Protein AF-0000000072905864 (afdb_homodimer)

Nearest PDB structures (foldseek):
  6yak-assembly1_CCC  TM=9.717E-01  e=7.695E-30  Carboxydothermus hydrogenoformans
  6rjb-assembly1_B  TM=9.233E-01  e=3.864E-22  Homo sapiens
  3ooy-assembly1_A  TM=9.247E-01  e=5.628E-21  Homo sapiens
  6ha3-assembly1_A  TM=9.231E-01  e=1.476E-20  Homo sapiens
  4kxw-assembly1_A  TM=9.135E-01  e=1.829E-20  Homo sapiens

Secondary structure (DSSP, 8-state):
---HHHHHHHHHHHHHHHHHHHHHHT---HHHHHHHHHHHHHIIIII--TT-SS--EEEESSGGGHHHHHHHHHHHTSS-GGGGG-TT-TT-S--SS--TTT-TT------STTHHHHHHHHHHHHHHHTT----EEEEEETGGGGSHHHHHHHHHHHHTT-TTEEEEEEE--B-SSSBHHHHS----HHHHHHHTT-EEEEEETT-HHHHHHHHHHHTS--SS-EEEEEE--TTTT-TTTTT-GGGGS----HHHHHHHHHHHHHT--/---HHHHHHHHHHHHHHHHHHHHHHT---HHHHHHHHHHHHHIIIII--TT-SS--EEEESSGGGHHHHHHHHHHHTSS-GGGGG-TT-TT-S--SS--TTT-TT------STTHHHHHHHHHHHHHHHTT----EEEEEETGGGGSHHHHHHHHHHHHTT-TTEEEEEEE--B-SSSBHHHHS----HHHHHHHTT-EEEEEETT-HHHHHHHHHHHTS--SS-EEEEEE--TTTT-TTTTT-GGGGS----HHHHHHHHHHHHHT--

Organism: NCBI:txid187101

Solvent-accessible surface area (backbone atoms only — not comparable to full-atom values): 26692 Å² total; per-residue (Å²): 126,98,49,66,67,60,52,54,54,48,45,41,53,34,50,49,40,31,52,45,28,21,38,58,40,55,34,47,26,55,13,57,15,39,28,41,35,53,50,50,51,50,41,55,71,75,62,30,53,86,89,45,86,93,40,35,42,54,30,55,14,47,11,59,27,29,51,35,56,50,25,50,32,34,74,70,59,77,35,63,67,80,51,46,63,33,30,66,38,92,90,38,69,44,45,64,33,43,46,36,90,62,38,78,86,42,70,44,67,24,71,62,69,25,48,29,53,41,53,42,42,54,51,32,50,51,28,57,76,65,73,42,90,51,39,27,35,29,42,35,38,54,70,29,68,63,34,23,49,36,57,34,29,43,34,50,30,31,59,68,32,33,27,43,30,40,37,34,34,46,39,42,52,60,36,75,88,32,52,38,54,77,75,52,41,62,69,51,51,66,54,32,46,39,31,45,46,33,47,69,45,81,40,51,36,78,37,62,72,47,48,51,50,49,53,56,55,48,66,57,65,73,58,29,16,28,37,34,44,21,43,34,42,26,10,45,41,24,79,86,29,44,75,33,40,73,30,40,48,45,57,50,52,74,68,53,48,53,51,34,50,53,28,35,73,69,52,54,124,127,97,49,66,67,60,52,54,54,49,46,43,53,35,50,49,41,30,51,45,28,21,38,59,40,54,35,48,26,55,13,58,14,38,28,42,36,53,50,51,50,50,40,56,71,75,63,31,50,87,87,45,87,92,40,37,43,54,29,55,16,48,11,60,26,29,50,33,57,49,23,50,32,34,73,72,59,77,34,63,67,80,51,45,63,33,31,65,38,93,90,37,69,43,46,62,33,44,46,36,90,63,38,78,86,43,70,43,68,26,69,63,69,26,48,32,54,43,54,42,44,54,51,30,50,52,28,56,75,66,73,42,89,51,41,27,36,28,41,34,39,55,72,29,66,63,34,23,49,37,57,36,29,43,33,51,32,31,60,68,31,33,26,43,30,40,38,34,32,45,38,42,53,59,35,75,88,32,51,37,54,77,75,52,40,63,71,51,51,67,54,32,47,38,31,45,47,33,46,68,45,80,40,50,34,80,37,62,70,47,48,51,51,50,52,56,54,49,66,57,64,73,58,28,17,27,37,34,42,21,44,33,41,26,10,46,41,24,79,89,28,44,75,34,40,74,29,39,51,45,57,50,51,73,69,54,47,51,51,35,50,52,28,36,74,70,54,55,125

Structure (mmCIF, N/CA/C/O backbone):
data_AF-0000000072905864-model_v1
#
loop_
_entity.id
_entity.type
_entity.pdbx_description
1 polymer Transketolase
#
loop_
_atom_site.group_PDB
_atom_site.id
_atom_site.type_symbol
_atom_site.label_atom_id
_atom_site.label_alt_id
_atom_site.label_comp_id
_atom_site.label_asym_id
_atom_site.label_entity_id
_atom_site.label_seq_id
_atom_site.pdbx_PDB_ins_code
_atom_site.Cartn_x
_atom_site.Cartn_y
_atom_site.Cartn_z
_atom_site.occupancy
_atom_site.B_iso_or_equiv
_atom_site.auth_seq_id
_atom_site.auth_comp_id
_atom_site.auth_asym_id
_atom_site.auth_atom_id
_atom_site.pdbx_PDB_model_num
ATOM 1 N N . MET A 1 1 ? 11.047 27.875 25.469 1 83.75 1 MET A N 1
ATOM 2 C CA . MET A 1 1 ? 10.492 26.891 26.375 1 83.75 1 MET A CA 1
ATOM 3 C C . MET A 1 1 ? 9.031 26.594 26.047 1 83.75 1 MET A C 1
ATOM 5 O O . MET A 1 1 ? 8.289 27.5 25.672 1 83.75 1 MET A O 1
ATOM 9 N N . TYR A 1 2 ? 8.734 25.219 25.984 1 92.75 2 TYR A N 1
ATOM 10 C CA . TYR A 1 2 ? 7.359 24.797 25.75 1 92.75 2 TYR A CA 1
ATOM 11 C C . TYR A 1 2 ? 6.402 25.5 26.703 1 92.75 2 TYR A C 1
ATOM 13 O O . TYR A 1 2 ? 6.594 25.484 27.922 1 92.75 2 TYR A O 1
ATOM 21 N N . ASN A 1 3 ? 5.465 26.281 26.156 1 96.38 3 ASN A N 1
ATOM 22 C CA . ASN A 1 3 ? 4.422 26.984 26.891 1 96.38 3 ASN A CA 1
ATOM 23 C C . ASN A 1 3 ? 3.041 26.703 26.297 1 96.38 3 ASN A C 1
ATOM 25 O O . ASN A 1 3 ? 2.676 27.297 25.281 1 96.38 3 ASN A O 1
ATOM 29 N N . LYS A 1 4 ? 2.326 25.906 27.031 1 96.44 4 LYS A N 1
ATOM 30 C CA . LYS A 1 4 ? 1.03 25.422 26.562 1 96.44 4 LYS A CA 1
ATOM 31 C C . LYS A 1 4 ? 0.055 26.594 26.375 1 96.44 4 LYS A C 1
ATOM 33 O O . LYS A 1 4 ? -0.683 26.625 25.391 1 96.44 4 LYS A O 1
ATOM 38 N N . ASN A 1 5 ? 0.027 27.531 27.25 1 95.62 5 ASN A N 1
ATOM 39 C CA . ASN A 1 5 ? -0.922 28.641 27.203 1 95.62 5 ASN A CA 1
ATOM 40 C C . ASN A 1 5 ? -0.681 29.531 25.984 1 95.62 5 ASN A C 1
ATOM 42 O O . ASN A 1 5 ? -1.631 30.016 25.375 1 95.62 5 ASN A O 1
ATOM 46 N N . THR A 1 6 ? 0.581 29.75 25.703 1 96.19 6 THR A N 1
ATOM 47 C CA . THR A 1 6 ? 0.925 30.531 24.516 1 96.19 6 THR A CA 1
ATOM 48 C C . THR A 1 6 ? 0.377 29.859 23.266 1 96.19 6 THR A C 1
ATOM 50 O O . THR A 1 6 ? -0.179 30.531 22.391 1 96.19 6 THR A O 1
ATOM 53 N N . LEU A 1 7 ? 0.489 28.578 23.156 1 97.94 7 LEU A N 1
ATOM 54 C CA . LEU A 1 7 ? 0.016 27.844 22 1 97.94 7 LEU A CA 1
ATOM 55 C C . LEU A 1 7 ? -1.504 27.891 21.891 1 97.94 7 LEU A C 1
ATOM 57 O O . LEU A 1 7 ? -2.053 27.984 20.797 1 97.94 7 LEU A O 1
ATOM 61 N N . ILE A 1 8 ? -2.154 27.812 23.047 1 97.12 8 ILE A N 1
ATOM 62 C CA . ILE A 1 8 ? -3.611 27.859 23.078 1 97.12 8 ILE A CA 1
ATOM 63 C C . ILE A 1 8 ? -4.094 29.203 22.516 1 97.12 8 ILE A C 1
ATOM 65 O O . ILE A 1 8 ? -4.988 29.234 21.672 1 97.12 8 ILE A O 1
ATOM 69 N N . GLU A 1 9 ? -3.484 30.25 22.953 1 96.81 9 GLU A N 1
ATOM 70 C CA . GLU A 1 9 ? -3.871 31.578 22.484 1 96.81 9 GLU A CA 1
ATOM 71 C C . GLU A 1 9 ? -3.545 31.766 21 1 96.81 9 GLU A C 1
ATOM 73 O O . GLU A 1 9 ? -4.332 32.344 20.25 1 96.81 9 GLU A O 1
ATOM 78 N N . GLN A 1 10 ? -2.4 31.312 20.625 1 97.56 10 GLN A N 1
ATOM 79 C CA . GLN A 1 10 ? -2.016 31.375 19.219 1 97.56 10 GLN A CA 1
ATOM 80 C C . GLN A 1 10 ? -3.002 30.609 18.344 1 97.56 10 GLN A C 1
ATOM 82 O O . GLN A 1 10 ? -3.357 31.062 17.25 1 97.56 10 GLN A O 1
ATOM 87 N N . SER A 1 11 ? -3.432 29.469 18.797 1 98.06 11 SER A N 1
ATOM 88 C CA . SER A 1 11 ? -4.371 28.672 18.016 1 98.06 11 SER A CA 1
ATOM 89 C C . SER A 1 11 ? -5.695 29.406 17.828 1 98.06 11 SER A C 1
ATOM 91 O O . SER A 1 11 ? -6.352 29.25 16.797 1 98.06 11 SER A O 1
ATOM 93 N N . LYS A 1 12 ? -6.105 30.203 18.828 1 97.81 12 LYS A N 1
ATOM 94 C CA . LYS A 1 12 ? -7.316 31 18.656 1 97.81 12 LYS A CA 1
ATOM 95 C C . LYS A 1 12 ? -7.168 31.984 17.516 1 97.81 12 LYS A C 1
ATOM 97 O O . LYS A 1 12 ? -8.07 32.125 16.672 1 97.81 12 LYS A O 1
ATOM 102 N N . ILE A 1 13 ? -6.043 32.625 17.516 1 97.88 13 ILE A N 1
ATOM 103 C CA . ILE A 1 13 ? -5.766 33.594 16.469 1 97.88 13 ILE A CA 1
ATOM 104 C C . ILE A 1 13 ? -5.734 32.906 15.109 1 97.88 13 ILE A C 1
ATOM 106 O O . ILE A 1 13 ? -6.352 33.375 14.148 1 97.88 13 ILE A O 1
ATOM 110 N N . LEU A 1 14 ? -5.051 31.797 15.039 1 98.5 14 LEU A N 1
ATOM 111 C CA . LEU A 1 14 ? -4.898 31.047 13.797 1 98.5 14 LEU A CA 1
ATOM 112 C C . LEU A 1 14 ? -6.246 30.547 13.289 1 98.5 14 LEU A C 1
ATOM 114 O O . LEU A 1 14 ? -6.516 30.578 12.086 1 98.5 14 LEU A O 1
ATOM 118 N N . ARG A 1 15 ? -7.086 30.062 14.164 1 98.56 15 ARG A N 1
ATOM 119 C CA . ARG A 1 15 ? -8.422 29.609 13.773 1 98.56 15 ARG A CA 1
ATOM 120 C C . ARG A 1 15 ? -9.234 30.75 13.18 1 98.56 15 ARG A C 1
ATOM 122 O O . ARG A 1 15 ? -9.945 30.578 12.188 1 98.56 15 ARG A O 1
ATOM 129 N N . LYS A 1 16 ? -9.164 31.875 13.812 1 98.25 16 LYS A N 1
ATOM 130 C CA . LYS A 1 16 ? -9.867 33.031 13.281 1 98.25 16 LYS A CA 1
ATOM 131 C C . LYS A 1 16 ? -9.344 33.406 11.898 1 98.25 16 LYS A C 1
ATOM 133 O O . LYS A 1 16 ? -10.117 33.781 11.008 1 98.25 16 LYS A O 1
ATOM 138 N N . ASP A 1 17 ? -8.031 33.375 11.75 1 98.38 17 ASP A N 1
ATOM 139 C CA . ASP A 1 17 ? -7.441 33.625 10.445 1 98.38 17 ASP A CA 1
ATOM 140 C C . ASP A 1 17 ? -7.941 32.656 9.391 1 98.38 17 ASP A C 1
ATOM 142 O O . ASP A 1 17 ? -8.211 33.031 8.25 1 98.38 17 ASP A O 1
ATOM 146 N N . ILE A 1 18 ? -8 31.375 9.75 1 98.38 18 ILE A N 1
ATOM 147 C CA . ILE A 1 18 ? -8.523 30.359 8.844 1 98.38 18 ILE A CA 1
ATOM 148 C C . ILE A 1 18 ? -9.945 30.719 8.414 1 98.38 18 ILE A C 1
ATOM 150 O O . ILE A 1 18 ? -10.266 30.688 7.223 1 98.38 18 ILE A O 1
ATOM 154 N N . ILE A 1 19 ? -10.766 31.094 9.375 1 98.38 19 ILE A N 1
ATOM 155 C CA . ILE A 1 19 ? -12.148 31.484 9.102 1 98.38 19 ILE A CA 1
ATOM 156 C C . ILE A 1 19 ? -12.172 32.656 8.148 1 98.38 19 ILE A C 1
ATOM 158 O O . ILE A 1 19 ? -12.945 32.688 7.188 1 98.38 19 ILE A O 1
ATOM 162 N N . ASP A 1 20 ? -11.359 33.625 8.383 1 98.31 20 ASP A N 1
ATOM 163 C CA . ASP A 1 20 ? -11.32 34.812 7.547 1 98.31 20 ASP A CA 1
ATOM 164 C C . ASP A 1 20 ? -10.875 34.5 6.125 1 98.31 20 ASP A C 1
ATOM 166 O O . ASP A 1 20 ? -11.43 35.031 5.156 1 98.31 20 ASP A O 1
ATOM 170 N N . LEU A 1 21 ? -9.789 33.688 6.008 1 98 21 LEU A N 1
ATOM 171 C CA . LEU A 1 21 ? -9.336 33.281 4.688 1 98 21 LEU A CA 1
ATOM 172 C C . LEU A 1 21 ? -10.484 32.656 3.887 1 98 21 LEU A C 1
ATOM 174 O O . LEU A 1 21 ? -10.695 33.031 2.729 1 98 21 LEU A O 1
ATOM 178 N N . ILE A 1 22 ? -11.242 31.812 4.516 1 97.5 22 ILE A N 1
ATOM 179 C CA . ILE A 1 22 ? -12.344 31.125 3.859 1 97.5 22 ILE A CA 1
ATOM 180 C C . ILE A 1 22 ? -13.461 32.125 3.539 1 97.5 22 ILE A C 1
ATOM 182 O O . ILE A 1 22 ? -14.039 32.094 2.453 1 97.5 22 ILE A O 1
ATOM 186 N N . PHE A 1 23 ? -13.742 32.938 4.492 1 97.69 23 PHE A N 1
ATOM 18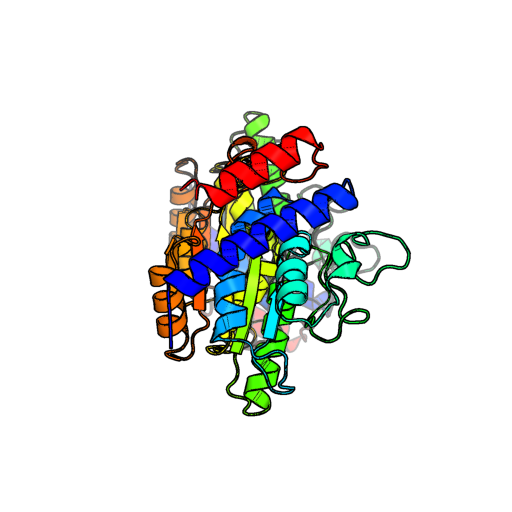7 C CA . PHE A 1 23 ? -14.812 33.938 4.344 1 97.69 23 PHE A CA 1
ATOM 188 C C . PHE A 1 23 ? -14.562 34.812 3.137 1 97.69 23 PHE A C 1
ATOM 190 O O . PHE A 1 23 ? -15.43 34.969 2.27 1 97.69 23 PHE A O 1
ATOM 197 N N . TYR A 1 24 ? -13.414 35.375 3.037 1 96.81 24 TYR A N 1
ATOM 198 C CA . TYR A 1 24 ? -13.117 36.344 1.972 1 96.81 24 TYR A CA 1
ATOM 199 C C . TYR A 1 24 ? -13.016 35.625 0.624 1 96.81 24 TYR A C 1
ATOM 201 O O . TYR A 1 24 ? -13.375 36.219 -0.41 1 96.81 24 TYR A O 1
ATOM 209 N N . ALA A 1 25 ? -12.508 34.406 0.648 1 95.94 25 ALA A N 1
ATOM 210 C CA . ALA A 1 25 ? -12.359 33.656 -0.597 1 95.94 25 ALA A CA 1
ATOM 211 C C . ALA A 1 25 ? -13.703 33.094 -1.05 1 95.94 25 ALA A C 1
ATOM 213 O O . ALA A 1 25 ? -13.859 32.688 -2.211 1 95.94 25 ALA A O 1
ATOM 214 N N . LYS A 1 26 ? -14.711 32.938 -0.098 1 95.56 26 LYS A N 1
ATOM 215 C CA . LYS A 1 26 ? -15.984 32.281 -0.312 1 95.56 26 LYS A CA 1
ATOM 216 C C . LYS A 1 26 ? -15.789 30.844 -0.792 1 95.56 26 LYS A C 1
ATOM 218 O O . LYS A 1 26 ? -16.547 30.344 -1.623 1 95.56 26 LYS A O 1
ATOM 223 N N . ALA A 1 27 ? -14.68 30.312 -0.429 1 93.5 27 ALA A N 1
ATOM 224 C CA . ALA A 1 27 ? -14.312 28.953 -0.78 1 93.5 27 ALA A CA 1
ATOM 225 C C . ALA A 1 27 ? -13.164 28.453 0.095 1 93.5 27 ALA A C 1
ATOM 227 O O . ALA A 1 27 ? -12.422 29.25 0.672 1 93.5 27 ALA A O 1
ATOM 228 N N . GLY A 1 28 ? -13.062 27.141 0.15 1 93.5 28 GLY A N 1
ATOM 229 C CA . GLY A 1 28 ? -11.938 26.547 0.867 1 93.5 28 GLY A CA 1
ATOM 230 C C . GLY A 1 28 ? -12.32 25.312 1.647 1 93.5 28 GLY A C 1
ATOM 231 O O . GLY A 1 28 ? -13.414 24.766 1.469 1 93.5 28 GLY A O 1
ATOM 232 N N . HIS A 1 29 ? -11.336 24.797 2.404 1 95.5 29 HIS A N 1
ATOM 233 C CA . HIS A 1 29 ? -11.508 23.594 3.203 1 95.5 29 HIS A CA 1
ATOM 234 C C . HIS A 1 29 ? -11.336 23.891 4.691 1 95.5 29 HIS A C 1
ATOM 236 O O . HIS A 1 29 ? -10.297 23.562 5.277 1 95.5 29 HIS A O 1
ATOM 242 N N . PRO A 1 30 ? -12.398 24.469 5.332 1 96.56 30 PRO A N 1
ATOM 243 C CA . PRO A 1 30 ? -12.25 24.891 6.73 1 96.56 30 PRO A CA 1
ATOM 244 C C . PRO A 1 30 ? -12.148 23.703 7.684 1 96.56 30 PRO A C 1
ATOM 246 O O . PRO A 1 30 ? -11.359 23.734 8.633 1 96.56 30 PRO A O 1
ATOM 249 N N . GLY A 1 31 ? -12.945 22.625 7.406 1 96.12 31 GLY A N 1
ATOM 250 C CA . GLY A 1 31 ? -12.984 21.5 8.32 1 96.12 31 GLY A CA 1
ATOM 251 C C . GLY A 1 31 ? -11.617 20.891 8.57 1 96.12 31 GLY A C 1
ATOM 252 O O . GLY A 1 31 ? -11.172 20.812 9.719 1 96.12 31 GLY A O 1
ATOM 253 N N . GLY A 1 32 ? -10.945 20.547 7.465 1 96.69 32 GLY A N 1
ATOM 254 C CA . GLY A 1 32 ? -9.625 19.938 7.566 1 96.69 32 GLY A CA 1
ATOM 255 C C . GLY A 1 32 ? -8.555 20.906 8.039 1 96.69 32 GLY A C 1
ATOM 256 O O . GLY A 1 32 ? -7.586 20.484 8.688 1 96.69 32 GLY A O 1
ATOM 257 N N . SER A 1 33 ? -8.664 22.188 7.75 1 98.19 33 SER A N 1
ATOM 258 C CA . SER A 1 33 ? -7.711 23.188 8.211 1 98.19 33 SER A CA 1
ATOM 259 C C . SER A 1 33 ? -7.766 23.344 9.727 1 98.19 33 SER A C 1
ATOM 261 O O . SER A 1 33 ? -6.727 23.391 10.391 1 98.19 33 SER A O 1
ATOM 263 N N . LEU A 1 34 ? -8.992 23.344 10.227 1 98.44 34 LEU A N 1
ATOM 264 C CA . LEU A 1 34 ? -9.203 23.531 11.664 1 98.44 34 LEU A CA 1
ATOM 265 C C . LEU A 1 34 ? -8.781 22.281 12.43 1 98.44 34 LEU A C 1
ATOM 267 O O . LEU A 1 34 ? -8.328 22.375 13.578 1 98.44 34 LEU A O 1
ATOM 271 N N . SER A 1 35 ? -8.805 21.125 11.766 1 98.38 35 SER A N 1
ATOM 272 C CA . SER A 1 35 ? -8.469 19.891 12.461 1 98.38 35 SER A CA 1
ATOM 273 C C . SER A 1 35 ? -6.965 19.781 12.711 1 98.38 35 SER A C 1
ATOM 275 O O . SER A 1 35 ? -6.535 19.266 13.734 1 98.38 35 SER A O 1
ATOM 277 N N . CYS A 1 36 ? -6.156 20.312 11.844 1 98.38 36 CYS A N 1
ATOM 278 C CA . CYS A 1 36 ? -4.727 20.062 11.953 1 98.38 36 CYS A CA 1
ATOM 279 C C . CYS A 1 36 ? -3.992 21.281 12.492 1 98.38 36 CYS A C 1
ATOM 281 O O . CYS A 1 36 ? -2.773 21.25 12.672 1 98.38 36 CYS A O 1
ATOM 283 N N . ILE A 1 37 ? -4.66 22.359 12.828 1 98.69 37 ILE A N 1
ATOM 284 C CA . ILE A 1 37 ? -4.02 23.641 13.047 1 98.69 37 ILE A CA 1
ATOM 285 C C . ILE A 1 37 ? -3.201 23.609 14.336 1 98.69 37 ILE A C 1
ATOM 287 O O . ILE A 1 37 ? -2.143 24.234 14.43 1 98.69 37 ILE A O 1
ATOM 291 N N . ASP A 1 38 ? -3.639 22.891 15.375 1 98.69 38 ASP A N 1
ATOM 292 C CA . ASP A 1 38 ? -2.896 22.812 16.625 1 98.69 38 ASP A CA 1
ATOM 293 C C . ASP A 1 38 ? -1.541 22.141 16.422 1 98.69 38 ASP A C 1
ATOM 295 O O . ASP A 1 38 ? -0.536 22.578 16.984 1 98.69 38 ASP A O 1
ATOM 299 N N . ILE A 1 39 ? -1.532 21.109 15.609 1 98.81 39 ILE A N 1
ATOM 300 C CA . ILE A 1 39 ? -0.295 20.406 15.312 1 98.81 39 ILE A CA 1
ATOM 301 C C . ILE A 1 39 ? 0.661 21.312 14.555 1 98.81 39 ILE A C 1
ATOM 303 O O . ILE A 1 39 ? 1.841 21.422 14.906 1 98.81 39 ILE A O 1
ATOM 307 N N . LEU A 1 40 ? 0.147 22 13.523 1 98.75 40 LEU A N 1
ATOM 308 C CA . LEU A 1 40 ? 0.964 22.922 12.742 1 98.75 40 LEU A CA 1
ATOM 309 C C . LEU A 1 40 ? 1.495 24.047 13.625 1 98.75 40 LEU A C 1
ATOM 311 O O . LEU A 1 40 ? 2.658 24.438 13.5 1 98.75 40 LEU A O 1
ATOM 315 N N . ASN A 1 41 ? 0.586 24.562 14.461 1 98.62 41 ASN A N 1
ATOM 316 C CA . ASN A 1 41 ? 0.988 25.609 15.398 1 98.62 41 ASN A CA 1
ATOM 317 C C . ASN A 1 41 ? 2.188 25.172 16.234 1 98.62 41 ASN A C 1
ATOM 319 O O . ASN A 1 41 ? 3.188 25.891 16.312 1 98.62 41 ASN A O 1
ATOM 323 N N . TYR A 1 42 ? 2.123 24 16.797 1 98.81 42 TYR A N 1
ATOM 324 C CA . TYR A 1 42 ? 3.219 23.484 17.609 1 98.81 42 TYR A CA 1
ATOM 325 C C . TYR A 1 42 ? 4.5 23.375 16.781 1 98.81 42 TYR A C 1
ATOM 327 O O . TYR A 1 42 ? 5.562 23.828 17.219 1 98.81 42 TYR A O 1
ATOM 335 N N . LEU A 1 43 ? 4.422 22.766 15.633 1 98.75 43 LEU A N 1
ATOM 336 C CA . LEU A 1 43 ? 5.598 22.484 14.82 1 98.75 43 LEU A CA 1
ATOM 337 C C . LEU A 1 43 ? 6.289 23.766 14.383 1 98.75 43 LEU A C 1
ATOM 339 O O . LEU A 1 43 ? 7.512 23.891 14.461 1 98.75 43 LEU A O 1
ATOM 343 N N . TYR A 1 44 ? 5.543 24.734 13.961 1 98.31 44 TYR A N 1
ATOM 344 C CA . TYR A 1 44 ? 6.137 25.969 13.445 1 98.31 44 TYR A CA 1
ATOM 345 C C . TYR A 1 44 ? 6.582 26.875 14.586 1 98.31 44 TYR A C 1
ATOM 347 O O . TYR A 1 44 ? 7.32 27.844 14.375 1 98.31 44 TYR A O 1
ATOM 355 N N . THR A 1 45 ? 6.062 26.625 15.797 1 97.94 45 THR A N 1
ATOM 356 C CA . THR A 1 45 ? 6.492 27.406 16.953 1 97.94 45 THR A CA 1
ATOM 357 C C . THR A 1 45 ? 7.789 26.859 17.531 1 97.94 45 THR A C 1
ATOM 359 O O . THR A 1 45 ? 8.688 27.609 17.906 1 97.94 45 THR A O 1
ATOM 362 N N . TYR A 1 46 ? 7.953 25.547 17.516 1 97.88 46 TYR A N 1
ATOM 363 C CA . TYR A 1 46 ? 9.039 24.984 18.328 1 97.88 46 TYR A CA 1
ATOM 364 C C . TYR A 1 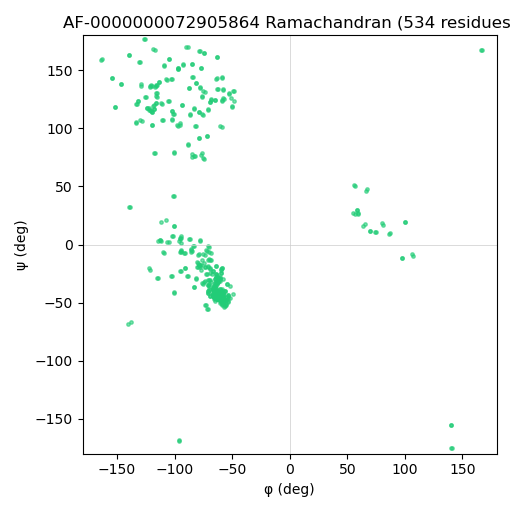46 ? 10 24.172 17.453 1 97.88 46 TYR A C 1
ATOM 366 O O . TYR A 1 46 ? 11.148 23.969 17.828 1 97.88 46 TYR A O 1
ATOM 374 N N . GLU A 1 47 ? 9.578 23.719 16.266 1 97.75 47 GLU A N 1
ATOM 375 C CA . GLU A 1 47 ? 10.383 22.734 15.555 1 97.75 47 GLU A CA 1
ATOM 376 C C . GLU A 1 47 ? 10.922 23.297 14.25 1 97.75 47 GLU A C 1
ATOM 378 O O . GLU A 1 47 ? 11.969 22.859 13.766 1 97.75 47 GLU A O 1
ATOM 383 N N . ILE A 1 48 ? 10.227 24.219 13.648 1 97.88 48 ILE A N 1
ATOM 384 C CA . ILE A 1 48 ? 10.578 24.703 12.312 1 97.88 48 ILE A CA 1
ATOM 385 C C . ILE A 1 48 ? 10.875 26.203 12.375 1 97.88 48 ILE A C 1
ATOM 387 O O . ILE A 1 48 ? 9.977 27 12.641 1 97.88 48 ILE A O 1
ATOM 391 N N . ASP A 1 49 ? 12.047 26.531 12.133 1 96.06 49 ASP A N 1
ATOM 392 C CA . ASP A 1 49 ? 12.453 27.938 12.062 1 96.06 49 ASP A CA 1
ATOM 393 C C . ASP A 1 49 ? 12.484 28.438 10.625 1 96.06 49 ASP A C 1
ATOM 395 O O . ASP A 1 49 ? 13.469 28.234 9.914 1 96.06 49 ASP A O 1
ATOM 399 N N . LEU A 1 50 ? 11.539 29.141 10.219 1 94.94 50 LEU A N 1
ATOM 400 C CA . LEU A 1 50 ? 11.32 29.562 8.836 1 94.94 50 LEU A CA 1
ATOM 401 C C . LEU A 1 50 ? 12.383 30.562 8.391 1 94.94 50 LEU A C 1
ATOM 403 O O . LEU A 1 50 ? 12.516 30.859 7.203 1 94.94 50 LEU A O 1
ATOM 407 N N . ASN A 1 51 ? 13.242 31.016 9.305 1 91.56 51 ASN A N 1
ATOM 408 C CA . ASN A 1 51 ? 14.266 32 8.992 1 91.56 51 ASN A CA 1
ATOM 409 C C . ASN A 1 51 ? 15.594 31.344 8.641 1 91.56 51 ASN A C 1
ATOM 411 O O . ASN A 1 51 ? 16.547 32.031 8.227 1 91.56 51 ASN A O 1
ATOM 415 N N . LYS A 1 52 ? 15.586 30.047 8.797 1 92 52 LYS A N 1
ATOM 416 C CA . LYS A 1 52 ? 16.812 29.312 8.508 1 92 52 LYS A CA 1
ATOM 417 C C . LYS A 1 52 ? 16.703 28.516 7.207 1 92 52 LYS A C 1
ATOM 419 O O . LYS A 1 52 ? 15.641 27.984 6.898 1 92 52 LYS A O 1
ATOM 424 N N . ASP A 1 53 ? 17.766 28.484 6.504 1 82.75 53 ASP A N 1
ATOM 425 C CA . ASP A 1 53 ? 17.797 27.703 5.273 1 82.75 53 ASP A CA 1
ATOM 426 C C . ASP A 1 53 ? 17.859 26.219 5.57 1 82.75 53 ASP A C 1
ATOM 428 O O . ASP A 1 53 ? 17.078 25.438 5.008 1 82.75 53 ASP A O 1
ATOM 432 N N . LYS A 1 54 ? 18.859 25.859 6.43 1 89.44 54 LYS A N 1
ATOM 433 C CA . LYS A 1 54 ? 18.938 24.453 6.855 1 89.44 54 LYS A CA 1
ATOM 434 C C . LYS A 1 54 ? 18.016 24.188 8.047 1 89.44 54 LYS A C 1
ATOM 436 O O . LYS A 1 54 ? 18.469 24.156 9.188 1 89.44 54 LYS A O 1
ATOM 441 N N . ARG A 1 55 ? 16.812 24.078 7.668 1 96 55 ARG A N 1
ATOM 442 C CA . ARG A 1 55 ? 15.812 23.891 8.711 1 96 55 ARG A CA 1
ATOM 443 C C . ARG A 1 55 ? 15.078 22.562 8.547 1 96 55 ARG A C 1
ATOM 445 O O . ARG A 1 55 ? 15.211 21.906 7.516 1 96 55 ARG A O 1
ATOM 452 N N . SER A 1 56 ? 14.328 22.25 9.633 1 98.31 56 SER A N 1
ATOM 453 C CA . SER A 1 56 ? 13.352 21.188 9.469 1 98.31 56 SER A CA 1
ATOM 454 C C . SER A 1 56 ? 12.273 21.562 8.461 1 98.31 56 SER A C 1
ATOM 456 O O . SER A 1 56 ? 11.891 22.719 8.367 1 98.31 56 SER A O 1
ATOM 458 N N . ARG A 1 57 ? 11.898 20.578 7.723 1 97.94 57 ARG A N 1
ATOM 459 C CA . ARG A 1 57 ? 10.93 20.812 6.656 1 97.94 57 ARG A CA 1
ATOM 460 C C . ARG A 1 57 ? 9.578 20.188 7 1 97.94 57 ARG A C 1
ATOM 462 O O . ARG A 1 57 ? 9.508 19.266 7.816 1 97.94 57 ARG A O 1
ATOM 469 N N . LEU A 1 58 ? 8.578 20.797 6.41 1 98.31 58 LEU A N 1
ATOM 470 C CA . LEU A 1 58 ? 7.238 20.25 6.562 1 98.31 58 LEU A CA 1
ATOM 471 C C . LEU A 1 58 ? 6.543 20.141 5.211 1 98.31 58 LEU A C 1
ATOM 473 O O . LEU A 1 58 ? 6.477 21.109 4.453 1 98.31 58 LEU A O 1
ATOM 477 N N . VAL A 1 59 ? 6.117 18.953 4.895 1 97.88 59 VAL A N 1
ATOM 478 C CA . VAL A 1 59 ? 5.293 18.703 3.715 1 97.88 59 VAL A CA 1
ATOM 479 C C . VAL A 1 59 ? 3.83 18.562 4.125 1 97.88 59 VAL A C 1
ATOM 481 O O . VAL A 1 59 ? 3.475 17.656 4.879 1 97.88 59 VAL A O 1
ATOM 484 N N . LEU A 1 60 ? 3.033 19.5 3.729 1 97.38 60 LEU A N 1
ATOM 485 C CA . LEU A 1 60 ? 1.59 19.375 3.893 1 97.38 60 LEU A CA 1
ATOM 486 C C . LEU A 1 60 ? 1 18.469 2.814 1 97.38 60 LEU A C 1
ATOM 488 O O . LEU A 1 60 ? 0.537 18.953 1.779 1 97.38 60 LEU A O 1
ATOM 492 N N . SER A 1 61 ? 0.911 17.219 3.107 1 96.62 61 SER A N 1
ATOM 493 C CA . SER A 1 61 ? 0.464 16.25 2.111 1 96.62 61 SER A CA 1
ATOM 494 C C . SER A 1 61 ? -1.026 16.406 1.824 1 96.62 61 SER A C 1
ATOM 496 O O . SER A 1 61 ? -1.464 16.234 0.685 1 96.62 61 SER A O 1
ATOM 498 N N . LYS A 1 62 ? -1.812 16.609 2.863 1 94.69 62 LYS A N 1
ATOM 499 C CA . LYS A 1 62 ? -3.199 17 2.623 1 94.69 62 LYS A CA 1
ATOM 500 C C . LYS A 1 62 ? -3.295 18.453 2.188 1 94.69 62 LYS A C 1
ATOM 502 O O . LYS A 1 62 ? -3.754 19.312 2.951 1 94.69 62 LYS A O 1
ATOM 507 N N . GLY A 1 63 ? -2.934 18.672 1.062 1 92.94 63 GLY A N 1
ATOM 508 C CA . GLY A 1 63 ? -2.598 19.984 0.547 1 92.94 63 GLY A CA 1
ATOM 509 C C . GLY A 1 63 ? -3.791 20.922 0.465 1 92.94 63 GLY A C 1
ATOM 510 O O . GLY A 1 63 ? -3.633 22.141 0.466 1 92.94 63 GLY A O 1
ATOM 511 N N . HIS A 1 64 ? -4.941 20.391 0.41 1 91.75 64 HIS A N 1
ATOM 512 C CA . HIS A 1 64 ? -6.121 21.234 0.227 1 91.75 64 HIS A CA 1
ATOM 513 C C . HIS A 1 64 ? -6.434 22.031 1.492 1 91.75 64 HIS A C 1
ATOM 515 O O . HIS A 1 64 ? -7.262 22.938 1.469 1 91.75 64 HIS A O 1
ATOM 521 N N . VAL A 1 65 ? -5.719 21.797 2.582 1 96 65 VAL A N 1
ATOM 522 C CA . VAL A 1 65 ? -5.977 22.547 3.812 1 96 65 VAL A CA 1
ATOM 523 C C . VAL A 1 65 ? -4.941 23.656 3.975 1 96 65 VAL A C 1
ATOM 525 O O . VAL A 1 65 ? -4.469 23.922 5.086 1 96 65 VAL A O 1
ATOM 528 N N . THR A 1 66 ? -4.656 24.297 2.91 1 96.19 66 THR A N 1
ATOM 529 C CA . THR A 1 66 ? -3.648 25.359 2.877 1 96.19 66 THR A CA 1
ATOM 530 C C . THR A 1 66 ? -4.047 26.516 3.785 1 96.19 66 THR A C 1
ATOM 532 O O . THR A 1 66 ? -3.189 27.25 4.281 1 96.19 66 THR A O 1
ATOM 535 N N . PRO A 1 67 ? -5.34 26.766 4.027 1 97.56 67 PRO A N 1
ATOM 536 C CA . PRO A 1 67 ? -5.672 27.844 4.957 1 97.56 67 PRO A CA 1
ATOM 537 C C . PRO A 1 67 ? -5 27.688 6.32 1 97.56 67 PRO A C 1
ATOM 539 O O . PRO A 1 67 ? -4.664 28.672 6.969 1 97.56 67 PRO A O 1
ATOM 542 N N . ALA A 1 68 ? -4.84 26.453 6.738 1 98.31 68 ALA A N 1
ATOM 543 C CA . ALA A 1 68 ? -4.113 26.219 7.984 1 98.31 68 ALA A CA 1
ATOM 544 C C . ALA A 1 68 ? -2.67 26.703 7.875 1 98.31 68 ALA A C 1
ATOM 546 O O . ALA A 1 68 ? -2.184 27.438 8.75 1 98.31 68 ALA A O 1
ATOM 547 N N . LEU A 1 69 ? -2.045 26.359 6.805 1 97.75 69 LEU A N 1
ATOM 548 C CA . LEU A 1 69 ? -0.657 26.734 6.578 1 97.75 69 LEU A CA 1
ATOM 549 C C . LEU A 1 69 ? -0.531 28.25 6.418 1 97.75 69 LEU A C 1
ATOM 551 O O . LEU A 1 69 ? 0.372 28.859 6.992 1 97.75 69 LEU A O 1
ATOM 555 N N . TYR A 1 70 ? -1.428 28.859 5.652 1 97.88 70 TYR A N 1
ATOM 556 C CA . TYR A 1 70 ? -1.385 30.297 5.402 1 97.88 70 TYR A CA 1
ATOM 557 C C . TYR A 1 70 ? -1.632 31.078 6.684 1 97.88 70 TYR A C 1
ATOM 559 O O . TYR A 1 70 ? -1.065 32.156 6.879 1 97.88 70 TYR A O 1
ATOM 567 N N . SER A 1 71 ? -2.52 30.578 7.555 1 98.19 71 SER A N 1
ATOM 568 C CA . SER A 1 71 ? -2.734 31.25 8.828 1 98.19 71 SER A CA 1
ATOM 569 C C . SER A 1 71 ? -1.441 31.344 9.633 1 98.19 71 SER A C 1
ATOM 571 O O . SER A 1 71 ? -1.165 32.375 10.258 1 98.19 71 SER A O 1
ATOM 573 N N . ILE A 1 72 ? -0.632 30.297 9.586 1 98.06 72 ILE A N 1
ATOM 574 C CA . ILE A 1 72 ? 0.666 30.281 10.25 1 98.06 72 ILE A CA 1
ATOM 575 C C . ILE A 1 72 ? 1.581 31.328 9.617 1 98.06 72 ILE A C 1
ATOM 577 O O . ILE A 1 72 ? 2.232 32.094 10.32 1 98.06 72 ILE A O 1
ATOM 581 N N . PHE A 1 73 ? 1.641 31.359 8.297 1 97.62 73 PHE A N 1
ATOM 582 C CA . PHE A 1 73 ? 2.539 32.25 7.574 1 97.62 73 PHE A CA 1
ATOM 583 C C . PHE A 1 73 ? 2.145 33.719 7.793 1 97.62 73 PHE A C 1
ATOM 585 O O . PHE A 1 73 ? 3.004 34.594 7.844 1 97.62 73 PHE A O 1
ATOM 592 N N . LEU A 1 74 ? 0.848 33.969 7.887 1 97.25 74 LEU A N 1
ATOM 593 C CA . LEU A 1 74 ? 0.358 35.312 8.219 1 97.25 74 LEU A CA 1
ATOM 594 C C . LEU A 1 74 ? 0.818 35.719 9.609 1 97.25 74 LEU A C 1
ATOM 596 O O . LEU A 1 74 ? 1.329 36.844 9.789 1 97.25 74 LEU A O 1
ATOM 600 N N . GLU A 1 75 ? 0.686 34.844 10.539 1 96.31 75 GLU A N 1
ATOM 601 C CA . GLU A 1 75 ? 1.011 35.125 11.93 1 96.31 75 GLU A CA 1
ATOM 602 C C . GLU A 1 75 ? 2.516 35.312 12.125 1 96.31 75 GLU A C 1
ATOM 604 O O . GLU A 1 75 ? 2.955 36.094 12.969 1 96.31 75 GLU A O 1
ATOM 609 N N . LYS A 1 76 ? 3.273 34.625 11.352 1 95.94 76 LYS A N 1
ATOM 610 C CA . LYS A 1 76 ? 4.727 34.656 11.508 1 95.94 76 LYS A CA 1
ATOM 611 C C . LYS A 1 76 ? 5.348 35.75 10.625 1 95.94 76 LYS A C 1
ATOM 613 O O . LYS A 1 76 ? 6.559 35.969 10.664 1 95.94 76 LYS A O 1
ATOM 618 N N . GLY A 1 77 ? 4.555 36.344 9.805 1 95.56 77 GLY A N 1
ATOM 619 C CA . GLY A 1 77 ? 5.012 37.5 9.016 1 95.56 77 GLY A CA 1
ATOM 620 C C . GLY A 1 77 ? 5.672 37.062 7.711 1 95.56 77 GLY A C 1
ATOM 621 O O . GLY A 1 77 ? 6.305 37.906 7.043 1 95.56 77 GLY A O 1
ATOM 622 N N . VAL A 1 78 ? 5.566 35.844 7.398 1 94.94 78 VAL A N 1
ATOM 623 C CA . VAL A 1 78 ? 6.047 35.375 6.105 1 94.94 78 VAL A CA 1
ATOM 624 C C . VAL A 1 78 ? 5.234 36.031 4.98 1 94.94 78 VAL A C 1
ATOM 626 O O . VAL A 1 78 ? 5.773 36.344 3.924 1 94.94 78 VAL A O 1
ATOM 629 N N . ILE A 1 79 ? 3.922 36.094 5.258 1 94.69 79 ILE A N 1
ATOM 630 C CA . ILE A 1 79 ? 2.957 36.75 4.379 1 94.69 79 ILE A CA 1
ATOM 631 C C . ILE A 1 79 ? 2.344 37.938 5.09 1 94.69 79 ILE A C 1
ATOM 633 O O . ILE A 1 79 ? 1.947 37.844 6.254 1 94.69 79 ILE A O 1
ATOM 637 N N . PRO A 1 80 ? 2.367 39.062 4.375 1 95.94 80 PRO A N 1
ATOM 638 C CA . PRO A 1 80 ? 1.699 40.188 4.996 1 95.94 80 PRO A CA 1
ATOM 639 C C . PRO A 1 80 ? 0.23 39.938 5.309 1 95.94 80 PRO A C 1
ATOM 641 O O . PRO A 1 80 ? -0.459 39.281 4.527 1 95.94 80 PRO A O 1
ATOM 644 N N . ARG A 1 81 ? -0.206 40.469 6.398 1 96.06 81 ARG A N 1
ATOM 645 C CA . ARG A 1 81 ? -1.551 40.219 6.898 1 96.06 81 ARG A CA 1
ATOM 646 C C . ARG A 1 81 ? -2.607 40.625 5.883 1 96.06 81 ARG A C 1
ATOM 648 O O . ARG A 1 81 ? -3.676 40 5.801 1 96.06 81 ARG A O 1
ATOM 655 N N . GLU A 1 82 ? -2.316 41.625 5.039 1 95.12 82 GLU A N 1
ATOM 656 C CA . GLU A 1 82 ? -3.279 42.125 4.066 1 95.12 82 GLU A CA 1
ATOM 657 C C . GLU A 1 82 ? -3.637 41.062 3.037 1 95.12 82 GLU A C 1
ATOM 659 O O . GLU A 1 82 ? -4.672 41.156 2.371 1 95.12 82 GLU A O 1
ATOM 664 N N . TYR A 1 83 ? -2.826 40.062 2.924 1 95.81 83 TYR A N 1
ATOM 665 C CA . TYR A 1 83 ? -3.055 39 1.95 1 95.81 83 TYR A CA 1
ATOM 666 C C . TYR A 1 83 ? -4.195 38.094 2.391 1 95.81 83 TYR A C 1
ATOM 668 O O . TYR A 1 83 ? -4.699 37.281 1.603 1 95.81 83 TYR A O 1
ATOM 676 N N . ILE A 1 84 ? -4.699 38.219 3.592 1 96.44 84 ILE A N 1
ATOM 677 C CA . ILE A 1 84 ? -5.746 37.344 4.129 1 96.44 84 ILE A CA 1
ATOM 678 C C . ILE A 1 84 ? -6.992 37.438 3.256 1 96.44 84 ILE A C 1
ATOM 680 O O . ILE A 1 84 ? -7.773 36.5 3.17 1 96.44 84 ILE A O 1
ATOM 684 N N . THR A 1 85 ? -7.176 38.531 2.459 1 96.12 85 THR A N 1
ATOM 685 C CA . THR A 1 85 ? -8.359 38.75 1.631 1 96.12 85 THR A CA 1
ATOM 686 C C . THR A 1 85 ? -8.109 38.25 0.204 1 96.12 85 THR A C 1
ATOM 688 O O . THR A 1 85 ? -8.992 38.344 -0.65 1 96.12 85 THR A O 1
ATOM 691 N N . THR A 1 86 ? -6.926 37.688 -0.068 1 95 86 THR A N 1
ATOM 692 C CA . THR A 1 86 ? -6.582 37.375 -1.454 1 95 86 THR A CA 1
ATOM 693 C C . THR A 1 86 ? -6.492 35.875 -1.683 1 95 86 THR A C 1
ATOM 695 O O . THR A 1 86 ? -6.125 35.438 -2.77 1 95 86 THR A O 1
ATOM 698 N N . PHE A 1 87 ? -6.801 35.156 -0.69 1 93.56 87 PHE A N 1
ATOM 699 C CA . PHE A 1 87 ? -6.785 33.719 -0.823 1 93.56 87 PHE A CA 1
ATOM 700 C C . PHE A 1 87 ? -7.625 33.281 -2.014 1 93.56 87 PHE A C 1
ATOM 702 O O . PHE A 1 87 ? -8.758 33.719 -2.189 1 93.56 87 PHE A O 1
ATOM 709 N N . ARG A 1 88 ? -7.043 32.406 -2.9 1 92.81 88 ARG A N 1
ATOM 710 C CA . ARG A 1 88 ? -7.637 31.781 -4.074 1 92.81 88 ARG A CA 1
ATOM 711 C C . ARG A 1 88 ? -8.016 32.812 -5.121 1 92.81 88 ARG A C 1
ATOM 713 O O . ARG A 1 88 ? -8.828 32.562 -6.008 1 92.81 88 ARG A O 1
ATOM 720 N N . ARG A 1 89 ? -7.48 33.938 -4.953 1 89.94 89 ARG A N 1
ATOM 721 C CA . ARG A 1 89 ? -7.664 34.906 -6.012 1 89.94 89 ARG A CA 1
ATOM 722 C C . ARG A 1 89 ? -6.641 34.719 -7.125 1 89.94 89 ARG A C 1
ATOM 724 O O . ARG A 1 89 ? -5.531 34.25 -6.875 1 89.94 89 ARG A O 1
ATOM 731 N N . VAL A 1 90 ? -6.891 34.906 -8.367 1 85.94 90 VAL A N 1
ATOM 732 C CA . VAL A 1 90 ? -6.133 34.625 -9.586 1 85.94 90 VAL A CA 1
ATOM 733 C C . VAL A 1 90 ? -4.711 35.156 -9.438 1 85.94 90 VAL A C 1
ATOM 735 O O . VAL A 1 90 ? -3.746 34.469 -9.773 1 85.94 90 VAL A O 1
ATOM 738 N N . ASN A 1 91 ? -4.398 36.25 -8.938 1 85.44 91 ASN A N 1
ATOM 739 C CA . ASN A 1 91 ? -3.064 36.812 -8.859 1 85.44 91 ASN A CA 1
ATOM 740 C C . ASN A 1 91 ? -2.514 36.781 -7.441 1 85.44 91 ASN A C 1
ATOM 742 O O . ASN A 1 91 ? -1.509 37.438 -7.141 1 85.44 91 ASN A O 1
ATOM 746 N N . SER A 1 92 ? -3.115 35.906 -6.734 1 89.38 92 SER A N 1
ATOM 747 C CA . SER A 1 92 ? -2.646 35.812 -5.355 1 89.38 92 SER A CA 1
ATOM 748 C C . SER A 1 92 ? -1.635 34.688 -5.184 1 89.38 92 SER A C 1
ATOM 750 O O . SER A 1 92 ? -1.687 33.688 -5.895 1 89.38 92 SER A O 1
ATOM 752 N N . LYS A 1 93 ? -0.738 34.812 -4.242 1 91.44 93 LYS A N 1
ATOM 753 C CA . LYS A 1 93 ? 0.213 33.781 -3.896 1 91.44 93 LYS A CA 1
ATOM 754 C C . LYS A 1 93 ? -0.439 32.719 -3.016 1 91.44 93 LYS A C 1
ATOM 756 O O . LYS A 1 93 ? 0.113 31.625 -2.834 1 91.44 93 LYS A O 1
ATOM 761 N N . LEU A 1 94 ? -1.578 33.062 -2.48 1 93.75 94 LEU A N 1
ATOM 762 C CA . LEU A 1 94 ? -2.287 32.125 -1.621 1 93.75 94 LEU A CA 1
ATOM 763 C C . LEU A 1 94 ? -3.219 31.234 -2.438 1 93.75 94 LEU A C 1
ATOM 765 O O . LEU A 1 94 ? -4.426 31.484 -2.502 1 93.75 94 LEU A O 1
ATOM 769 N N . GLN A 1 95 ? -2.617 30.125 -2.941 1 90 95 GLN A N 1
ATOM 770 C CA . GLN A 1 95 ? -3.344 29.203 -3.799 1 90 95 GLN A CA 1
ATOM 771 C C . GLN A 1 95 ? -4.035 28.109 -2.975 1 90 95 GLN A C 1
ATOM 773 O O . GLN A 1 95 ? -3.764 27.969 -1.78 1 90 95 GLN A O 1
ATOM 778 N N . GLY A 1 96 ? -4.875 27.359 -3.656 1 90.38 96 GLY A N 1
ATOM 779 C CA . GLY A 1 96 ? -5.672 26.344 -2.986 1 90.38 96 GLY A CA 1
ATOM 780 C C . GLY A 1 96 ? -4.852 25.156 -2.527 1 90.38 96 GLY A C 1
ATOM 781 O O . GLY A 1 96 ? -5.301 24.359 -1.689 1 90.38 96 GLY A O 1
ATOM 782 N N . HIS A 1 97 ? -3.74 25.016 -3.082 1 89.44 97 HIS A N 1
ATOM 783 C CA . HIS A 1 97 ? -2.748 24.031 -2.664 1 89.44 97 HIS A CA 1
ATOM 784 C C . HIS A 1 97 ? -1.377 24.672 -2.488 1 89.44 97 HIS A C 1
ATOM 786 O O . HIS A 1 97 ? -1.106 25.734 -3.053 1 89.44 97 HIS A O 1
ATOM 792 N N . PRO A 1 98 ? -0.512 24.031 -1.672 1 90 98 PRO A N 1
ATOM 793 C CA . PRO A 1 98 ? 0.824 24.594 -1.482 1 90 98 PRO A CA 1
ATOM 794 C C . PRO A 1 98 ? 1.594 24.734 -2.793 1 90 98 PRO A C 1
ATOM 796 O O . PRO A 1 98 ? 1.592 23.828 -3.621 1 90 98 PRO A O 1
ATOM 799 N N . ASP A 1 99 ? 2.203 25.891 -2.986 1 90.75 99 ASP A N 1
ATOM 800 C CA . ASP A 1 99 ? 3.008 26.203 -4.16 1 90.75 99 ASP A CA 1
ATOM 801 C C . ASP A 1 99 ? 4.336 26.859 -3.76 1 90.75 99 ASP A C 1
ATOM 803 O O . ASP A 1 99 ? 4.391 28.047 -3.471 1 90.75 99 ASP A O 1
ATOM 807 N N . LYS A 1 100 ? 5.355 26.062 -3.861 1 91.75 100 LYS A N 1
ATOM 808 C CA . LYS A 1 100 ? 6.668 26.516 -3.41 1 91.75 100 LYS A CA 1
ATOM 809 C C . LYS A 1 100 ? 7.223 27.594 -4.344 1 91.75 100 LYS A C 1
ATOM 811 O O . LYS A 1 100 ? 8.141 28.328 -3.971 1 91.75 100 LYS A O 1
ATOM 816 N N . LYS A 1 101 ? 6.68 27.828 -5.496 1 90 101 LYS A N 1
ATOM 817 C CA . LYS A 1 101 ? 7.125 28.859 -6.426 1 90 101 LYS A CA 1
ATOM 818 C C . LYS A 1 101 ? 6.578 30.219 -6.023 1 90 101 LYS A C 1
ATOM 820 O O . LYS A 1 101 ? 7.129 31.25 -6.414 1 90 101 LYS A O 1
ATOM 825 N N . LYS A 1 102 ? 5.559 30.219 -5.238 1 91.38 102 LYS A N 1
ATOM 826 C CA . LYS A 1 102 ? 4.91 31.453 -4.84 1 91.38 102 LYS A CA 1
ATOM 827 C C . LYS A 1 102 ? 5.348 31.891 -3.441 1 91.38 102 LYS A C 1
ATOM 829 O O . LYS A 1 102 ? 5.453 33.094 -3.156 1 91.38 102 LYS A O 1
ATOM 834 N N . ILE A 1 103 ? 5.441 30.938 -2.576 1 93.5 103 ILE A N 1
ATOM 835 C CA . ILE A 1 103 ? 5.895 31.188 -1.212 1 93.5 103 ILE A CA 1
ATOM 836 C C . ILE A 1 103 ? 7.117 30.328 -0.907 1 93.5 103 ILE A C 1
ATOM 838 O O . ILE A 1 103 ? 7.008 29.109 -0.768 1 93.5 103 ILE A O 1
ATOM 842 N N . ASN A 1 104 ? 8.258 30.906 -0.658 1 92.31 104 ASN A N 1
ATOM 843 C CA . ASN A 1 104 ? 9.547 30.219 -0.56 1 92.31 104 ASN A CA 1
ATOM 844 C C . ASN A 1 104 ? 9.609 29.312 0.669 1 92.31 104 ASN A C 1
ATOM 846 O O . ASN A 1 104 ? 10.359 28.344 0.688 1 92.31 104 ASN A O 1
ATOM 850 N N . GLN A 1 105 ? 8.812 29.672 1.643 1 94.25 105 GLN A N 1
ATOM 851 C CA . GLN A 1 105 ? 8.859 28.922 2.896 1 94.25 105 GLN A CA 1
ATOM 852 C C . GLN A 1 105 ? 8.086 27.609 2.787 1 94.25 105 GLN A C 1
ATOM 854 O O . GLN A 1 105 ? 8.188 26.75 3.666 1 94.25 105 GLN A O 1
ATOM 859 N N . ILE A 1 106 ? 7.344 27.422 1.658 1 94.56 106 ILE A N 1
ATOM 860 C CA . ILE A 1 106 ? 6.688 26.156 1.401 1 94.56 106 ILE A CA 1
ATOM 861 C C . ILE A 1 106 ? 7.707 25.141 0.887 1 94.56 106 ILE A C 1
ATOM 863 O O . ILE A 1 106 ? 8.461 25.422 -0.044 1 94.56 106 ILE A O 1
ATOM 867 N N . ASP A 1 107 ? 7.676 23.953 1.389 1 94.38 107 ASP A N 1
ATOM 868 C CA . ASP A 1 107 ? 8.742 23 1.123 1 94.38 107 ASP A CA 1
ATOM 869 C C . ASP A 1 107 ? 8.391 22.094 -0.052 1 94.38 107 ASP A C 1
ATOM 871 O O . ASP A 1 107 ? 9.266 21.484 -0.67 1 94.38 107 ASP A O 1
ATOM 875 N N . ALA A 1 108 ? 7.129 21.953 -0.331 1 93.94 108 ALA A N 1
ATOM 876 C CA . ALA A 1 108 ? 6.734 21.078 -1.422 1 93.94 108 ALA A CA 1
ATOM 877 C C . ALA A 1 108 ? 5.387 21.484 -2.008 1 93.94 108 ALA A C 1
ATOM 879 O O . ALA A 1 108 ? 4.5 21.938 -1.278 1 93.94 108 ALA A O 1
ATOM 880 N N . ASN A 1 109 ? 5.285 21.344 -3.291 1 89.69 109 ASN A N 1
ATOM 881 C CA . ASN A 1 109 ? 3.975 21.406 -3.932 1 89.69 109 ASN A CA 1
ATOM 882 C C . ASN A 1 109 ? 3.182 20.125 -3.713 1 89.69 109 ASN A C 1
ATOM 884 O O . ASN A 1 109 ? 3.715 19.031 -3.883 1 89.69 109 ASN A O 1
ATOM 888 N N . THR A 1 110 ? 2.02 20.328 -3.238 1 84.38 110 THR A N 1
ATO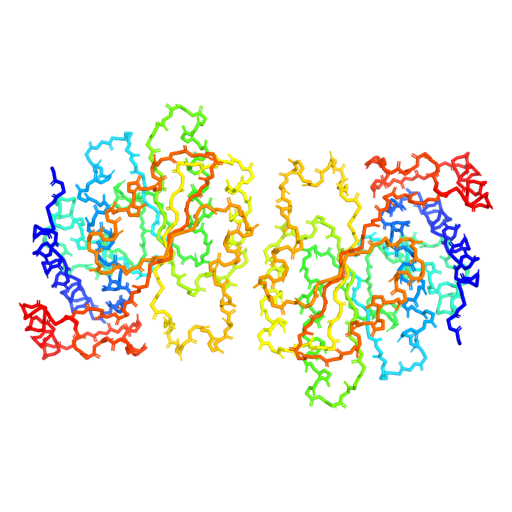M 889 C CA . THR A 1 110 ? 1.185 19.156 -3.078 1 84.38 110 THR A CA 1
ATOM 890 C C . THR A 1 110 ? -0.185 19.359 -3.715 1 84.38 110 THR A C 1
ATOM 892 O O . THR A 1 110 ? -0.678 20.484 -3.777 1 84.38 110 THR A O 1
ATOM 895 N N . GLY A 1 111 ? -0.697 18.406 -4.422 1 75 111 GLY A N 1
ATOM 896 C CA . GLY A 1 111 ? -1.991 18.391 -5.086 1 75 111 GLY A CA 1
ATOM 897 C C . GLY A 1 111 ? -2.719 17.078 -4.949 1 75 111 GLY A C 1
ATOM 898 O O . GLY A 1 111 ? -3.631 16.938 -4.133 1 75 111 GLY A O 1
ATOM 899 N N . LEU A 1 112 ? -2.109 16.125 -5.582 1 72.56 112 LEU A N 1
ATOM 900 C CA . LEU A 1 112 ? -2.705 14.805 -5.52 1 72.56 112 LEU A CA 1
ATOM 901 C C . LEU A 1 112 ? -2.455 14.156 -4.16 1 72.56 112 LEU A C 1
ATOM 903 O O . LEU A 1 112 ? -1.339 14.211 -3.639 1 72.56 112 LEU A O 1
ATOM 907 N N . LEU A 1 113 ? -3.502 13.695 -3.713 1 77.69 113 LEU A N 1
ATOM 908 C CA . LEU A 1 113 ? -3.418 13.031 -2.42 1 77.69 113 LEU A CA 1
ATOM 909 C C . LEU A 1 113 ? -2.512 11.805 -2.496 1 77.69 113 LEU A C 1
ATOM 911 O O . LEU A 1 113 ? -2.535 11.07 -3.486 1 77.69 113 LEU A O 1
ATOM 915 N N . GLY A 1 114 ? -1.582 11.68 -1.47 1 84.19 114 GLY A N 1
ATOM 916 C CA . GLY A 1 114 ? -0.762 10.492 -1.312 1 84.19 114 GLY A CA 1
ATOM 917 C C . GLY A 1 114 ? 0.687 10.703 -1.706 1 84.19 114 GLY A C 1
ATOM 918 O O . GLY A 1 114 ? 1.556 9.906 -1.359 1 84.19 114 GLY A O 1
ATOM 919 N N . GLN A 1 115 ? 0.961 11.773 -2.277 1 89.81 115 GLN A N 1
ATOM 920 C CA . GLN A 1 115 ? 2.305 11.977 -2.814 1 89.81 115 GLN A CA 1
ATOM 921 C C . GLN A 1 115 ? 3.232 12.578 -1.764 1 89.81 115 GLN A C 1
ATOM 923 O O . GLN A 1 115 ? 4.449 12.414 -1.834 1 89.81 115 GLN A O 1
ATOM 928 N N . GLY A 1 116 ? 2.701 13.281 -0.85 1 95.81 116 GLY A N 1
ATOM 929 C CA . GLY A 1 116 ? 3.492 14.055 0.088 1 95.81 116 GLY A CA 1
ATOM 930 C C . GLY A 1 116 ? 4.453 13.211 0.906 1 95.81 116 GLY A C 1
ATOM 931 O O . GLY A 1 116 ? 5.578 13.633 1.176 1 95.81 116 GLY A O 1
ATOM 932 N N . LEU A 1 117 ? 3.984 12.047 1.316 1 97.44 117 LEU A N 1
ATOM 933 C CA . LEU A 1 117 ? 4.852 11.211 2.139 1 97.44 117 LEU A CA 1
ATOM 934 C C . LEU A 1 117 ? 6.055 10.719 1.338 1 97.44 117 LEU A C 1
ATOM 936 O O . LEU A 1 117 ? 7.16 10.617 1.872 1 97.44 117 LEU A O 1
ATOM 940 N N . SER A 1 118 ? 5.816 10.414 0.055 1 97.56 118 SER A N 1
ATOM 941 C CA . SER A 1 118 ? 6.934 10.016 -0.796 1 97.56 118 SER A CA 1
ATOM 942 C C . SER A 1 118 ? 7.945 11.148 -0.943 1 97.56 118 SER A C 1
ATOM 944 O O . SER A 1 118 ? 9.156 10.914 -0.896 1 97.56 118 SER A O 1
ATOM 946 N N . ILE A 1 119 ? 7.453 12.344 -1.159 1 97.56 119 ILE A N 1
ATOM 947 C CA . ILE A 1 119 ? 8.32 13.516 -1.228 1 97.56 119 ILE A CA 1
ATOM 948 C C . ILE A 1 119 ? 9.117 13.648 0.072 1 97.56 119 ILE A C 1
ATOM 950 O O . ILE A 1 119 ? 10.328 13.875 0.049 1 97.56 119 ILE A O 1
ATOM 954 N N . SER A 1 120 ? 8.43 13.477 1.207 1 98.38 120 SER A N 1
ATOM 955 C CA . SER A 1 120 ? 9.055 13.578 2.523 1 98.38 120 SER A CA 1
ATOM 956 C C . SER A 1 120 ? 10.156 12.539 2.701 1 98.38 120 SER A C 1
ATOM 958 O O . SER A 1 120 ? 11.188 12.82 3.307 1 98.38 120 SER A O 1
ATOM 960 N N . VAL A 1 121 ? 9.93 11.352 2.18 1 98.56 121 VAL A N 1
ATOM 961 C CA . VAL A 1 121 ? 10.938 10.297 2.223 1 98.56 121 VAL A CA 1
ATOM 962 C C . VAL A 1 121 ? 12.188 10.742 1.477 1 98.56 121 VAL A C 1
ATOM 964 O O . VAL A 1 121 ? 13.305 10.586 1.98 1 98.56 121 VAL A O 1
ATOM 967 N N . GLY A 1 122 ? 11.961 11.273 0.26 1 98.38 122 GLY A N 1
ATOM 968 C CA . GLY A 1 122 ? 13.094 11.789 -0.488 1 98.38 122 GLY A CA 1
ATOM 969 C C . GLY A 1 122 ? 13.852 12.867 0.255 1 98.38 122 GLY A C 1
ATOM 970 O O . GLY A 1 122 ? 15.086 12.867 0.274 1 98.38 122 GLY A O 1
ATOM 971 N N . MET A 1 123 ? 13.172 13.773 0.89 1 98.25 123 MET A N 1
ATOM 972 C CA . MET A 1 123 ? 13.789 14.859 1.645 1 98.25 123 MET A CA 1
ATOM 973 C C . MET A 1 123 ? 14.57 14.32 2.838 1 98.25 123 MET A C 1
ATOM 975 O O . MET A 1 123 ? 15.688 14.766 3.107 1 98.25 123 MET A O 1
ATOM 979 N N . ALA A 1 124 ? 13.938 13.398 3.555 1 98.56 124 ALA A N 1
ATOM 980 C CA . ALA A 1 124 ? 14.594 12.812 4.719 1 98.56 124 ALA A CA 1
ATOM 981 C C . ALA A 1 124 ? 15.875 12.086 4.32 1 98.56 124 ALA A C 1
ATOM 983 O O . ALA A 1 124 ? 16.906 12.203 4.996 1 98.56 124 ALA A O 1
ATOM 984 N N . LEU A 1 125 ? 15.82 11.344 3.229 1 98.38 125 LEU A N 1
ATOM 985 C CA . LEU A 1 125 ? 17 10.656 2.711 1 98.38 125 LEU A CA 1
ATOM 986 C C . LEU A 1 125 ? 18.094 11.641 2.363 1 98.38 125 LEU A C 1
ATOM 988 O O . LEU A 1 125 ? 19.266 11.414 2.689 1 98.38 125 LEU A O 1
ATOM 992 N N . ALA A 1 126 ? 17.719 12.695 1.665 1 98.06 126 ALA A N 1
ATOM 993 C CA . ALA A 1 126 ? 18.688 13.719 1.271 1 98.06 126 ALA A CA 1
ATOM 994 C C . ALA A 1 126 ? 19.359 14.328 2.492 1 98.06 126 ALA A C 1
ATOM 996 O O . ALA A 1 126 ? 20.578 14.562 2.48 1 98.06 126 ALA A O 1
ATOM 997 N N . LYS A 1 127 ? 18.625 14.617 3.547 1 98 127 LYS A N 1
ATOM 998 C CA . LYS A 1 127 ? 19.203 15.188 4.762 1 98 127 LYS A CA 1
ATOM 999 C C . LYS A 1 127 ? 20.203 14.227 5.406 1 98 127 LYS A C 1
ATOM 1001 O O . LYS A 1 127 ? 21.25 14.648 5.871 1 98 127 LYS A O 1
ATOM 1006 N N . LYS A 1 128 ? 19.859 13.008 5.457 1 96.62 128 LYS A N 1
ATOM 1007 C CA . LYS A 1 128 ? 20.781 12.023 6.008 1 96.62 128 LYS A CA 1
ATOM 1008 C C . LYS A 1 128 ? 22.078 11.961 5.195 1 96.62 128 LYS A C 1
ATOM 1010 O O . LYS A 1 128 ? 23.172 11.961 5.762 1 96.62 128 LYS A O 1
ATOM 1015 N N . LEU A 1 129 ? 21.922 11.922 3.949 1 97.12 129 LEU A N 1
ATOM 1016 C CA . LEU A 1 129 ? 23.078 11.844 3.062 1 97.12 129 LEU A CA 1
ATOM 1017 C C . LEU A 1 129 ? 23.984 13.062 3.234 1 97.12 129 LEU A C 1
ATOM 1019 O O . LEU A 1 129 ? 25.203 12.961 3.111 1 97.12 129 LEU A O 1
ATOM 1023 N N . ASN A 1 130 ? 23.375 14.18 3.566 1 97.44 130 ASN A N 1
ATOM 1024 C CA . ASN A 1 130 ? 24.109 15.43 3.721 1 97.44 130 ASN A CA 1
ATOM 1025 C C . ASN A 1 130 ? 24.5 15.68 5.172 1 97.44 130 ASN A C 1
ATOM 1027 O O . ASN A 1 130 ? 24.953 16.766 5.527 1 97.44 130 ASN A O 1
ATOM 1031 N N . LYS A 1 131 ? 24.266 14.766 6.066 1 96.69 131 LYS A N 1
ATOM 1032 C CA . LYS A 1 131 ? 24.578 14.852 7.488 1 96.69 131 LYS A CA 1
ATOM 1033 C C . LYS A 1 131 ? 23.891 16.062 8.125 1 96.69 131 LYS A C 1
ATOM 1035 O O . LYS A 1 131 ? 24.5 16.781 8.922 1 96.69 131 LYS A O 1
ATOM 1040 N N . ASP A 1 132 ? 22.75 16.422 7.555 1 96.31 132 ASP A N 1
ATOM 1041 C CA . ASP A 1 132 ? 21.844 17.422 8.117 1 96.31 132 ASP A CA 1
ATOM 1042 C C . ASP A 1 132 ? 20.938 16.812 9.18 1 96.31 132 ASP A C 1
ATOM 1044 O O . ASP A 1 132 ? 20.094 15.977 8.875 1 96.31 132 ASP A O 1
ATOM 1048 N N . ASP A 1 133 ? 21.031 17.234 10.414 1 95.06 133 ASP A N 1
ATOM 1049 C CA . ASP A 1 133 ? 20.375 16.578 11.555 1 95.06 133 ASP A CA 1
ATOM 1050 C C . ASP A 1 133 ? 18.953 17.109 11.727 1 95.06 133 ASP A C 1
ATOM 1052 O O . ASP A 1 133 ? 18.266 16.719 12.672 1 95.06 133 ASP A O 1
ATOM 1056 N N . ASN A 1 134 ? 18.516 17.953 10.812 1 97.25 134 ASN A N 1
ATOM 1057 C CA . ASN A 1 134 ? 17.141 18.469 10.891 1 97.25 134 ASN A CA 1
ATOM 1058 C C . ASN A 1 134 ? 16.125 17.422 10.484 1 97.25 134 ASN A C 1
ATOM 1060 O O . ASN A 1 134 ? 16.469 16.406 9.883 1 97.25 134 ASN A O 1
ATOM 1064 N N . TYR A 1 135 ? 14.922 17.688 10.805 1 98.38 135 TYR A N 1
ATOM 1065 C CA . TYR A 1 135 ? 13.852 16.719 10.617 1 98.38 135 TYR A CA 1
ATOM 1066 C C . TYR A 1 135 ? 12.977 17.094 9.43 1 98.38 135 TYR A C 1
ATOM 1068 O O . TYR A 1 135 ? 13.047 18.219 8.93 1 98.38 135 TYR A O 1
ATOM 1076 N N . VAL A 1 136 ? 12.266 16.094 8.938 1 98.69 136 VAL A N 1
ATOM 1077 C CA . VAL A 1 136 ? 11.195 16.281 7.965 1 98.69 136 VAL A CA 1
ATOM 1078 C C . VAL A 1 136 ? 9.859 15.844 8.57 1 98.69 136 VAL A C 1
ATOM 1080 O O . VAL A 1 136 ? 9.727 14.719 9.055 1 98.69 136 VAL A O 1
ATOM 1083 N N . TYR A 1 137 ? 8.938 16.75 8.609 1 98.81 137 TYR A N 1
ATOM 1084 C CA . TYR A 1 137 ? 7.578 16.469 9.062 1 98.81 137 TYR A CA 1
ATOM 1085 C C . TYR A 1 137 ? 6.629 16.359 7.875 1 98.81 137 TYR A C 1
ATOM 1087 O O . TYR A 1 137 ? 6.773 17.062 6.879 1 98.81 137 TYR A O 1
ATOM 1095 N N . CYS A 1 138 ? 5.707 15.461 7.957 1 98.62 138 CYS A N 1
ATOM 1096 C CA . CYS A 1 138 ? 4.684 15.305 6.93 1 98.62 138 CYS A CA 1
ATOM 1097 C C . CYS A 1 138 ? 3.299 15.195 7.555 1 98.62 138 CYS A C 1
ATOM 1099 O O . CYS A 1 138 ? 3.057 14.32 8.391 1 98.62 138 CYS A O 1
ATOM 1101 N N . ILE A 1 139 ? 2.408 16.078 7.219 1 98.44 139 ILE A N 1
ATOM 1102 C CA . ILE A 1 139 ? 1.021 15.992 7.66 1 98.44 139 ILE A CA 1
ATOM 1103 C C . ILE A 1 139 ? 0.187 15.273 6.602 1 98.44 139 ILE A C 1
ATOM 1105 O O . ILE A 1 139 ? 0.051 15.75 5.477 1 98.44 139 ILE A O 1
ATOM 1109 N N . ILE A 1 140 ? -0.409 14.148 7.035 1 97.19 140 ILE A N 1
ATOM 1110 C CA . ILE A 1 140 ? -1.19 13.312 6.133 1 97.19 140 ILE A CA 1
ATOM 1111 C C . ILE A 1 140 ? -2.66 13.336 6.543 1 97.19 140 ILE A C 1
ATOM 1113 O O . ILE A 1 140 ? -2.977 13.336 7.734 1 97.19 140 ILE A O 1
ATOM 1117 N N . GLY A 1 141 ? -3.543 13.383 5.555 1 96.12 141 GLY A N 1
ATOM 1118 C CA . GLY A 1 141 ? -4.961 13.195 5.828 1 96.12 141 GLY A CA 1
ATOM 1119 C C . GLY A 1 141 ? -5.375 11.742 5.863 1 96.12 141 GLY A C 1
ATOM 1120 O O . GLY A 1 141 ? -4.727 10.891 5.25 1 96.12 141 GLY A O 1
ATOM 1121 N N . ASP A 1 142 ? -6.441 11.461 6.559 1 94.81 142 ASP A N 1
ATOM 1122 C CA . ASP A 1 142 ? -6.883 10.07 6.684 1 94.81 142 ASP A CA 1
ATOM 1123 C C . ASP A 1 142 ? -7.328 9.516 5.332 1 94.81 142 ASP A C 1
ATOM 1125 O O . ASP A 1 142 ? -7.062 8.352 5.02 1 94.81 142 ASP A O 1
ATOM 1129 N N . GLY A 1 143 ? -7.984 10.297 4.504 1 92.81 143 GLY A N 1
ATOM 1130 C CA . GLY A 1 143 ? -8.344 9.828 3.176 1 92.81 143 GLY A CA 1
ATOM 1131 C C . GLY A 1 143 ? -7.148 9.461 2.322 1 92.81 143 GLY A C 1
ATOM 1132 O O . GLY A 1 143 ? -7.238 8.586 1.458 1 92.81 143 GLY A O 1
ATOM 1133 N N . GLU A 1 144 ? -6.043 10.078 2.543 1 92 144 GLU A N 1
ATOM 1134 C CA . GLU A 1 144 ? -4.812 9.82 1.802 1 92 144 GLU A CA 1
ATOM 1135 C C . GLU A 1 144 ? -4.312 8.398 2.045 1 92 144 GLU A C 1
ATOM 1137 O O . GLU A 1 144 ? -3.641 7.812 1.192 1 92 144 GLU A O 1
ATOM 1142 N N . MET A 1 145 ? -4.629 7.867 3.176 1 94.62 145 MET A N 1
ATOM 1143 C CA . MET A 1 145 ? -4.129 6.543 3.543 1 94.62 145 MET A CA 1
ATOM 1144 C C . MET A 1 145 ? -4.766 5.461 2.678 1 94.62 145 MET A C 1
ATOM 1146 O O . MET A 1 145 ? -4.301 4.324 2.654 1 94.62 145 MET A O 1
ATOM 1150 N N . HIS A 1 146 ? -5.848 5.844 1.944 1 94.5 146 HIS A N 1
ATOM 1151 C CA . HIS A 1 146 ? -6.453 4.895 1.016 1 94.5 146 HIS A CA 1
ATOM 1152 C C . HIS A 1 146 ? -5.582 4.703 -0.221 1 94.5 146 HIS A C 1
ATOM 1154 O O . HIS A 1 146 ? -5.734 3.717 -0.945 1 94.5 146 HIS A O 1
ATOM 1160 N N . GLU A 1 147 ? -4.699 5.66 -0.439 1 94.31 147 GLU A N 1
ATOM 1161 C CA . GLU A 1 147 ? -3.852 5.621 -1.626 1 94.31 147 GLU A CA 1
ATOM 1162 C C . GLU A 1 147 ? -2.66 4.688 -1.421 1 94.31 147 GLU A C 1
ATOM 1164 O O . GLU A 1 147 ? -1.974 4.762 -0.4 1 94.31 147 GLU A O 1
ATOM 1169 N N . GLY A 1 148 ? -2.33 3.922 -2.424 1 95.56 148 GLY A N 1
ATOM 1170 C CA . GLY A 1 148 ? -1.255 2.945 -2.359 1 95.56 148 GLY A CA 1
ATOM 1171 C C . GLY A 1 148 ? 0.112 3.574 -2.168 1 95.56 148 GLY A C 1
ATOM 1172 O O . GLY A 1 148 ? 1 2.971 -1.562 1 95.56 148 GLY A O 1
ATOM 1173 N N . GLN A 1 149 ? 0.225 4.711 -2.654 1 95.44 149 GLN A N 1
ATOM 1174 C CA . GLN A 1 149 ? 1.52 5.379 -2.588 1 95.44 149 GLN A CA 1
ATOM 1175 C C . GLN A 1 149 ? 1.942 5.617 -1.142 1 95.44 149 GLN A C 1
ATOM 1177 O O . GLN A 1 149 ? 3.135 5.633 -0.832 1 95.44 149 GLN A O 1
ATOM 1182 N N . ILE A 1 150 ? 0.981 5.84 -0.259 1 97.5 150 ILE A N 1
ATOM 1183 C CA . ILE A 1 150 ? 1.291 6.016 1.156 1 97.5 150 ILE A CA 1
ATOM 1184 C C . ILE A 1 150 ? 2.008 4.777 1.685 1 97.5 150 ILE A C 1
ATOM 1186 O O . ILE A 1 150 ? 3.033 4.887 2.361 1 97.5 150 ILE A O 1
ATOM 1190 N N . TRP A 1 151 ? 1.589 3.631 1.314 1 97.5 151 TRP A N 1
ATOM 1191 C CA . TRP A 1 151 ? 2.125 2.371 1.817 1 97.5 151 TRP A CA 1
ATOM 1192 C C . TRP A 1 151 ? 3.48 2.064 1.188 1 97.5 151 TRP A C 1
ATOM 1194 O O . TRP A 1 151 ? 4.352 1.478 1.833 1 97.5 151 TRP A O 1
ATOM 1204 N N . GLU A 1 152 ? 3.633 2.469 -0.055 1 97.19 152 GLU A N 1
ATOM 1205 C CA . GLU A 1 152 ? 4.957 2.4 -0.665 1 97.19 152 GLU A CA 1
ATOM 1206 C C . GLU A 1 152 ? 5.961 3.266 0.094 1 97.19 152 GLU A C 1
ATOM 1208 O O . GLU A 1 152 ? 7.086 2.838 0.351 1 97.19 152 GLU A O 1
ATOM 1213 N N . ALA A 1 153 ? 5.504 4.43 0.414 1 98.06 153 ALA A N 1
ATOM 1214 C CA . ALA A 1 153 ? 6.371 5.371 1.114 1 98.06 153 ALA A CA 1
ATOM 1215 C C . ALA A 1 153 ? 6.727 4.859 2.506 1 98.06 153 ALA A C 1
ATOM 1217 O O . ALA A 1 153 ? 7.863 5.02 2.965 1 98.06 153 ALA A O 1
ATOM 1218 N N . LEU A 1 154 ? 5.762 4.293 3.191 1 98.5 154 LEU A N 1
ATOM 1219 C CA . LEU A 1 154 ? 6.016 3.725 4.508 1 98.5 154 LEU A CA 1
ATOM 1220 C C . LEU A 1 154 ? 7.074 2.631 4.434 1 98.5 154 LEU A C 1
ATOM 1222 O O . LEU A 1 154 ? 7.988 2.584 5.262 1 98.5 154 LEU A O 1
ATOM 1226 N N . MET A 1 155 ? 6.93 1.761 3.447 1 98 155 MET A N 1
ATOM 1227 C CA . MET A 1 155 ? 7.918 0.702 3.248 1 98 155 MET A CA 1
ATOM 1228 C C . MET A 1 155 ? 9.305 1.286 3.023 1 98 155 MET A C 1
ATOM 1230 O O . MET A 1 155 ? 10.281 0.821 3.611 1 98 155 MET A O 1
ATOM 1234 N N . SER A 1 156 ? 9.391 2.33 2.205 1 98.06 156 SER A N 1
ATOM 1235 C CA . SER A 1 156 ? 10.664 2.959 1.864 1 98.06 156 SER A CA 1
ATOM 1236 C C . SER A 1 156 ? 11.297 3.617 3.084 1 98.06 156 SER A C 1
ATOM 1238 O O . SER A 1 156 ? 12.5 3.473 3.318 1 98.06 156 SER A O 1
ATOM 1240 N N . ALA A 1 157 ? 10.5 4.312 3.832 1 98.69 157 ALA A N 1
ATOM 1241 C CA . ALA A 1 157 ? 11.008 5.035 4.996 1 98.69 157 ALA A CA 1
ATOM 1242 C C . ALA A 1 157 ? 11.625 4.074 6.008 1 98.69 157 ALA A C 1
ATOM 1244 O O . ALA A 1 157 ? 12.695 4.348 6.559 1 98.69 157 ALA A O 1
ATOM 1245 N N . SER A 1 158 ? 10.883 3.012 6.266 1 98.56 158 SER A N 1
ATOM 1246 C CA . SER A 1 158 ? 11.391 2.01 7.195 1 98.56 158 SER A CA 1
ATOM 1247 C C . SER A 1 158 ? 12.648 1.331 6.648 1 98.56 158 SER A C 1
ATOM 1249 O O . SER A 1 158 ? 13.609 1.11 7.383 1 98.56 158 SER A O 1
ATOM 1251 N N . HIS A 1 159 ? 12.672 0.964 5.383 1 98.25 159 HIS A N 1
ATOM 1252 C CA . HIS A 1 159 ? 13.797 0.298 4.734 1 98.25 159 HIS A CA 1
ATOM 1253 C C . HIS A 1 159 ? 15.078 1.114 4.871 1 98.25 159 HIS A C 1
ATOM 1255 O O . HIS A 1 159 ? 16.141 0.565 5.18 1 98.25 159 HIS A O 1
ATOM 1261 N N . TYR A 1 160 ? 14.938 2.428 4.727 1 98.12 160 TYR A N 1
ATOM 1262 C CA . TYR A 1 160 ? 16.109 3.299 4.754 1 98.12 160 TYR A CA 1
ATOM 1263 C C . TYR A 1 160 ? 16.344 3.848 6.152 1 98.12 160 TYR A C 1
ATOM 1265 O O . TYR A 1 160 ? 17.188 4.727 6.348 1 98.12 160 TYR A O 1
ATOM 1273 N N . LYS A 1 161 ? 15.594 3.375 7.137 1 98.12 161 LYS A N 1
ATOM 1274 C CA . LYS A 1 161 ? 15.781 3.707 8.547 1 98.12 161 LYS A CA 1
ATOM 1275 C C . LYS A 1 161 ? 15.742 5.215 8.766 1 98.12 161 LYS A C 1
ATOM 1277 O O . LYS A 1 161 ? 16.641 5.781 9.398 1 98.12 161 LYS A O 1
ATOM 1282 N N . LEU A 1 162 ? 14.727 5.875 8.266 1 98.44 162 LEU A N 1
ATOM 1283 C CA . LEU A 1 162 ? 14.641 7.332 8.281 1 98.44 162 LEU A CA 1
ATOM 1284 C C . LEU A 1 162 ? 14.109 7.828 9.625 1 98.44 162 LEU A C 1
ATOM 1286 O O . LEU A 1 162 ? 12.992 8.336 9.703 1 98.44 162 LEU A O 1
ATOM 1290 N N . ASP A 1 163 ? 14.969 7.805 10.617 1 98.44 163 ASP A N 1
ATOM 1291 C CA . ASP A 1 163 ? 14.578 8.203 11.969 1 98.44 163 ASP A CA 1
ATOM 1292 C C . ASP A 1 163 ? 14.516 9.719 12.094 1 98.44 163 ASP A C 1
ATOM 1294 O O . ASP A 1 163 ? 14.234 10.25 13.172 1 98.44 163 ASP A O 1
ATOM 1298 N N . ASN A 1 164 ? 14.758 10.445 10.938 1 98.56 164 ASN A N 1
ATOM 1299 C CA . ASN A 1 164 ? 14.578 11.891 10.867 1 98.56 164 ASN A CA 1
ATOM 1300 C C . ASN A 1 164 ? 13.266 12.258 10.18 1 98.56 164 ASN A C 1
ATOM 1302 O O . ASN A 1 164 ? 13.047 13.43 9.852 1 98.56 164 ASN A O 1
ATOM 1306 N N . LEU A 1 165 ? 12.398 11.281 9.867 1 98.81 165 LEU A N 1
ATOM 1307 C CA . LEU A 1 165 ? 11.07 11.492 9.289 1 98.81 165 LEU A CA 1
ATOM 1308 C C . LEU A 1 165 ? 9.984 11.266 10.328 1 98.81 165 LEU A C 1
ATOM 1310 O O . LEU A 1 165 ? 9.922 10.211 10.953 1 98.81 165 LEU A O 1
ATOM 1314 N N . ILE A 1 166 ? 9.164 12.242 10.547 1 98.88 166 ILE A N 1
ATOM 1315 C CA . ILE A 1 166 ? 8 12.148 11.43 1 98.88 166 ILE A CA 1
ATOM 1316 C C . ILE A 1 166 ? 6.727 12.414 10.641 1 98.88 166 ILE A C 1
ATOM 1318 O O . ILE A 1 166 ? 6.441 13.562 10.273 1 98.88 166 ILE A O 1
ATOM 1322 N N . ALA A 1 167 ? 6.023 11.375 10.32 1 98.81 167 ALA A N 1
ATOM 1323 C CA . ALA A 1 167 ? 4.723 11.492 9.664 1 98.81 167 ALA A CA 1
ATOM 1324 C C . ALA A 1 167 ? 3.604 11.641 10.695 1 98.81 167 ALA A C 1
ATOM 1326 O O . ALA A 1 167 ? 3.584 10.945 11.703 1 98.81 167 ALA A O 1
ATOM 1327 N N . ILE A 1 168 ? 2.707 12.547 10.477 1 98.88 168 ILE A N 1
ATOM 1328 C CA . ILE A 1 168 ? 1.589 12.805 11.383 1 98.88 168 ILE A CA 1
ATOM 1329 C C . ILE A 1 168 ? 0.272 12.688 10.617 1 98.88 168 ILE A C 1
ATOM 1331 O O . ILE A 1 168 ? 0.02 13.453 9.68 1 98.88 168 ILE A O 1
ATOM 1335 N N 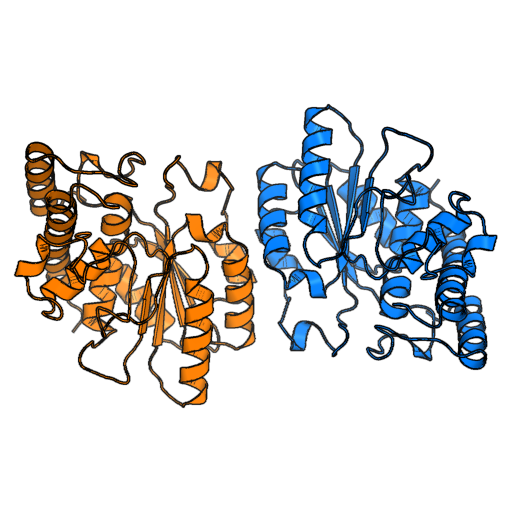. LEU A 1 169 ? -0.519 11.766 11.023 1 98.69 169 LEU A N 1
ATOM 1336 C CA . LEU A 1 169 ? -1.848 11.57 10.453 1 98.69 169 LEU A CA 1
ATOM 1337 C C . LEU A 1 169 ? -2.875 12.453 11.156 1 98.69 169 LEU A C 1
ATOM 1339 O O . LEU A 1 169 ? -3.115 12.297 12.352 1 98.69 169 LEU A O 1
ATOM 1343 N N . ASP A 1 170 ? -3.379 13.43 10.438 1 98.31 170 ASP A N 1
ATOM 1344 C CA . ASP A 1 170 ? -4.574 14.117 10.914 1 98.31 170 ASP A CA 1
ATOM 1345 C C . ASP A 1 170 ? -5.805 13.219 10.789 1 98.31 170 ASP A C 1
ATOM 1347 O O . ASP A 1 170 ? -6.488 13.227 9.766 1 98.31 170 ASP A O 1
ATOM 1351 N N . TYR A 1 171 ? -6.113 12.516 11.852 1 98.38 171 TYR A N 1
ATOM 1352 C CA . TYR A 1 171 ? -7.133 11.477 11.812 1 98.38 171 TYR A CA 1
ATOM 1353 C C . TYR A 1 171 ? -8.453 11.977 12.391 1 98.38 171 TYR A C 1
ATOM 1355 O O . TYR A 1 171 ? -8.82 11.625 13.508 1 98.38 171 TYR A O 1
ATOM 1363 N N . ASN A 1 172 ? -9.148 12.734 11.57 1 97.12 172 ASN A N 1
ATOM 1364 C CA . ASN A 1 172 ? -10.453 13.234 12 1 97.12 172 ASN A CA 1
ATOM 1365 C C . ASN A 1 172 ? -11.586 12.328 11.539 1 97.12 172 ASN A C 1
ATOM 1367 O O . ASN A 1 172 ? -12.75 12.555 11.875 1 97.12 172 ASN A O 1
ATOM 1371 N N . LYS A 1 173 ? -11.312 11.289 10.703 1 96.38 173 LYS A N 1
ATOM 1372 C CA . LYS A 1 173 ? -12.141 10.141 10.344 1 96.38 173 LYS A CA 1
ATOM 1373 C C . LYS A 1 173 ? -13.25 10.547 9.375 1 96.38 173 LYS A C 1
ATOM 1375 O O . LYS A 1 173 ? -14.133 9.742 9.062 1 96.38 173 LYS A O 1
ATOM 1380 N N . LEU A 1 174 ? -13.148 11.797 8.852 1 94 174 LEU A N 1
ATOM 1381 C CA . LEU A 1 174 ? -14.211 12.258 7.969 1 94 174 LEU A CA 1
ATOM 1382 C C . LEU A 1 174 ? -13.641 12.719 6.629 1 94 174 LEU A C 1
ATOM 1384 O O . LEU A 1 174 ? -12.664 13.469 6.59 1 94 174 LEU A O 1
ATOM 1388 N N . SER A 1 175 ? -14.164 12.188 5.602 1 88.12 175 SER A N 1
ATOM 1389 C CA . SER A 1 175 ? -13.93 12.68 4.246 1 88.12 175 SER A CA 1
ATOM 1390 C C . SER A 1 175 ? -15.047 13.617 3.801 1 88.12 175 SER A C 1
ATOM 1392 O O . SER A 1 175 ? -15.82 14.109 4.629 1 88.12 175 SER A O 1
ATOM 1394 N N . SER A 1 176 ? -15.086 13.961 2.502 1 81.75 176 SER A N 1
ATOM 1395 C CA . SER A 1 176 ? -16.156 14.797 1.965 1 81.75 176 SER A CA 1
ATOM 1396 C C . SER A 1 176 ? -17.484 14.055 1.954 1 81.75 176 SER A C 1
ATOM 1398 O O . SER A 1 176 ? -18.547 14.672 1.922 1 81.75 176 SER A O 1
ATOM 1400 N N . LYS A 1 177 ? -17.469 12.75 1.986 1 79.44 177 LYS A N 1
ATOM 1401 C CA . LYS A 1 177 ? -18.688 11.969 1.813 1 79.44 177 LYS A CA 1
ATOM 1402 C C . LYS A 1 177 ? -19.109 11.312 3.125 1 79.44 177 LYS A C 1
ATOM 1404 O O . LYS A 1 177 ? -20.203 10.742 3.219 1 79.44 177 LYS A O 1
ATOM 1409 N N . GLY A 1 178 ? -18.203 11.477 4.055 1 86.75 178 GLY A N 1
ATOM 1410 C CA . GLY A 1 178 ? -18.547 10.828 5.305 1 86.75 178 GLY A CA 1
ATOM 1411 C C . GLY A 1 178 ? -17.359 10.164 5.984 1 86.75 178 GLY A C 1
ATOM 1412 O O . GLY A 1 178 ? -16.234 10.633 5.867 1 86.75 178 GLY A O 1
ATOM 1413 N N . ASP A 1 179 ? -17.781 9.18 6.773 1 92.75 179 ASP A N 1
ATOM 1414 C CA . ASP A 1 179 ? -16.781 8.461 7.562 1 92.75 179 ASP A CA 1
ATOM 1415 C C . ASP A 1 179 ? -15.812 7.691 6.66 1 92.75 179 ASP A C 1
ATOM 1417 O O . ASP A 1 179 ? -16.234 6.836 5.883 1 92.75 179 ASP A O 1
ATOM 1421 N N . VAL A 1 180 ? -14.5 7.961 6.816 1 92.94 180 VAL A N 1
ATOM 1422 C CA . VAL A 1 180 ? -13.5 7.371 5.93 1 92.94 180 VAL A CA 1
ATOM 1423 C C . VAL A 1 180 ? -13.5 5.852 6.086 1 92.94 180 VAL A C 1
ATOM 1425 O O . VAL A 1 180 ? -13.211 5.125 5.133 1 92.94 180 VAL A O 1
ATOM 1428 N N . ASN A 1 181 ? -13.812 5.367 7.266 1 95.19 181 ASN A N 1
ATOM 1429 C CA . ASN A 1 181 ? -13.75 3.934 7.527 1 95.19 181 ASN A CA 1
ATOM 1430 C C . ASN A 1 181 ? -14.961 3.207 6.941 1 95.19 181 ASN A C 1
ATOM 1432 O O . ASN A 1 181 ? -14.953 1.98 6.812 1 95.19 181 ASN A O 1
ATOM 1436 N N . LYS A 1 182 ? -16.031 3.945 6.625 1 93.56 182 LYS A N 1
ATOM 1437 C CA . LYS A 1 182 ? -17.172 3.367 5.926 1 93.56 182 LYS A CA 1
ATOM 1438 C C . LYS A 1 182 ? -16.906 3.287 4.422 1 93.56 182 LYS A C 1
ATOM 1440 O O . LYS A 1 182 ? -17.453 2.422 3.736 1 93.56 182 LYS A O 1
ATOM 1445 N N . VAL A 1 183 ? -16.109 4.188 3.955 1 91.25 183 VAL A N 1
ATOM 1446 C CA . VAL A 1 183 ? -15.703 4.145 2.555 1 91.25 183 VAL A CA 1
ATOM 1447 C C . VAL A 1 183 ? -14.742 2.979 2.328 1 91.25 183 VAL A C 1
ATOM 1449 O O . VAL A 1 183 ? -14.969 2.135 1.46 1 91.25 183 VAL A O 1
ATOM 1452 N N . MET A 1 184 ? -13.719 2.928 3.035 1 95.12 184 MET A N 1
ATOM 1453 C CA . MET A 1 184 ? -12.703 1.875 3.098 1 95.12 184 MET A CA 1
ATOM 1454 C C . MET A 1 184 ? -12.047 1.836 4.473 1 95.12 184 MET A C 1
ATOM 1456 O O . MET A 1 184 ? -11.375 2.789 4.867 1 95.12 184 MET A O 1
ATOM 1460 N N . ASN A 1 185 ? -12.188 0.794 5.09 1 96.44 185 ASN A N 1
ATOM 1461 C CA . ASN A 1 185 ? -11.781 0.733 6.488 1 96.44 185 ASN A CA 1
ATOM 1462 C C . ASN A 1 185 ? -10.258 0.807 6.633 1 96.44 185 ASN A C 1
ATOM 1464 O O . ASN A 1 185 ? -9.539 -0.044 6.109 1 96.44 185 ASN A O 1
ATOM 1468 N N . LEU A 1 186 ? -9.773 1.78 7.379 1 96.88 186 LEU A N 1
ATOM 1469 C CA . LEU A 1 186 ? -8.344 1.993 7.605 1 96.88 186 LEU A CA 1
ATOM 1470 C C . LEU A 1 186 ? -7.875 1.244 8.844 1 96.88 186 LEU A C 1
ATOM 1472 O O . LEU A 1 186 ? -6.68 1.002 9.016 1 96.88 186 LEU A O 1
ATOM 1476 N N . GLU A 1 187 ? -8.766 0.899 9.703 1 97.38 187 GLU A N 1
ATOM 1477 C CA . GLU A 1 187 ? -8.414 0.299 10.984 1 97.38 187 GLU A CA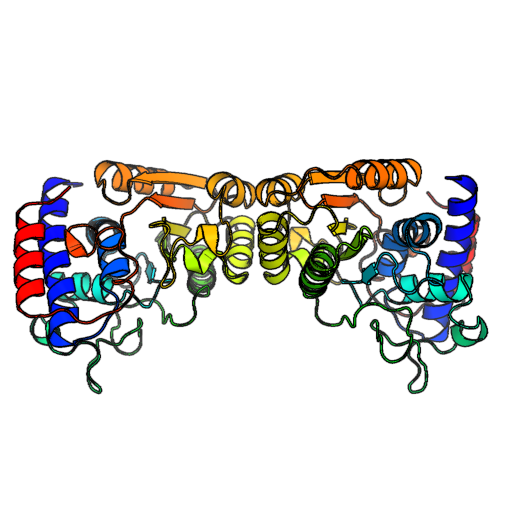 1
ATOM 1478 C C . GLU A 1 187 ? -8.039 -1.171 10.82 1 97.38 187 GLU A C 1
ATOM 1480 O O . GLU A 1 187 ? -8.516 -1.842 9.898 1 97.38 187 GLU A O 1
ATOM 1485 N N . PRO A 1 188 ? -7.156 -1.589 11.773 1 98.25 188 PRO A N 1
ATOM 1486 C CA . PRO A 1 188 ? -6.398 -0.885 12.805 1 98.25 188 PRO A CA 1
ATOM 1487 C C . PRO A 1 188 ? -5.152 -0.191 12.258 1 98.25 188 PRO A C 1
ATOM 1489 O O . PRO A 1 188 ? -4.184 -0.856 11.883 1 98.25 188 PRO A O 1
ATOM 1492 N N . ILE A 1 189 ? -5.121 1.107 12.289 1 98.38 189 ILE A N 1
ATOM 1493 C CA . ILE A 1 189 ? -4.035 1.897 11.719 1 98.38 189 ILE A CA 1
ATOM 1494 C C . ILE A 1 189 ? -2.746 1.643 12.492 1 98.38 189 ILE A C 1
ATOM 1496 O O . ILE A 1 189 ? -1.684 1.447 11.898 1 98.38 189 ILE A O 1
ATOM 1500 N N . TYR A 1 190 ? -2.875 1.607 13.828 1 98.62 190 TYR A N 1
ATOM 1501 C CA . TYR A 1 190 ? -1.711 1.433 14.688 1 98.62 190 TYR A CA 1
ATOM 1502 C C . TYR A 1 190 ? -0.943 0.169 14.32 1 98.62 190 TYR A C 1
ATOM 1504 O O . TYR A 1 190 ? 0.268 0.215 14.086 1 98.62 190 TYR A O 1
ATOM 1512 N N . ASP A 1 191 ? -1.642 -0.979 14.219 1 98.56 191 ASP A N 1
ATOM 1513 C CA . ASP A 1 191 ? -1.02 -2.266 13.93 1 98.56 191 ASP A CA 1
ATOM 1514 C C . ASP A 1 191 ? -0.416 -2.279 12.523 1 98.56 191 ASP A C 1
ATOM 1516 O O . ASP A 1 191 ? 0.65 -2.859 12.305 1 98.56 191 ASP A O 1
ATOM 1520 N N . LYS A 1 192 ? -1.122 -1.704 11.555 1 98.56 192 LYS A N 1
ATOM 1521 C CA . LYS A 1 192 ? -0.608 -1.628 10.188 1 98.56 192 LYS A CA 1
ATOM 1522 C C . LYS A 1 192 ? 0.721 -0.879 10.141 1 98.56 192 LYS A C 1
ATOM 1524 O O . LYS A 1 192 ? 1.714 -1.397 9.625 1 98.56 192 LYS A O 1
ATOM 1529 N N . ILE A 1 193 ? 0.71 0.34 10.758 1 98.75 193 ILE A N 1
ATOM 1530 C CA . ILE A 1 193 ? 1.893 1.194 10.711 1 98.75 193 ILE A CA 1
ATOM 1531 C C . ILE A 1 193 ? 3.043 0.525 11.453 1 98.75 193 ILE A C 1
ATOM 1533 O O . ILE A 1 193 ? 4.191 0.572 11.008 1 98.75 193 ILE A O 1
ATOM 1537 N N . LYS A 1 194 ? 2.732 -0.051 12.562 1 98.62 194 LYS A N 1
ATOM 1538 C CA . LYS A 1 194 ? 3.75 -0.77 13.328 1 98.62 194 LYS A CA 1
ATOM 1539 C C . LYS A 1 194 ? 4.375 -1.885 12.492 1 98.62 194 LYS A C 1
ATOM 1541 O O . LYS A 1 194 ? 5.594 -2.066 12.5 1 98.62 194 LYS A O 1
ATOM 1546 N N . ALA A 1 195 ? 3.57 -2.633 11.805 1 98.56 195 ALA A N 1
ATOM 1547 C CA . ALA A 1 195 ? 4.051 -3.736 10.977 1 98.56 195 ALA A CA 1
ATOM 1548 C C . ALA A 1 195 ? 4.926 -3.227 9.836 1 98.56 195 ALA A C 1
ATOM 1550 O O . ALA A 1 195 ? 5.781 -3.955 9.328 1 98.56 195 ALA A O 1
ATOM 1551 N N . PHE A 1 196 ? 4.746 -2.002 9.422 1 98.56 196 PHE A N 1
ATOM 1552 C CA . PHE A 1 196 ? 5.562 -1.414 8.359 1 98.56 196 PHE A CA 1
ATOM 1553 C C . PHE A 1 196 ? 6.867 -0.867 8.93 1 98.56 196 PHE A C 1
ATOM 1555 O O . PHE A 1 196 ? 7.664 -0.271 8.195 1 98.56 196 PHE A O 1
ATOM 1562 N N . GLY A 1 197 ? 7.062 -0.968 10.266 1 98.25 197 GLY A N 1
ATOM 1563 C CA . GLY A 1 197 ? 8.383 -0.745 10.828 1 98.25 197 GLY A CA 1
ATOM 1564 C C . GLY A 1 197 ? 8.555 0.638 11.43 1 98.25 197 GLY A C 1
ATOM 1565 O O . GLY A 1 197 ? 9.672 1.102 11.633 1 98.25 197 GLY A O 1
ATOM 1566 N N . PHE A 1 198 ? 7.449 1.317 11.734 1 98.62 198 PHE A N 1
ATOM 1567 C CA . PHE A 1 198 ? 7.512 2.652 12.312 1 98.62 198 PHE A CA 1
ATOM 1568 C C . PHE A 1 198 ? 7.363 2.592 13.828 1 98.62 198 PHE A C 1
ATOM 1570 O O . PHE A 1 198 ? 6.773 1.651 14.367 1 98.62 198 PHE A O 1
ATOM 1577 N N . ASN A 1 199 ? 7.992 3.59 14.484 1 98.56 199 ASN A N 1
ATOM 1578 C CA . ASN A 1 199 ? 7.461 3.957 15.797 1 98.56 199 ASN A CA 1
ATOM 1579 C C . ASN A 1 199 ? 6.086 4.602 15.68 1 98.56 199 ASN A C 1
ATOM 1581 O O . ASN A 1 199 ? 5.895 5.547 14.914 1 98.56 199 ASN A O 1
ATOM 1585 N N . VAL A 1 200 ? 5.156 4.016 16.391 1 98.69 200 VAL A N 1
ATOM 1586 C CA . VAL A 1 200 ? 3.797 4.527 16.234 1 98.69 200 VAL A CA 1
ATOM 1587 C C . VAL A 1 200 ? 3.32 5.129 17.547 1 98.69 200 VAL A C 1
ATOM 1589 O O . VAL A 1 200 ? 3.459 4.508 18.609 1 98.69 200 VAL A O 1
ATOM 1592 N N . LEU A 1 201 ? 2.861 6.328 17.516 1 98.81 201 LEU A N 1
ATOM 1593 C CA . LEU A 1 201 ? 2.289 7.02 18.672 1 98.81 201 LEU A CA 1
ATOM 1594 C C . LEU A 1 201 ? 0.84 7.41 18.406 1 98.81 201 LEU A C 1
ATOM 1596 O O . LEU A 1 201 ? 0.489 7.785 17.281 1 98.81 201 LEU A O 1
ATOM 1600 N N . ASN A 1 202 ? -0.025 7.223 19.344 1 98.75 202 ASN A N 1
ATOM 1601 C CA . ASN A 1 202 ? -1.424 7.633 19.312 1 98.75 202 ASN A CA 1
ATOM 1602 C C . ASN A 1 202 ? -1.704 8.758 20.297 1 98.75 202 ASN A C 1
ATOM 1604 O O . ASN A 1 202 ? -1.487 8.602 21.5 1 98.75 202 ASN A O 1
ATOM 1608 N N . ILE A 1 203 ? -2.186 9.898 19.797 1 98.88 203 ILE A N 1
ATOM 1609 C CA . ILE A 1 203 ? -2.34 11.039 20.688 1 98.88 203 ILE A CA 1
ATOM 1610 C C . ILE A 1 203 ? -3.652 11.758 20.375 1 98.88 203 ILE A C 1
ATOM 1612 O O . ILE A 1 203 ? -4.27 11.523 19.328 1 98.88 203 ILE A O 1
ATOM 1616 N N . ASN A 1 204 ? -4.082 12.609 21.359 1 98.81 204 ASN A N 1
ATOM 1617 C CA . ASN A 1 204 ? -5.051 13.664 21.062 1 98.81 204 ASN A CA 1
ATOM 1618 C C . ASN A 1 204 ? -4.406 14.828 20.328 1 98.81 204 ASN A C 1
ATOM 1620 O O . ASN A 1 204 ? -3.602 15.57 20.891 1 98.81 204 ASN A O 1
ATOM 1624 N N . GLY A 1 205 ? -4.77 15.016 19.062 1 98.69 205 GLY A N 1
ATOM 1625 C CA . GLY A 1 205 ? -4.129 15.984 18.188 1 98.69 205 GLY A CA 1
ATOM 1626 C C . GLY A 1 205 ? -4.449 17.422 18.562 1 98.69 205 GLY A C 1
ATOM 1627 O O . GLY A 1 205 ? -3.941 18.359 17.938 1 98.69 205 GLY A O 1
ATOM 1628 N N . HIS A 1 206 ? -5.305 17.594 19.625 1 98.44 206 HIS A N 1
ATOM 1629 C CA . HIS A 1 206 ? -5.641 18.938 20.094 1 98.44 206 HIS A CA 1
ATOM 1630 C C . HIS A 1 206 ? -5.074 19.188 21.484 1 98.44 206 HIS A C 1
ATOM 1632 O O . HIS A 1 206 ? -5.324 20.25 22.078 1 98.44 206 HIS A O 1
ATOM 1638 N N . ASN A 1 207 ? -4.344 18.25 22 1 98.56 207 ASN A N 1
ATOM 1639 C CA . ASN A 1 207 ? -3.689 18.359 23.297 1 98.56 207 ASN A CA 1
ATOM 1640 C C . ASN A 1 207 ? -2.199 18.656 23.156 1 98.56 207 ASN A C 1
ATOM 1642 O O . ASN A 1 207 ? -1.413 17.766 22.844 1 98.56 207 ASN A O 1
ATOM 1646 N N . PHE A 1 208 ? -1.832 19.922 23.484 1 98.62 208 PHE A N 1
ATOM 1647 C CA . PHE A 1 208 ? -0.469 20.375 23.234 1 98.62 208 PHE A CA 1
ATOM 1648 C C . PHE A 1 208 ? 0.526 19.594 24.078 1 98.62 208 PHE A C 1
ATOM 1650 O O . PHE A 1 208 ? 1.656 19.344 23.656 1 98.62 208 PHE A O 1
ATOM 1657 N N . ASP A 1 209 ? 0.108 19.188 25.297 1 98.75 209 ASP A N 1
ATOM 1658 C CA . ASP A 1 209 ? 0.999 18.359 26.109 1 98.75 209 ASP A CA 1
ATOM 1659 C C . ASP A 1 209 ? 1.287 17.016 25.422 1 98.75 209 ASP A C 1
ATOM 1661 O O . ASP A 1 209 ? 2.428 16.562 25.406 1 98.75 209 ASP A O 1
ATOM 1665 N N . GLU A 1 210 ? 0.313 16.406 24.812 1 98.81 210 GLU A N 1
ATOM 1666 C CA . GLU A 1 210 ? 0.49 15.141 24.109 1 98.81 210 GLU A CA 1
ATOM 1667 C C . GLU A 1 210 ? 1.287 15.336 22.828 1 98.81 210 GLU A C 1
ATOM 1669 O O . GLU A 1 210 ? 2.125 14.5 22.469 1 98.81 210 GLU A O 1
ATOM 1674 N N . ILE A 1 211 ? 1.014 16.406 22.125 1 98.81 211 ILE A N 1
ATOM 1675 C CA . ILE A 1 211 ? 1.776 16.719 20.922 1 98.81 211 ILE A CA 1
ATOM 1676 C C . ILE A 1 211 ? 3.252 16.891 21.281 1 98.81 211 ILE A C 1
ATOM 1678 O O . ILE A 1 211 ? 4.121 16.297 20.625 1 98.81 211 ILE A O 1
ATOM 1682 N N . ASN A 1 212 ? 3.496 17.703 22.328 1 98.69 212 ASN A N 1
ATOM 1683 C CA . ASN A 1 212 ? 4.867 17.938 22.766 1 98.69 212 ASN A CA 1
ATOM 1684 C C . ASN A 1 212 ? 5.566 16.625 23.125 1 98.69 212 ASN A C 1
ATOM 1686 O O . ASN A 1 212 ? 6.695 16.375 22.688 1 98.69 212 ASN A O 1
ATOM 1690 N N . GLU A 1 213 ? 4.926 15.844 23.891 1 98.62 213 GLU A N 1
ATOM 1691 C CA . GLU A 1 213 ? 5.508 14.578 24.312 1 98.62 213 GLU A CA 1
ATOM 1692 C C . GLU A 1 213 ? 5.762 13.656 23.125 1 98.62 213 GLU A C 1
ATOM 1694 O O . GLU A 1 213 ? 6.773 12.953 23.078 1 98.62 213 GLU A O 1
ATOM 1699 N N . ALA A 1 214 ? 4.84 13.609 22.188 1 98.69 214 ALA A N 1
ATOM 1700 C CA . ALA A 1 214 ? 4.98 12.766 21.016 1 98.69 214 ALA A CA 1
ATOM 1701 C C . ALA A 1 214 ? 6.184 13.188 20.172 1 98.69 214 ALA A C 1
ATOM 1703 O O . ALA A 1 214 ? 6.949 12.344 19.688 1 98.69 214 ALA A O 1
ATOM 1704 N N . ILE A 1 215 ? 6.336 14.492 19.984 1 98.69 215 ILE A N 1
ATOM 1705 C CA . ILE A 1 215 ? 7.438 15.008 19.188 1 98.69 215 ILE A CA 1
ATOM 1706 C C . ILE A 1 215 ? 8.766 14.727 19.891 1 98.69 215 ILE A C 1
ATOM 1708 O O . ILE A 1 215 ? 9.734 14.305 19.266 1 98.69 215 ILE A O 1
ATOM 1712 N N . LEU A 1 216 ? 8.82 14.961 21.219 1 98.19 216 LEU A N 1
ATOM 1713 C CA . LEU A 1 216 ? 10.031 14.664 21.969 1 98.19 216 LEU A CA 1
ATOM 1714 C C . LEU A 1 216 ? 10.391 13.188 21.875 1 98.19 216 LEU A C 1
ATOM 1716 O O . LEU A 1 216 ? 11.562 12.836 21.719 1 98.19 216 LEU A O 1
ATOM 1720 N N . THR A 1 217 ? 9.383 12.367 21.953 1 98.12 217 THR A N 1
ATOM 1721 C CA . THR A 1 217 ? 9.586 10.93 21.844 1 98.12 217 THR A CA 1
ATOM 1722 C C . THR A 1 217 ? 10.094 10.562 20.438 1 98.12 217 THR A C 1
ATOM 1724 O O . THR A 1 217 ? 11.023 9.773 20.297 1 98.12 217 THR A O 1
ATOM 1727 N N . ALA A 1 218 ? 9.484 11.125 19.406 1 97.94 218 ALA A N 1
ATOM 1728 C CA . ALA A 1 218 ? 9.852 10.852 18.016 1 97.94 218 ALA A CA 1
ATOM 1729 C C . ALA A 1 218 ? 11.297 11.266 17.75 1 97.94 218 ALA A C 1
ATOM 1731 O O . ALA A 1 218 ? 11.969 10.648 16.906 1 97.94 218 ALA A O 1
ATOM 1732 N N . LYS A 1 219 ? 11.758 12.227 18.438 1 97.12 219 LYS A N 1
ATOM 1733 C CA . LYS A 1 219 ? 13.078 12.789 18.156 1 97.12 219 LYS A CA 1
ATOM 1734 C C . LYS A 1 219 ? 14.172 12 18.875 1 97.12 219 LYS A C 1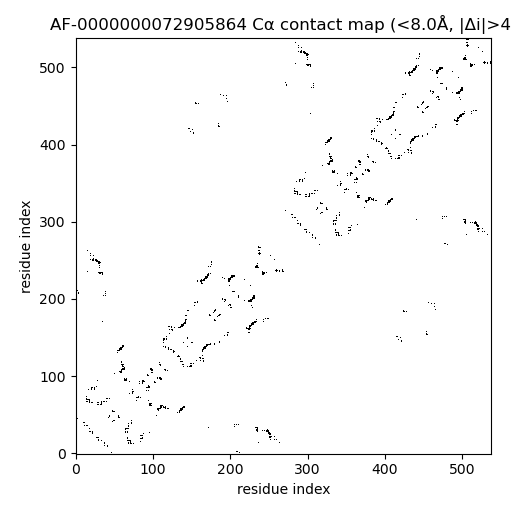
ATOM 1736 O O . LYS A 1 219 ? 15.352 12.297 18.734 1 97.12 219 LYS A O 1
ATOM 1741 N N . LYS A 1 220 ? 13.727 10.977 19.703 1 93.44 220 LYS A N 1
ATOM 1742 C CA . LYS A 1 220 ? 14.703 10.023 20.219 1 93.44 220 LYS A CA 1
ATOM 1743 C C . LYS A 1 220 ? 15.102 9.016 19.141 1 93.44 220 LYS A C 1
ATOM 1745 O O . LYS A 1 220 ? 14.492 7.941 19.047 1 93.44 220 LYS A O 1
ATOM 1750 N N . LYS A 1 221 ? 15.859 9.32 18.281 1 85.62 221 LYS A N 1
ATOM 1751 C CA . LYS A 1 221 ? 16.25 8.562 17.094 1 85.62 221 LYS A CA 1
ATOM 1752 C C . LYS A 1 221 ? 16.625 7.133 17.453 1 85.62 221 LYS A C 1
ATOM 1754 O O . LYS A 1 221 ? 17.453 6.918 18.359 1 85.62 221 LYS A O 1
ATOM 1759 N N . ASN A 1 222 ? 15.961 6.156 16.828 1 91.38 222 ASN A N 1
ATOM 1760 C CA . ASN A 1 222 ? 16.25 4.738 17.031 1 91.38 222 ASN A CA 1
ATOM 1761 C C . ASN A 1 222 ? 16.219 3.969 15.711 1 91.38 222 ASN A C 1
ATOM 1763 O O . ASN A 1 222 ? 15.695 2.855 15.648 1 91.38 222 ASN A O 1
ATOM 1767 N N . SER A 1 223 ? 16.609 4.648 14.633 1 95.62 223 SER A N 1
ATOM 1768 C CA . SER A 1 223 ? 16.766 4.078 13.297 1 95.62 223 SER A CA 1
ATOM 1769 C C . SER A 1 223 ? 15.422 3.717 12.68 1 95.62 223 SER A C 1
ATOM 1771 O O . SER A 1 223 ? 15.352 2.945 11.727 1 95.62 223 SER A O 1
ATOM 1773 N N . LYS A 1 224 ? 14.328 4.152 13.266 1 97.94 224 LYS A N 1
ATOM 1774 C CA . LYS A 1 224 ? 12.984 3.977 12.711 1 97.94 224 LYS A CA 1
ATOM 1775 C C . LYS A 1 224 ? 12.297 5.32 12.492 1 97.94 224 LYS A C 1
ATOM 1777 O O . LYS A 1 224 ? 12.43 6.234 13.312 1 97.94 224 LYS A O 1
ATOM 1782 N N . PRO A 1 225 ? 11.656 5.465 11.344 1 98.75 225 PRO A N 1
ATOM 1783 C CA . PRO A 1 225 ? 10.781 6.633 11.242 1 98.75 225 PRO A CA 1
ATOM 1784 C C . PRO A 1 225 ? 9.625 6.594 12.242 1 98.75 225 PRO A C 1
ATOM 1786 O O . PRO A 1 225 ? 9.359 5.547 12.844 1 98.75 225 PRO A O 1
ATOM 1789 N N . THR A 1 226 ? 9.039 7.695 12.492 1 98.88 226 THR A N 1
ATOM 1790 C CA . THR A 1 226 ? 7.941 7.773 13.445 1 98.88 226 THR A CA 1
ATOM 1791 C C . THR A 1 226 ? 6.652 8.195 12.742 1 98.88 226 THR A C 1
ATOM 1793 O O . THR A 1 226 ? 6.672 9.047 11.852 1 98.88 226 THR A O 1
ATOM 1796 N N . PHE A 1 227 ? 5.602 7.531 13.078 1 98.88 227 PHE A N 1
ATOM 1797 C CA . PHE A 1 227 ? 4.25 7.836 12.625 1 98.88 227 PHE A CA 1
ATOM 1798 C C . PHE A 1 227 ? 3.355 8.188 13.805 1 98.88 227 PHE A C 1
ATOM 1800 O O . PHE A 1 227 ? 3.17 7.383 14.719 1 98.88 227 PHE A O 1
ATOM 1807 N N . ILE A 1 228 ? 2.863 9.359 13.859 1 98.94 228 ILE A N 1
ATOM 1808 C CA . ILE A 1 228 ? 1.979 9.812 14.93 1 98.94 228 ILE A CA 1
ATOM 1809 C C . ILE A 1 228 ? 0.533 9.812 14.438 1 98.94 228 ILE A C 1
ATOM 18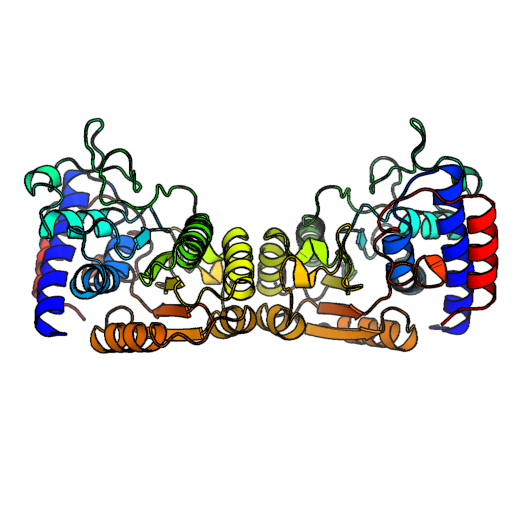11 O O . ILE A 1 228 ? 0.189 10.531 13.5 1 98.94 228 ILE A O 1
ATOM 1815 N N . ILE A 1 229 ? -0.294 8.977 15.016 1 98.88 229 ILE A N 1
ATOM 1816 C CA . ILE A 1 229 ? -1.736 9.031 14.797 1 98.88 229 ILE A CA 1
ATOM 1817 C C . ILE A 1 229 ? -2.348 10.102 15.703 1 98.88 229 ILE A C 1
ATOM 1819 O O . ILE A 1 229 ? -2.521 9.891 16.906 1 98.88 229 ILE A O 1
ATOM 1823 N N . ALA A 1 230 ? -2.627 11.227 15.109 1 98.88 230 ALA A N 1
ATOM 1824 C CA . ALA A 1 230 ? -3.25 12.32 15.852 1 98.88 230 ALA A CA 1
ATOM 1825 C C . ALA A 1 230 ? -4.766 12.305 15.68 1 98.88 230 ALA A C 1
ATOM 1827 O O . ALA A 1 230 ? -5.285 12.68 14.633 1 98.88 230 ALA A O 1
ATOM 1828 N N . ASN A 1 231 ? -5.43 11.852 16.719 1 98.75 231 ASN A N 1
ATOM 1829 C CA . ASN A 1 231 ? -6.887 11.922 16.719 1 98.75 231 ASN A CA 1
ATOM 1830 C C . ASN A 1 231 ? -7.383 13.352 16.859 1 98.75 231 ASN A C 1
ATOM 1832 O O . ASN A 1 231 ? -7.125 14.008 17.859 1 98.75 231 ASN A O 1
ATOM 1836 N N . THR A 1 232 ? -8.07 13.82 15.789 1 98.38 232 THR A N 1
ATOM 1837 C CA . THR A 1 232 ? -8.531 15.203 15.75 1 98.38 232 THR A CA 1
ATOM 1838 C C . THR A 1 232 ? -10.023 15.273 15.469 1 98.38 232 THR A C 1
ATOM 1840 O O . THR A 1 232 ? -10.695 14.242 15.383 1 98.38 232 THR A O 1
ATOM 1843 N N . ILE A 1 233 ? -10.523 16.484 15.492 1 97.94 233 ILE A N 1
ATOM 1844 C CA . ILE A 1 233 ? -11.922 16.781 15.188 1 97.94 233 ILE A CA 1
ATOM 1845 C C . ILE A 1 233 ? -12 17.688 13.961 1 97.94 233 ILE A C 1
ATOM 1847 O O . ILE A 1 233 ? -11.438 18.797 13.961 1 97.94 233 ILE A O 1
ATOM 1851 N N . LYS A 1 234 ? -12.664 17.203 12.93 1 97.31 234 LYS A N 1
ATOM 1852 C CA . LYS A 1 234 ? -12.914 18.094 11.789 1 97.31 234 LYS A CA 1
ATOM 1853 C C . LYS A 1 234 ? -13.68 19.328 12.219 1 97.31 234 LYS A C 1
ATOM 1855 O O . LYS A 1 234 ? -14.711 19.234 12.883 1 97.31 234 LYS A O 1
ATOM 1860 N N . GLY A 1 235 ? -13.078 20.453 11.859 1 97.62 235 GLY A N 1
ATOM 1861 C CA . GLY A 1 235 ? -13.766 21.688 12.195 1 97.62 235 GLY A CA 1
ATOM 1862 C C . GLY A 1 235 ? -13.57 22.109 13.641 1 97.62 235 GLY A C 1
ATOM 1863 O O . GLY A 1 235 ? -14.32 22.938 14.156 1 97.62 235 GLY A O 1
ATOM 1864 N N . LYS A 1 236 ? -12.602 21.594 14.273 1 97.88 236 LYS A N 1
ATOM 1865 C CA . LYS A 1 236 ? -12.383 21.828 15.695 1 97.88 236 LYS A CA 1
ATOM 1866 C C . LYS A 1 236 ? -12.438 23.328 16.016 1 97.88 236 LYS A C 1
ATOM 1868 O O . LYS A 1 236 ? -11.781 24.125 15.359 1 97.88 236 LYS A O 1
ATOM 1873 N N . GLY A 1 237 ? -13.203 23.688 17.078 1 97.38 237 GLY A N 1
ATOM 1874 C CA . GLY A 1 237 ? -13.25 25.047 17.594 1 97.38 237 GLY A CA 1
ATOM 1875 C C . GLY A 1 237 ? -14.445 25.844 17.078 1 97.38 237 GLY A C 1
ATOM 1876 O O . GLY A 1 237 ? -14.719 26.938 17.562 1 97.38 237 GLY A O 1
ATOM 1877 N N . VAL A 1 238 ? -15.156 25.312 16.062 1 97.75 238 VAL A N 1
ATOM 1878 C CA . VAL A 1 238 ? -16.344 25.953 15.516 1 97.75 238 VAL A CA 1
ATOM 1879 C C . VAL A 1 238 ? -17.547 25.031 15.641 1 97.75 238 VAL A C 1
ATOM 1881 O O . VAL A 1 238 ? -17.594 23.969 14.992 1 97.75 238 VAL A O 1
ATOM 1884 N N . SER A 1 239 ? -18.5 25.422 16.406 1 96.94 239 SER A N 1
ATOM 1885 C CA . SER A 1 239 ? -19.594 24.562 16.859 1 96.94 239 SER A CA 1
ATOM 1886 C C . SER A 1 239 ? -20.297 23.906 15.688 1 96.94 239 SER A C 1
ATOM 1888 O O . SER A 1 239 ? -20.531 22.703 15.703 1 96.94 239 SER A O 1
ATOM 1890 N N . PHE A 1 240 ? -20.609 24.609 14.633 1 96.19 240 PHE A N 1
ATOM 1891 C CA . PHE A 1 240 ? -21.438 24.078 13.562 1 96.19 240 PHE A CA 1
ATOM 1892 C C . PHE A 1 240 ? -20.594 23.312 12.555 1 96.19 240 PHE A C 1
ATOM 1894 O O . PHE A 1 240 ? -21.125 22.641 11.672 1 96.19 240 PHE A O 1
ATOM 1901 N N . MET A 1 241 ? -19.266 23.328 12.695 1 96.56 241 MET A N 1
ATOM 1902 C CA . MET A 1 241 ? -18.391 22.625 11.75 1 96.56 241 MET A CA 1
ATOM 1903 C C . MET A 1 241 ? -17.891 21.312 12.336 1 96.56 241 MET A C 1
ATOM 1905 O O . MET A 1 241 ? -17.5 20.406 11.594 1 96.56 241 MET A O 1
ATOM 1909 N N . GLU A 1 242 ? -17.797 21.219 13.664 1 96.88 242 GLU A N 1
ATOM 1910 C CA . GLU A 1 242 ? -17.188 20.062 14.289 1 96.88 242 GLU A CA 1
ATOM 1911 C C . GLU A 1 242 ? -17.906 18.781 13.906 1 96.88 242 GLU A C 1
ATOM 1913 O O . GLU A 1 242 ? -19.125 18.672 14.07 1 96.88 242 GLU A O 1
ATOM 1918 N N . ASN A 1 243 ? -17.094 17.859 13.344 1 95.56 243 ASN A N 1
ATOM 1919 C CA . ASN A 1 243 ? -17.531 16.531 12.961 1 95.56 243 ASN A CA 1
ATOM 1920 C C . ASN A 1 243 ? -18.656 16.578 11.938 1 95.56 243 ASN A C 1
ATOM 1922 O O . ASN A 1 243 ? -19.562 15.734 11.961 1 95.56 243 ASN A O 1
ATOM 1926 N N . ASN A 1 244 ? -18.703 17.656 11.164 1 94.56 244 ASN A N 1
ATOM 1927 C CA . ASN A 1 244 ? -19.688 17.828 10.102 1 94.56 244 ASN A CA 1
ATOM 1928 C C . ASN A 1 244 ? -19.047 17.75 8.719 1 94.56 244 ASN A C 1
ATOM 1930 O O . ASN A 1 244 ? -18.391 18.688 8.281 1 94.56 244 ASN A O 1
ATOM 1934 N N . PRO A 1 245 ? -19.312 16.609 8.008 1 92.88 245 PRO A N 1
ATOM 1935 C CA . PRO A 1 245 ? -18.672 16.422 6.699 1 92.88 245 PRO A CA 1
ATOM 1936 C C . PRO A 1 245 ? -19.016 17.531 5.711 1 92.88 245 PRO A C 1
ATOM 1938 O O . PRO A 1 245 ? -18.266 17.766 4.754 1 92.88 245 PRO A O 1
ATOM 1941 N N . LYS A 1 246 ? -20.094 18.25 5.949 1 92.31 246 LYS A N 1
ATOM 1942 C CA . LYS A 1 246 ? -20.5 19.344 5.07 1 92.31 246 LYS A CA 1
ATOM 1943 C C . LYS A 1 246 ? -19.422 20.422 4.973 1 92.31 246 LYS A C 1
ATOM 1945 O O . LYS A 1 246 ? -19.312 21.109 3.957 1 92.31 246 LYS A O 1
ATOM 1950 N N . TRP A 1 247 ? -18.625 20.484 5.957 1 94.12 247 TRP A N 1
ATOM 1951 C CA . TRP A 1 247 ? -17.641 21.562 6.016 1 94.12 247 TRP A CA 1
ATOM 1952 C C . TRP A 1 247 ? -16.266 21.078 5.562 1 94.12 247 TRP A C 1
ATOM 1954 O O . TRP A 1 247 ? -15.25 21.688 5.883 1 94.12 247 TRP A O 1
ATOM 1964 N N . HIS A 1 248 ? -16.281 19.891 4.883 1 93.62 248 HIS A N 1
ATOM 1965 C CA . HIS A 1 248 ? -15.07 19.516 4.164 1 93.62 248 HIS A CA 1
ATOM 1966 C C . HIS A 1 248 ? -14.625 20.625 3.219 1 93.62 248 HIS A C 1
ATOM 1968 O O . HIS A 1 248 ? -13.43 20.922 3.113 1 93.62 248 HIS A O 1
ATOM 1974 N N . SER A 1 249 ? -15.609 21.172 2.541 1 93 249 SER A N 1
ATOM 1975 C CA . SER A 1 249 ? -15.398 22.312 1.666 1 93 249 SER A CA 1
ATOM 1976 C C . SER A 1 249 ? -16.625 23.234 1.655 1 93 249 SER A C 1
ATOM 1978 O O . SER A 1 249 ? -17.766 22.75 1.696 1 93 249 SER A O 1
ATOM 1980 N N . GLY A 1 250 ? -16.266 24.547 1.696 1 90.5 250 GLY A N 1
ATOM 1981 C CA . GLY A 1 250 ? -17.422 25.438 1.613 1 90.5 250 GLY A CA 1
ATOM 1982 C C . GLY A 1 250 ? -17.078 26.875 1.97 1 90.5 250 GLY A C 1
ATOM 1983 O O . GLY A 1 250 ? -16.016 27.156 2.529 1 90.5 250 GLY A O 1
ATOM 1984 N N . ALA A 1 251 ? -18.062 27.75 1.628 1 94.75 251 ALA A N 1
ATOM 1985 C CA . ALA A 1 251 ? -18 29.156 1.998 1 94.75 251 ALA A CA 1
ATOM 1986 C C . ALA A 1 251 ? -18.719 29.406 3.318 1 94.75 251 ALA A C 1
ATOM 1988 O O . ALA A 1 251 ? -19.547 28.594 3.742 1 94.75 251 ALA A O 1
ATOM 1989 N N . ILE A 1 252 ? -18.281 30.469 3.945 1 95.81 252 ILE A N 1
ATOM 1990 C CA . ILE A 1 252 ? -18.938 30.828 5.203 1 95.81 252 ILE A CA 1
ATOM 1991 C C . ILE A 1 252 ? -19.625 32.188 5.055 1 95.81 252 ILE A C 1
ATOM 1993 O O . ILE A 1 252 ? -19.094 33.094 4.402 1 95.81 252 ILE A O 1
ATOM 1997 N N . THR A 1 253 ? -20.859 32.281 5.594 1 96.81 253 THR A N 1
ATOM 1998 C CA . THR A 1 253 ? -21.594 33.531 5.602 1 96.81 253 THR A CA 1
ATOM 1999 C C . THR A 1 253 ? -21.094 34.469 6.711 1 96.81 253 THR A C 1
ATOM 2001 O O . THR A 1 253 ? -20.328 34.031 7.574 1 96.81 253 THR A O 1
ATOM 2004 N N . GLU A 1 254 ? -21.547 35.719 6.566 1 97.75 254 GLU A N 1
ATOM 2005 C CA . GLU A 1 254 ? -21.172 36.688 7.617 1 97.75 254 GLU A CA 1
ATOM 2006 C C . GLU A 1 254 ? -21.688 36.219 8.977 1 97.75 254 GLU A C 1
ATOM 2008 O O . GLU A 1 254 ? -20.984 36.312 9.984 1 97.75 254 GLU A O 1
ATOM 2013 N N . GLU A 1 255 ? -22.875 35.75 9.023 1 97.88 255 GLU A N 1
ATOM 2014 C CA . GLU A 1 255 ? -23.453 35.219 10.266 1 97.88 255 GLU A CA 1
ATOM 2015 C C . GLU A 1 255 ? -22.641 34.062 10.812 1 97.88 255 GLU A C 1
ATOM 2017 O O . GLU A 1 255 ? -22.375 34 12.016 1 97.88 255 GLU A O 1
ATOM 2022 N N . GLN A 1 256 ? -22.297 33.188 9.977 1 97.31 256 GLN A N 1
ATOM 2023 C CA . GLN A 1 256 ? -21.516 32.031 10.367 1 97.31 256 GLN A CA 1
ATOM 2024 C C . GLN A 1 256 ? -20.125 32.438 10.867 1 97.31 256 GLN A C 1
ATOM 2026 O O . GLN A 1 256 ? -19.594 31.844 11.805 1 97.31 256 GLN A O 1
ATOM 2031 N N . ARG A 1 257 ? -19.578 33.469 10.18 1 98.06 257 ARG A N 1
ATOM 2032 C CA . ARG A 1 257 ? -18.281 34 10.609 1 98.06 257 ARG A CA 1
ATOM 2033 C C . ARG A 1 257 ? -18.359 34.5 12.039 1 98.06 257 ARG A C 1
ATOM 2035 O O . ARG A 1 257 ? -17.469 34.25 12.844 1 98.06 257 ARG A O 1
ATOM 2042 N N . GLU A 1 258 ? -19.406 35.156 12.328 1 97.81 258 GLU A N 1
ATOM 2043 C CA . GLU A 1 258 ? -19.594 35.719 13.672 1 97.81 258 GLU A CA 1
ATOM 2044 C C . GLU A 1 258 ? -19.734 34.594 14.711 1 97.81 258 GLU A C 1
ATOM 2046 O O . GLU A 1 258 ? -19.156 34.688 15.797 1 97.81 258 GLU A O 1
ATOM 2051 N N . ILE A 1 259 ? -20.5 33.656 14.375 1 97.62 259 ILE A N 1
ATOM 2052 C CA . ILE A 1 259 ? -20.672 32.531 15.273 1 97.62 259 ILE A CA 1
ATOM 2053 C C . ILE A 1 259 ? -19.344 31.828 15.5 1 97.62 259 ILE A C 1
ATOM 2055 O O . ILE A 1 259 ? -18.984 31.484 16.625 1 97.62 259 ILE A O 1
ATOM 2059 N N . ALA A 1 260 ? -18.562 31.625 14.422 1 97.94 260 ALA A N 1
ATOM 2060 C CA . ALA A 1 260 ? -17.266 30.969 14.508 1 97.94 260 ALA A CA 1
ATOM 2061 C C . ALA A 1 260 ? -16.328 31.734 15.438 1 97.94 260 ALA A C 1
ATOM 2063 O O . ALA A 1 260 ? -15.641 31.141 16.266 1 97.94 260 ALA A O 1
ATOM 2064 N N . TYR A 1 261 ? -16.328 33.062 15.297 1 97.69 261 TYR A N 1
ATOM 2065 C CA . TYR A 1 261 ? -15.469 33.875 16.156 1 97.69 261 TYR A CA 1
ATOM 2066 C C . TYR A 1 261 ? -15.844 33.719 17.625 1 97.69 261 TYR A C 1
ATOM 2068 O O . TYR A 1 261 ? -14.977 33.594 18.484 1 97.69 261 TYR A O 1
ATOM 2076 N N . LYS A 1 262 ? -17.094 33.719 17.859 1 97.56 262 LYS A N 1
ATOM 2077 C CA . LYS A 1 262 ? -17.578 33.562 19.219 1 97.56 262 LYS A CA 1
ATOM 2078 C C . LYS A 1 262 ? -17.188 32.188 19.781 1 97.56 262 LYS A C 1
ATOM 2080 O O . LYS A 1 262 ? -16.781 32.062 20.938 1 97.56 262 LYS A O 1
ATOM 2085 N N . ASP A 1 263 ? -17.422 31.188 18.969 1 97.62 263 ASP A N 1
ATOM 2086 C CA . ASP A 1 263 ? -17.047 29.844 19.359 1 97.62 263 ASP A CA 1
ATOM 2087 C C . ASP A 1 263 ? -15.562 29.766 19.719 1 97.62 263 ASP A C 1
ATOM 2089 O O . ASP A 1 263 ? -15.195 29.203 20.75 1 97.62 263 ASP A O 1
ATOM 2093 N N . ILE A 1 264 ? -14.68 30.312 18.891 1 97.62 264 ILE A N 1
ATOM 2094 C CA . ILE A 1 264 ? -13.234 30.25 19.031 1 97.62 264 ILE A CA 1
ATOM 2095 C C . ILE A 1 264 ? -12.812 30.984 20.297 1 97.62 264 ILE A C 1
ATOM 2097 O O . ILE A 1 264 ? -11.984 30.5 21.062 1 97.62 264 ILE A O 1
ATOM 2101 N N . GLU A 1 265 ? -13.398 32.125 20.516 1 94.75 265 GLU A N 1
ATOM 2102 C CA . GLU A 1 265 ? -13.07 32.906 21.688 1 94.75 265 GLU A CA 1
ATOM 2103 C C . GLU A 1 265 ? -13.469 32.188 22.984 1 94.75 265 GLU A C 1
ATOM 2105 O O . GLU A 1 265 ? -12.773 32.312 23.984 1 94.75 265 GLU A O 1
ATOM 2110 N N . ARG A 1 266 ? -14.555 31.484 22.906 1 91.56 266 ARG A N 1
ATOM 2111 C CA . ARG A 1 266 ? -15.055 30.781 24.078 1 91.56 266 ARG A CA 1
ATOM 2112 C C . ARG A 1 266 ? -14.211 29.547 24.375 1 91.56 266 ARG A C 1
ATOM 2114 O O . ARG A 1 266 ? -14.133 29.094 25.516 1 91.56 266 ARG A O 1
ATOM 2121 N N . GLY A 1 267 ? -13.445 29.156 23.406 1 82.25 267 GLY A N 1
ATOM 2122 C CA . GLY A 1 267 ? -12.656 27.938 23.562 1 82.25 267 GLY A CA 1
ATOM 2123 C C . GLY A 1 267 ? -13.5 26.688 23.641 1 82.25 267 GLY A C 1
ATOM 2124 O O . GLY A 1 267 ? -13.32 25.859 24.531 1 82.25 267 GLY A O 1
ATOM 2125 N N . ILE A 1 268 ? -14.438 26.594 22.703 1 60.09 268 ILE A N 1
ATOM 2126 C CA . ILE A 1 268 ? -15.32 25.438 22.734 1 60.09 268 ILE A CA 1
ATOM 2127 C C . ILE A 1 268 ? -14.508 24.156 22.594 1 60.09 268 ILE A C 1
ATOM 2129 O O . ILE A 1 268 ? -13.617 24.078 21.734 1 60.09 268 ILE A O 1
ATOM 2133 N N . GLN A 1 269 ? -14.258 23.422 23.766 1 52.84 269 GLN A N 1
ATOM 2134 C CA . GLN A 1 269 ? -13.578 22.141 23.828 1 52.84 269 GLN A CA 1
ATOM 2135 C C . GLN A 1 269 ? -14.383 21.047 23.109 1 52.84 269 GLN A C 1
ATOM 2137 O O . GLN A 1 269 ? -15.617 21.094 23.094 1 52.84 269 GLN A O 1
ATOM 2142 N N . MET B 1 1 ? -10 -37.438 -4.777 1 83.31 1 MET B N 1
ATOM 2143 C CA . MET B 1 1 ? -9.336 -37.531 -3.482 1 83.31 1 MET B CA 1
ATOM 2144 C C . MET B 1 1 ? -7.898 -37.031 -3.578 1 83.31 1 MET B C 1
ATOM 2146 O O . MET B 1 1 ? -7.223 -37.281 -4.582 1 83.31 1 MET B O 1
ATOM 2150 N N . TYR B 1 2 ? -7.566 -36.125 -2.57 1 92.38 2 TYR B N 1
ATOM 2151 C CA . TYR B 1 2 ? -6.199 -35.625 -2.486 1 92.38 2 TYR B CA 1
ATOM 2152 C C . TYR B 1 2 ? -5.199 -36.781 -2.527 1 92.38 2 TYR B C 1
ATOM 2154 O O . TYR B 1 2 ? -5.301 -37.719 -1.745 1 92.38 2 TYR B O 1
ATOM 2162 N N . ASN B 1 3 ? -4.34 -36.781 -3.529 1 96.31 3 ASN B N 1
ATOM 2163 C CA . ASN B 1 3 ? -3.268 -37.75 -3.697 1 96.31 3 ASN B CA 1
ATOM 2164 C C . ASN B 1 3 ? -1.93 -37.062 -3.967 1 96.31 3 ASN B C 1
ATOM 2166 O O . ASN B 1 3 ? -1.667 -36.625 -5.09 1 96.31 3 ASN B O 1
ATOM 2170 N N . LYS B 1 4 ? -1.128 -37.125 -2.939 1 96.31 4 LYS B N 1
ATOM 2171 C CA . LYS B 1 4 ? 0.142 -36.406 -2.967 1 96.31 4 LYS B CA 1
ATOM 2172 C C . LYS B 1 4 ? 1.059 -36.938 -4.059 1 96.31 4 LYS B C 1
ATOM 2174 O O . LYS B 1 4 ? 1.714 -36.188 -4.766 1 96.31 4 LYS B O 1
ATOM 2179 N N . ASN B 1 5 ? 1.12 -38.219 -4.238 1 95.56 5 ASN B N 1
ATOM 2180 C CA . ASN B 1 5 ? 2.021 -38.844 -5.203 1 95.56 5 ASN B CA 1
ATOM 2181 C C . ASN B 1 5 ? 1.654 -38.469 -6.637 1 95.56 5 ASN B C 1
ATOM 2183 O O . ASN B 1 5 ? 2.535 -38.25 -7.469 1 95.56 5 ASN B O 1
ATOM 2187 N N . THR B 1 6 ? 0.371 -38.438 -6.887 1 96.12 6 THR B N 1
ATOM 2188 C CA . THR B 1 6 ? -0.093 -38.031 -8.203 1 96.12 6 THR B CA 1
ATOM 2189 C C . THR B 1 6 ? 0.373 -36.594 -8.516 1 96.12 6 THR B C 1
ATOM 2191 O O . THR B 1 6 ? 0.833 -36.312 -9.617 1 96.12 6 THR B O 1
ATOM 2194 N N . LEU B 1 7 ? 0.291 -35.719 -7.57 1 97.94 7 LEU B N 1
ATOM 2195 C CA . LEU B 1 7 ? 0.693 -34.344 -7.762 1 97.94 7 LEU B CA 1
ATOM 2196 C C . LEU B 1 7 ? 2.197 -34.219 -7.992 1 97.94 7 LEU B C 1
ATOM 2198 O O . LEU B 1 7 ? 2.652 -33.406 -8.797 1 97.94 7 LEU B O 1
ATOM 2202 N N . ILE B 1 8 ? 2.941 -35.031 -7.258 1 97.12 8 ILE B N 1
ATOM 2203 C CA . ILE B 1 8 ? 4.395 -35.031 -7.395 1 97.12 8 ILE B CA 1
ATOM 2204 C C . ILE B 1 8 ? 4.781 -35.406 -8.82 1 97.12 8 ILE B C 1
ATOM 2206 O O . ILE B 1 8 ? 5.602 -34.75 -9.453 1 97.12 8 ILE B O 1
ATOM 2210 N N . GLU B 1 9 ? 4.168 -36.438 -9.32 1 96.81 9 GLU B N 1
ATOM 2211 C CA . GLU B 1 9 ? 4.465 -36.906 -10.68 1 96.81 9 GLU B CA 1
ATOM 2212 C C . GLU B 1 9 ? 4.016 -35.875 -11.719 1 96.81 9 GLU B C 1
ATOM 2214 O O . GLU B 1 9 ? 4.719 -35.625 -12.695 1 96.81 9 GLU B O 1
ATOM 2219 N N . GLN B 1 10 ? 2.869 -35.344 -11.508 1 97.5 10 GLN B N 1
ATOM 2220 C CA . GLN B 1 10 ? 2.371 -34.312 -12.414 1 97.5 10 GLN B CA 1
ATOM 2221 C C . GLN B 1 10 ? 3.312 -33.094 -12.438 1 97.5 10 GLN B C 1
ATOM 2223 O O . GLN B 1 10 ? 3.564 -32.531 -13.5 1 97.5 10 GLN B O 1
ATOM 2228 N N . SER B 1 11 ? 3.814 -32.719 -11.297 1 98.06 11 SER B N 1
ATOM 2229 C CA . SER B 1 11 ? 4.719 -31.578 -11.234 1 98.06 11 SER B CA 1
ATOM 2230 C C . SER B 1 11 ? 5.996 -31.828 -12.031 1 98.06 11 SER B C 1
ATOM 2232 O O . SER B 1 11 ? 6.57 -30.906 -12.609 1 98.06 11 SER B O 1
ATOM 2234 N N . LYS B 1 12 ? 6.457 -33.094 -12.062 1 97.81 12 LYS B N 1
ATOM 2235 C CA . LYS B 1 12 ? 7.617 -33.438 -12.883 1 97.81 12 LYS B CA 1
ATOM 2236 C C . LYS B 1 12 ? 7.344 -33.156 -14.359 1 97.81 12 LYS B C 1
ATOM 2238 O O . LYS B 1 12 ? 8.172 -32.562 -15.047 1 97.81 12 LYS B O 1
ATOM 2243 N N . ILE B 1 13 ? 6.199 -33.594 -14.75 1 97.94 13 ILE B N 1
ATOM 2244 C CA . ILE B 1 13 ? 5.805 -33.406 -16.141 1 97.94 13 ILE B CA 1
ATOM 2245 C C . ILE B 1 13 ? 5.691 -31.922 -16.453 1 97.94 13 ILE B C 1
ATOM 2247 O O . ILE B 1 13 ? 6.215 -31.453 -17.453 1 97.94 13 ILE B O 1
ATOM 2251 N N . LEU B 1 14 ? 5.047 -31.203 -15.586 1 98.5 14 LEU B N 1
ATOM 2252 C CA . LEU B 1 14 ? 4.824 -29.766 -15.773 1 98.5 14 LEU B CA 1
ATOM 2253 C C . LEU B 1 14 ? 6.145 -29.016 -15.797 1 98.5 14 LEU B C 1
ATOM 2255 O O . LEU B 1 14 ? 6.32 -28.078 -16.594 1 98.5 14 LEU B O 1
ATOM 2259 N N . ARG B 1 15 ? 7.07 -29.344 -14.945 1 98.56 15 ARG B N 1
ATOM 2260 C CA . ARG B 1 15 ? 8.383 -28.703 -14.938 1 98.56 15 ARG B CA 1
ATOM 2261 C C . ARG B 1 15 ? 9.109 -28.938 -16.266 1 98.56 15 ARG B C 1
ATOM 2263 O O . ARG B 1 15 ? 9.742 -28.031 -16.797 1 98.56 15 ARG B O 1
ATOM 2270 N N . LYS B 1 16 ? 9.039 -30.141 -16.734 1 98.25 16 LYS B N 1
ATOM 2271 C CA . LYS B 1 16 ? 9.656 -30.422 -18.031 1 98.25 16 LYS B CA 1
ATOM 2272 C C . LYS B 1 16 ? 9.008 -29.609 -19.141 1 98.25 16 LYS B C 1
ATOM 2274 O O . LYS B 1 16 ? 9.695 -29.109 -20.031 1 98.25 16 LYS B O 1
ATOM 2279 N N . ASP B 1 17 ? 7.703 -29.516 -19.094 1 98.38 17 ASP B N 1
ATOM 2280 C CA . ASP B 1 17 ? 6.996 -28.688 -20.062 1 98.38 17 ASP B CA 1
ATOM 2281 C C . ASP B 1 17 ? 7.449 -27.234 -20 1 98.38 17 ASP B C 1
ATOM 2283 O O . ASP B 1 17 ? 7.617 -26.578 -21.031 1 98.38 17 ASP B O 1
ATOM 2287 N N . ILE B 1 18 ? 7.586 -26.703 -18.781 1 98.38 18 ILE B N 1
ATOM 2288 C CA . ILE B 1 18 ? 8.07 -25.344 -18.594 1 98.38 18 ILE B CA 1
ATOM 2289 C C . ILE B 1 18 ? 9.438 -25.188 -19.266 1 98.38 18 ILE B C 1
ATOM 2291 O O . ILE B 1 18 ? 9.672 -24.219 -20 1 98.38 18 ILE B O 1
ATOM 2295 N N . ILE B 1 19 ? 10.312 -26.125 -19.016 1 98.38 19 ILE B N 1
ATOM 2296 C CA . ILE B 1 19 ? 11.656 -26.109 -19.594 1 98.38 19 ILE B CA 1
ATOM 2297 C C . ILE B 1 19 ? 11.562 -26.109 -21.125 1 98.38 19 ILE B C 1
ATOM 2299 O O . ILE B 1 19 ? 12.258 -25.344 -21.797 1 98.38 19 ILE B O 1
ATOM 2303 N N . ASP B 1 20 ? 10.742 -26.938 -21.656 1 98.31 20 ASP B N 1
ATOM 2304 C CA . ASP B 1 20 ? 10.586 -27.047 -23.109 1 98.31 20 ASP B CA 1
ATOM 2305 C C . ASP B 1 20 ? 10.047 -25.75 -23.703 1 98.31 20 ASP B C 1
ATOM 2307 O O . ASP B 1 20 ? 10.508 -25.297 -24.75 1 98.31 20 ASP B O 1
ATOM 2311 N N . LEU B 1 21 ? 8.984 -25.188 -23.062 1 98 21 LEU B N 1
ATOM 2312 C CA . LEU B 1 21 ? 8.445 -23.906 -23.516 1 98 21 LEU B CA 1
ATOM 2313 C C . LEU B 1 21 ? 9.555 -22.859 -23.641 1 98 21 LEU B C 1
ATOM 2315 O O . LEU B 1 21 ? 9.656 -22.188 -24.656 1 98 21 LEU B O 1
ATOM 2319 N N . ILE B 1 22 ? 10.383 -22.797 -22.641 1 97.44 22 ILE B N 1
ATOM 2320 C CA . ILE B 1 22 ? 11.453 -21.812 -22.594 1 97.44 22 ILE B CA 1
ATOM 2321 C C . ILE B 1 22 ? 12.5 -22.141 -23.656 1 97.44 22 ILE B C 1
ATOM 2323 O O . ILE B 1 22 ? 13 -21.25 -24.359 1 97.44 22 ILE B O 1
ATOM 2327 N N . PHE B 1 23 ? 12.828 -23.391 -23.734 1 97.62 23 PHE B N 1
ATOM 2328 C CA . PHE B 1 23 ? 13.844 -23.844 -24.672 1 97.62 23 PHE B CA 1
ATOM 2329 C C . PHE B 1 23 ? 13.469 -23.484 -26.094 1 97.62 23 PHE B C 1
ATOM 2331 O O . PHE B 1 23 ? 14.258 -22.859 -26.812 1 97.62 23 PHE B O 1
ATOM 2338 N N . TYR B 1 24 ? 12.297 -23.812 -26.516 1 96.75 24 TYR B N 1
ATOM 2339 C CA . TYR B 1 24 ? 11.883 -23.594 -27.906 1 96.75 24 TYR B CA 1
ATOM 2340 C C . TYR B 1 24 ? 11.703 -22.109 -28.188 1 96.75 24 TYR B C 1
ATOM 2342 O O . TYR B 1 24 ? 11.953 -21.641 -29.297 1 96.75 24 TYR B O 1
ATOM 2350 N N . ALA B 1 25 ? 11.242 -21.359 -27.172 1 95.88 25 ALA B N 1
ATOM 2351 C CA . ALA B 1 25 ? 11.023 -19.938 -27.359 1 95.88 25 ALA B CA 1
ATOM 2352 C C . ALA B 1 25 ? 12.344 -19.172 -27.297 1 95.88 25 ALA B C 1
ATOM 2354 O O . ALA B 1 25 ? 12.422 -18.016 -27.734 1 95.88 25 ALA B O 1
ATOM 2355 N N . LYS B 1 26 ? 13.43 -19.781 -26.688 1 95.5 26 LYS B N 1
ATOM 2356 C CA . LYS B 1 26 ? 14.711 -19.141 -26.391 1 95.5 26 LYS B CA 1
ATOM 2357 C C . LYS B 1 26 ? 14.523 -17.875 -25.562 1 95.5 26 LYS B C 1
ATOM 2359 O O . LYS B 1 26 ? 15.234 -16.891 -25.766 1 95.5 26 LYS B O 1
ATOM 2364 N N . ALA B 1 27 ? 13.469 -17.875 -24.844 1 93.31 27 ALA B N 1
ATOM 2365 C CA . ALA B 1 27 ? 13.117 -16.766 -23.969 1 93.31 27 ALA B CA 1
ATOM 2366 C C . ALA B 1 27 ? 12.07 -17.172 -22.938 1 93.31 27 ALA B C 1
ATOM 2368 O O . ALA B 1 27 ? 11.359 -18.156 -23.125 1 93.31 27 ALA B O 1
ATOM 2369 N N . GLY B 1 28 ? 12.008 -16.391 -21.891 1 93.44 28 GLY B N 1
ATOM 2370 C CA . GLY B 1 28 ? 10.969 -16.625 -20.891 1 93.44 28 GLY B CA 1
ATOM 2371 C C . GLY B 1 28 ? 11.461 -16.438 -19.469 1 93.44 28 GLY B C 1
ATOM 2372 O O . GLY B 1 28 ? 12.555 -15.93 -19.25 1 93.44 28 GLY B O 1
ATOM 2373 N N . HIS B 1 29 ? 10.555 -16.75 -18.516 1 95.38 29 HIS B N 1
ATOM 2374 C CA . HIS B 1 29 ? 10.844 -16.609 -17.094 1 95.38 29 HIS B CA 1
ATOM 2375 C C . HIS B 1 29 ? 10.781 -17.953 -16.391 1 95.38 29 HIS B C 1
ATOM 2377 O O . HIS B 1 29 ? 9.805 -18.25 -15.695 1 95.38 29 HIS B O 1
ATOM 2383 N N . PRO B 1 30 ? 11.859 -18.781 -16.531 1 96.5 30 PRO B N 1
ATOM 2384 C CA . PRO B 1 30 ? 11.812 -20.125 -15.961 1 96.5 30 PRO B CA 1
ATOM 2385 C C . PRO B 1 30 ? 11.828 -20.125 -14.43 1 96.5 30 PRO B C 1
ATOM 2387 O O . PRO B 1 30 ? 11.109 -20.906 -13.805 1 96.5 30 PRO B O 1
ATOM 2390 N N . GLY B 1 31 ? 12.641 -19.203 -13.836 1 96 31 GLY B N 1
ATOM 2391 C CA . GLY B 1 31 ? 12.789 -19.203 -12.383 1 96 31 GLY B CA 1
ATOM 2392 C C . GLY B 1 31 ? 11.469 -19.078 -11.648 1 96 31 GLY B C 1
ATOM 2393 O O . GLY B 1 31 ? 11.109 -19.922 -10.836 1 96 31 GLY B O 1
ATOM 2394 N N . GLY B 1 32 ? 10.719 -18.031 -12.031 1 96.56 32 GLY B N 1
ATOM 2395 C CA . GLY B 1 32 ? 9.438 -17.766 -11.391 1 96.56 32 GLY B CA 1
ATOM 2396 C C . GLY B 1 32 ? 8.367 -18.781 -11.758 1 96.56 32 GLY B C 1
ATOM 2397 O O . GLY B 1 32 ? 7.465 -19.062 -10.969 1 96.56 32 GLY B O 1
ATOM 2398 N N . SER B 1 33 ? 8.414 -19.359 -12.938 1 98.12 33 SER B N 1
ATOM 2399 C CA . SER B 1 33 ? 7.465 -20.375 -13.359 1 98.12 33 SER B CA 1
ATOM 2400 C C . SER B 1 33 ? 7.629 -21.656 -12.531 1 98.12 33 SER B C 1
ATOM 2402 O O . SER B 1 33 ? 6.645 -22.234 -12.078 1 98.12 33 SER B O 1
ATOM 2404 N N . LEU B 1 34 ? 8.891 -22 -12.32 1 98.38 34 LEU B N 1
ATOM 2405 C CA . LEU B 1 34 ? 9.203 -23.219 -11.586 1 98.38 34 LEU B CA 1
ATOM 2406 C C . LEU B 1 34 ? 8.891 -23.062 -10.102 1 98.38 34 LEU B C 1
ATOM 2408 O O . LEU B 1 34 ? 8.531 -24.016 -9.43 1 98.38 34 LEU B O 1
ATOM 2412 N N . SER B 1 35 ? 8.914 -21.797 -9.617 1 98.31 35 SER B N 1
ATOM 2413 C CA . SER B 1 35 ? 8.672 -21.578 -8.195 1 98.31 35 SER B CA 1
ATOM 2414 C C . SER B 1 35 ? 7.199 -21.766 -7.844 1 98.31 35 SER B C 1
ATOM 2416 O O . SER B 1 35 ? 6.871 -22.25 -6.758 1 98.31 35 SER B O 1
ATOM 2418 N N . CYS B 1 36 ? 6.309 -21.469 -8.734 1 98.31 36 CYS B N 1
ATOM 2419 C CA . CYS B 1 36 ? 4.902 -21.438 -8.352 1 98.31 36 CYS B CA 1
ATOM 2420 C C . CYS B 1 36 ? 4.164 -22.656 -8.914 1 98.31 36 CYS B C 1
ATOM 2422 O O . CYS B 1 36 ? 2.967 -22.812 -8.68 1 98.31 36 CYS B O 1
ATOM 2424 N N . ILE B 1 37 ? 4.812 -23.562 -9.594 1 98.62 37 ILE B N 1
ATOM 2425 C CA . ILE B 1 37 ? 4.145 -24.578 -10.406 1 98.62 37 ILE B CA 1
ATOM 2426 C C . ILE B 1 37 ? 3.434 -25.578 -9.5 1 98.62 37 ILE B C 1
ATOM 2428 O O . ILE B 1 37 ? 2.359 -26.094 -9.844 1 98.62 37 ILE B O 1
ATOM 2432 N N . ASP B 1 38 ? 3.984 -25.922 -8.336 1 98.69 38 ASP B N 1
ATOM 2433 C CA . ASP B 1 38 ? 3.348 -26.875 -7.441 1 98.69 38 ASP B CA 1
ATOM 2434 C C . ASP B 1 38 ? 2.006 -26.359 -6.938 1 98.69 38 ASP B C 1
ATOM 2436 O O . ASP B 1 38 ? 1.032 -27.109 -6.852 1 98.69 38 ASP B O 1
ATOM 2440 N N . ILE B 1 39 ? 1.968 -25.094 -6.645 1 98.81 39 ILE B N 1
ATOM 2441 C CA . ILE B 1 39 ? 0.737 -24.453 -6.18 1 98.81 39 ILE B CA 1
ATOM 2442 C C . ILE B 1 39 ? -0.309 -24.484 -7.293 1 98.81 39 ILE B C 1
ATOM 2444 O O . ILE B 1 39 ? -1.459 -24.859 -7.062 1 98.81 39 ILE B O 1
ATOM 2448 N N . LEU B 1 40 ? 0.098 -24.078 -8.5 1 98.75 40 LEU B N 1
ATOM 2449 C CA . LEU B 1 40 ? -0.812 -24.094 -9.641 1 98.75 40 LEU B CA 1
ATOM 2450 C C . LEU B 1 40 ? -1.312 -25.5 -9.93 1 98.75 40 LEU B C 1
ATOM 2452 O O . LEU B 1 40 ? -2.494 -25.703 -10.227 1 98.75 40 LEU B O 1
ATOM 2456 N N . ASN B 1 41 ? -0.357 -26.438 -9.875 1 98.62 41 ASN B N 1
ATOM 2457 C CA . ASN B 1 41 ? -0.721 -27.844 -10.07 1 98.62 41 ASN B CA 1
ATOM 2458 C C . ASN B 1 41 ? -1.835 -28.266 -9.117 1 98.62 41 ASN B C 1
ATOM 2460 O O . ASN B 1 41 ? -2.85 -28.812 -9.555 1 98.62 41 ASN B O 1
ATOM 2464 N N . TYR B 1 42 ? -1.685 -27.969 -7.863 1 98.81 42 TYR B N 1
ATOM 2465 C CA . TYR B 1 42 ? -2.693 -28.312 -6.871 1 98.81 42 TYR B CA 1
ATOM 2466 C C . TYR B 1 42 ? -4.031 -27.656 -7.195 1 98.81 42 TYR B C 1
ATOM 2468 O O . TYR B 1 42 ? -5.07 -28.312 -7.203 1 98.81 42 TYR B O 1
ATOM 2476 N N . LEU B 1 43 ? -4.027 -26.375 -7.453 1 98.75 43 LEU B N 1
ATOM 2477 C CA . LEU B 1 43 ? -5.254 -25.609 -7.645 1 98.75 43 LEU B CA 1
ATOM 2478 C C . LEU B 1 43 ? -6.02 -26.094 -8.867 1 98.75 43 LEU B C 1
ATOM 2480 O O . LEU B 1 43 ? -7.238 -26.281 -8.805 1 98.75 43 LEU B O 1
ATOM 2484 N N . TYR B 1 44 ? -5.344 -26.344 -9.945 1 98.25 44 TYR B N 1
ATOM 2485 C CA . TYR B 1 44 ? -6.02 -26.75 -11.172 1 98.25 44 TYR B CA 1
ATOM 2486 C C . TYR B 1 44 ? -6.406 -28.219 -11.133 1 98.25 44 TYR B C 1
ATOM 2488 O O . TYR B 1 44 ? -7.207 -28.688 -11.945 1 98.25 44 TYR B O 1
ATOM 2496 N N . THR B 1 45 ? -5.785 -28.984 -10.227 1 97.94 45 THR B N 1
ATOM 2497 C CA . THR B 1 45 ? -6.152 -30.391 -10.078 1 97.94 45 THR B CA 1
ATOM 2498 C C . THR B 1 45 ? -7.379 -30.531 -9.188 1 97.94 45 THR B C 1
ATOM 2500 O O . THR B 1 45 ? -8.266 -31.344 -9.469 1 97.94 45 THR B O 1
ATOM 2503 N N . TYR B 1 46 ? -7.504 -29.719 -8.164 1 97.81 46 TYR B N 1
ATOM 2504 C CA . TYR B 1 46 ? -8.5 -30.016 -7.141 1 97.81 46 TYR B CA 1
ATOM 2505 C C . TYR B 1 46 ? -9.5 -28.875 -6.988 1 97.81 46 TYR B C 1
ATOM 2507 O O . TYR B 1 46 ? -10.609 -29.078 -6.492 1 97.81 46 TYR B O 1
ATOM 2515 N N . GLU B 1 47 ? -9.148 -27.656 -7.398 1 97.75 47 GLU B N 1
ATOM 2516 C CA . GLU B 1 47 ? -9.969 -26.516 -7.008 1 97.75 47 GLU B CA 1
ATOM 2517 C C . GLU B 1 47 ? -10.633 -25.875 -8.227 1 97.75 47 GLU B C 1
ATOM 2519 O O . GLU B 1 47 ? -11.703 -25.266 -8.109 1 97.75 47 GLU B O 1
ATOM 2524 N N . ILE B 1 48 ? -10.023 -25.969 -9.375 1 97.81 48 ILE B N 1
ATOM 2525 C CA . ILE B 1 48 ? -10.492 -25.25 -10.555 1 97.81 48 ILE B CA 1
ATOM 2526 C C . ILE B 1 48 ? -10.836 -26.25 -11.656 1 97.81 48 ILE B C 1
ATOM 2528 O O . ILE B 1 48 ? -9.961 -26.922 -12.18 1 97.81 48 ILE B O 1
ATOM 2532 N N . ASP B 1 49 ? -12.039 -26.312 -11.977 1 96.06 49 ASP B N 1
ATOM 2533 C CA . ASP B 1 49 ? -12.5 -27.156 -13.07 1 96.06 49 ASP B CA 1
ATOM 2534 C C . ASP B 1 49 ? -12.664 -26.344 -14.359 1 96.06 49 ASP B C 1
ATOM 2536 O O . ASP B 1 49 ? -13.703 -25.703 -14.57 1 96.06 49 ASP B O 1
ATOM 2540 N N . LEU B 1 50 ? -11.781 -26.438 -15.242 1 94.94 50 LEU B N 1
ATOM 2541 C CA . LEU B 1 50 ? -11.688 -25.609 -16.438 1 94.94 50 LEU B CA 1
ATOM 2542 C C . LEU B 1 50 ? -12.82 -25.938 -17.406 1 94.94 50 LEU B C 1
ATOM 2544 O O . LEU B 1 50 ? -13.055 -25.219 -18.375 1 94.94 50 LEU B O 1
ATOM 2548 N N . ASN B 1 51 ? -13.625 -26.969 -17.125 1 91.38 51 ASN B N 1
ATOM 2549 C CA . ASN B 1 51 ? -14.711 -27.391 -18.016 1 91.38 51 ASN B CA 1
ATOM 2550 C C . ASN B 1 51 ? -16.031 -26.75 -17.609 1 91.38 51 ASN B C 1
ATOM 2552 O O . ASN B 1 51 ? -17.031 -26.891 -18.297 1 91.38 51 ASN B O 1
ATOM 2556 N N . LYS B 1 52 ? -15.961 -26.047 -16.5 1 91.94 52 LYS B N 1
ATOM 2557 C CA . LYS B 1 52 ? -17.172 -25.422 -16 1 91.94 52 LYS B CA 1
ATOM 2558 C C . LYS B 1 52 ? -17.141 -23.906 -16.219 1 91.94 52 LYS B C 1
ATOM 2560 O O . LYS B 1 52 ? -16.078 -23.281 -16.078 1 91.94 52 LYS B O 1
ATOM 2565 N N . ASP B 1 53 ? -18.25 -23.375 -16.562 1 82.5 53 ASP B N 1
ATOM 2566 C CA . ASP B 1 53 ? -18.344 -21.922 -16.719 1 82.5 53 ASP B CA 1
ATOM 2567 C C . ASP B 1 53 ? -18.328 -21.219 -15.367 1 82.5 53 ASP B C 1
ATOM 2569 O O . ASP B 1 53 ? -17.578 -20.25 -15.18 1 82.5 53 ASP B O 1
ATOM 2573 N N . LYS B 1 54 ? -19.234 -21.688 -14.453 1 89.5 54 LYS B N 1
ATOM 2574 C CA . LYS B 1 54 ? -19.234 -21.141 -13.102 1 89.5 54 LYS B CA 1
ATOM 2575 C C . LYS B 1 54 ? -18.203 -21.859 -12.219 1 89.5 54 LYS B C 1
ATOM 2577 O O . LYS B 1 54 ? -18.578 -22.672 -11.375 1 89.5 54 LYS B O 1
ATOM 2582 N N . ARG B 1 55 ? -17.031 -21.484 -12.492 1 96.06 55 ARG B N 1
ATOM 2583 C CA . ARG B 1 55 ? -15.938 -22.141 -11.781 1 96.06 55 ARG B CA 1
ATOM 2584 C C . ARG B 1 55 ? -15.172 -21.156 -10.914 1 96.06 55 ARG B C 1
ATOM 2586 O O . ARG B 1 55 ? -15.359 -19.938 -11.039 1 96.06 55 ARG B O 1
ATOM 2593 N N . SER B 1 56 ? -14.344 -21.766 -10.039 1 98.31 56 SER B N 1
ATOM 2594 C CA . SER B 1 56 ? -13.344 -20.922 -9.383 1 98.31 56 SER B CA 1
ATOM 2595 C C . SER B 1 56 ? -12.367 -20.328 -10.391 1 98.31 56 SER B C 1
ATOM 2597 O O . SER B 1 56 ? -12.031 -20.969 -11.391 1 98.31 56 SER B O 1
ATOM 2599 N N . ARG B 1 57 ? -12.008 -19.125 -10.109 1 97.94 57 ARG B N 1
ATOM 2600 C CA . ARG B 1 57 ? -11.133 -18.406 -11.031 1 97.94 57 ARG B CA 1
ATOM 2601 C C . ARG B 1 57 ? -9.734 -18.234 -10.438 1 97.94 57 ARG B C 1
ATOM 2603 O O . ARG B 1 57 ? -9.562 -18.281 -9.219 1 97.94 57 ARG B O 1
ATOM 2610 N N . LEU B 1 58 ? -8.812 -18.109 -11.359 1 98.31 58 LEU B N 1
ATOM 2611 C CA . LEU B 1 58 ? -7.441 -17.844 -10.945 1 98.31 58 LEU B CA 1
ATOM 2612 C C . LEU B 1 58 ? -6.848 -16.688 -11.75 1 98.31 58 LEU B C 1
ATOM 2614 O O . LEU B 1 58 ? -6.875 -16.703 -12.984 1 98.31 58 LEU B O 1
ATOM 2618 N N . VAL B 1 59 ? -6.406 -15.688 -11.062 1 97.88 59 VAL B N 1
ATOM 2619 C CA . VAL B 1 59 ? -5.672 -14.578 -11.672 1 97.88 59 VAL B CA 1
ATOM 2620 C C . VAL B 1 59 ? -4.176 -14.758 -11.422 1 97.88 59 VAL B C 1
ATOM 2622 O O . VAL B 1 59 ? -3.729 -14.75 -10.273 1 97.88 59 VAL B O 1
ATOM 2625 N N . LEU B 1 60 ? -3.451 -15.008 -12.461 1 97.38 60 LEU B N 1
ATOM 2626 C CA . LEU B 1 60 ? -1.995 -15 -12.375 1 97.38 60 LEU B CA 1
ATOM 2627 C C . LEU B 1 60 ? -1.461 -13.57 -12.391 1 97.38 60 LEU B C 1
ATOM 2629 O O . LEU B 1 60 ? -1.101 -13.055 -13.445 1 97.38 60 LEU B O 1
ATOM 2633 N N . SER B 1 61 ? -1.305 -13.008 -11.242 1 96.56 61 SER B N 1
ATOM 2634 C CA . SER B 1 61 ? -0.904 -11.609 -11.141 1 96.56 61 SER B CA 1
ATOM 2635 C C . SER B 1 61 ? 0.552 -11.422 -11.555 1 96.56 61 SER B C 1
ATOM 2637 O O . SER B 1 61 ? 0.904 -10.414 -12.164 1 96.56 61 SER B O 1
ATOM 2639 N N . LYS B 1 62 ? 1.41 -12.328 -11.133 1 94.56 62 LYS B N 1
ATOM 2640 C CA . LYS B 1 62 ? 2.76 -12.328 -11.695 1 94.56 62 LYS B CA 1
ATOM 2641 C C . LYS B 1 62 ? 2.768 -12.906 -13.109 1 94.56 62 LYS B C 1
ATOM 2643 O O . LYS B 1 62 ? 3.254 -14.016 -13.328 1 94.56 62 LYS B O 1
ATOM 2648 N N . GLY B 1 63 ? 2.312 -12.18 -13.945 1 92.88 63 GLY B N 1
ATOM 2649 C CA . GLY B 1 63 ? 1.89 -12.617 -15.266 1 92.88 63 GLY B CA 1
ATOM 2650 C C . GLY B 1 63 ? 3.039 -13.094 -16.125 1 92.88 63 GLY B C 1
ATOM 2651 O O . GLY B 1 63 ? 2.838 -13.867 -17.078 1 92.88 63 GLY B O 1
ATOM 2652 N N . HIS B 1 64 ? 4.199 -12.68 -15.852 1 91.62 64 HIS B N 1
ATOM 2653 C CA . HIS B 1 64 ? 5.328 -13.016 -16.719 1 91.62 64 HIS B CA 1
ATOM 2654 C C . HIS B 1 64 ? 5.711 -14.484 -16.562 1 91.62 64 HIS B C 1
ATOM 2656 O O . HIS B 1 64 ? 6.508 -15.008 -17.344 1 91.62 64 HIS B O 1
ATOM 2662 N N . VAL B 1 65 ? 5.094 -15.219 -15.656 1 95.94 65 VAL B N 1
ATOM 2663 C CA . VAL B 1 65 ? 5.422 -16.625 -15.484 1 95.94 65 VAL B CA 1
ATOM 2664 C C . VAL B 1 65 ? 4.363 -17.5 -16.172 1 95.94 65 VAL B C 1
ATOM 2666 O O . VAL B 1 65 ? 3.973 -18.547 -15.641 1 95.94 65 VAL B O 1
ATOM 2669 N N . THR B 1 66 ? 3.971 -17.078 -17.312 1 96.12 66 THR B N 1
ATOM 2670 C CA . THR B 1 66 ? 2.926 -17.766 -18.062 1 96.12 66 THR B CA 1
ATOM 2671 C C . THR B 1 66 ? 3.354 -19.172 -18.438 1 96.12 66 THR B C 1
ATOM 2673 O O . THR B 1 66 ? 2.512 -20.062 -18.625 1 96.12 66 THR B O 1
ATOM 2676 N N . PRO B 1 67 ? 4.652 -19.469 -18.578 1 97.56 67 PRO B N 1
ATOM 2677 C CA . PRO B 1 67 ? 5.02 -20.859 -18.859 1 97.56 67 PRO B CA 1
ATOM 2678 C C . PRO B 1 67 ? 4.461 -21.844 -17.828 1 97.56 67 PRO B C 1
ATOM 2680 O O . PRO B 1 67 ? 4.141 -22.984 -18.172 1 97.56 67 PRO B O 1
ATOM 2683 N N . ALA B 1 68 ? 4.375 -21.406 -16.609 1 98.25 68 ALA B N 1
ATOM 2684 C CA . ALA B 1 68 ? 3.758 -22.25 -15.594 1 98.25 68 ALA B CA 1
ATOM 2685 C C . ALA B 1 68 ? 2.293 -22.531 -15.922 1 98.25 68 ALA B C 1
ATOM 2687 O O . ALA B 1 68 ? 1.85 -23.672 -15.898 1 98.25 68 ALA B O 1
ATOM 2688 N N . LEU B 1 69 ? 1.601 -21.5 -16.266 1 97.69 69 LEU B N 1
ATOM 2689 C CA . LEU B 1 69 ? 0.186 -21.609 -16.609 1 97.69 69 LEU B CA 1
ATOM 2690 C C . LEU B 1 69 ? -0.004 -22.453 -17.859 1 97.69 69 LEU B C 1
ATOM 2692 O O . LEU B 1 69 ? -0.879 -23.328 -17.906 1 97.69 69 LEU B O 1
ATOM 2696 N N . TYR B 1 70 ? 0.809 -22.203 -18.891 1 97.88 70 TYR B N 1
ATOM 2697 C CA . TYR B 1 70 ? 0.695 -22.922 -20.156 1 97.88 70 TYR B CA 1
ATOM 2698 C C . TYR B 1 70 ? 1.015 -24.391 -19.984 1 97.88 70 TYR B C 1
ATOM 2700 O O . TYR B 1 70 ? 0.427 -25.25 -20.656 1 97.88 70 TYR B O 1
ATOM 2708 N N . SER B 1 71 ? 1.987 -24.719 -19.125 1 98.19 71 SER B N 1
ATOM 2709 C CA . SER B 1 71 ? 2.277 -26.125 -18.859 1 98.19 71 SER B CA 1
ATOM 2710 C C . SER B 1 71 ? 1.048 -26.859 -18.344 1 98.19 71 SER B C 1
ATOM 2712 O O . SER B 1 71 ? 0.785 -28 -18.719 1 98.19 71 SER B O 1
ATOM 2714 N N . ILE B 1 72 ? 0.281 -26.203 -17.484 1 98.06 72 ILE B N 1
ATOM 2715 C CA . ILE B 1 72 ? -0.96 -26.75 -16.953 1 98.06 72 ILE B CA 1
ATOM 2716 C C . ILE B 1 72 ? -1.959 -26.953 -18.094 1 98.06 72 ILE B C 1
ATOM 2718 O O . ILE B 1 72 ? -2.578 -28.016 -18.203 1 98.06 72 ILE B O 1
ATOM 2722 N N . PHE B 1 73 ? -2.125 -25.953 -18.953 1 97.62 73 PHE B N 1
ATOM 2723 C CA . PHE B 1 73 ? -3.111 -26 -20.016 1 97.62 73 PHE B CA 1
ATOM 2724 C C . PHE B 1 73 ? -2.752 -27.062 -21.047 1 97.62 73 PHE B C 1
ATOM 2726 O O . PHE B 1 73 ? -3.639 -27.688 -21.641 1 97.62 73 PHE B O 1
ATOM 2733 N N . LEU B 1 74 ? -1.467 -27.234 -21.297 1 97.25 74 LEU B N 1
ATOM 2734 C CA . LEU B 1 74 ? -1.003 -28.312 -22.156 1 97.25 74 LEU B CA 1
ATOM 2735 C C . LEU B 1 74 ? -1.366 -29.672 -21.578 1 97.25 74 LEU B C 1
ATOM 2737 O O . LEU B 1 74 ? -1.9 -30.531 -22.297 1 97.25 74 LEU B O 1
ATOM 2741 N N . GLU B 1 75 ? -1.125 -29.844 -20.312 1 96.38 75 GLU B N 1
ATOM 2742 C CA . GLU B 1 75 ? -1.348 -31.125 -19.656 1 96.38 75 GLU B CA 1
ATOM 2743 C C . GLU B 1 75 ? -2.838 -31.438 -19.547 1 96.38 75 GLU B C 1
ATOM 2745 O O . GLU B 1 75 ? -3.24 -32.594 -19.609 1 96.38 75 GLU B O 1
ATOM 2750 N N . LYS B 1 76 ? -3.633 -30.438 -19.438 1 95.94 76 LYS B N 1
ATOM 2751 C CA . LYS B 1 76 ? -5.07 -30.625 -19.25 1 95.94 76 LYS B CA 1
ATOM 2752 C C . LYS B 1 76 ? -5.797 -30.656 -20.594 1 95.94 76 LYS B C 1
ATOM 2754 O O . LYS B 1 76 ? -7.012 -30.875 -20.641 1 95.94 76 LYS B O 1
ATOM 2759 N N . GLY B 1 77 ? -5.09 -30.375 -21.656 1 95.56 77 GLY B N 1
ATOM 2760 C CA . GLY B 1 77 ? -5.648 -30.484 -22.984 1 95.56 77 GLY B CA 1
ATOM 2761 C C . GLY B 1 77 ? -6.391 -29.234 -23.438 1 95.56 77 GLY B C 1
ATOM 2762 O O . GLY B 1 77 ? -7.102 -29.266 -24.438 1 95.56 77 GLY B O 1
ATOM 2763 N N . VAL B 1 78 ? -6.27 -28.219 -22.688 1 94.94 78 VAL B N 1
ATOM 2764 C CA . VAL B 1 78 ? -6.836 -26.938 -23.094 1 94.94 78 VAL B CA 1
ATOM 2765 C C . VAL B 1 78 ? -6.133 -26.438 -24.359 1 94.94 78 VAL B C 1
ATOM 2767 O O . VAL B 1 78 ? -6.766 -25.844 -25.234 1 94.94 78 VAL B O 1
ATOM 2770 N N . ILE B 1 79 ? -4.805 -26.641 -24.344 1 94.69 79 ILE B N 1
ATOM 2771 C CA . ILE B 1 79 ? -3.938 -26.344 -25.484 1 94.69 79 ILE B CA 1
ATOM 2772 C C . ILE B 1 79 ? -3.318 -27.625 -26.031 1 94.69 79 ILE B C 1
ATOM 2774 O O . ILE B 1 79 ? -2.832 -28.453 -25.266 1 94.69 79 ILE B O 1
ATOM 2778 N N . PRO B 1 80 ? -3.434 -27.766 -27.312 1 95.94 80 PRO B N 1
ATOM 2779 C CA . PRO B 1 80 ? -2.764 -28.938 -27.859 1 95.94 80 PRO B CA 1
ATOM 2780 C C . PRO B 1 80 ? -1.265 -28.953 -27.578 1 95.94 80 PRO B C 1
ATOM 2782 O O . PRO B 1 80 ? -0.613 -27.906 -27.609 1 95.94 80 PRO B O 1
ATOM 2785 N N . ARG B 1 81 ? -0.767 -30.141 -27.359 1 96.06 81 ARG B N 1
ATOM 2786 C CA . ARG B 1 81 ? 0.622 -30.297 -26.938 1 96.06 81 ARG B CA 1
ATOM 2787 C C . ARG B 1 81 ? 1.578 -29.734 -27.984 1 96.06 81 ARG B C 1
ATOM 2789 O O . ARG B 1 81 ? 2.656 -29.234 -27.641 1 96.06 81 ARG B O 1
ATOM 2796 N N . GLU B 1 82 ? 1.193 -29.719 -29.266 1 95.12 82 GLU B N 1
ATOM 2797 C CA . GLU B 1 82 ? 2.057 -29.25 -30.344 1 95.12 82 GLU B CA 1
ATOM 2798 C C . GLU B 1 82 ? 2.369 -27.766 -30.188 1 95.12 82 GLU B C 1
ATOM 2800 O O . GLU B 1 82 ? 3.34 -27.266 -30.75 1 95.12 82 GLU B O 1
ATOM 2805 N N . TYR B 1 83 ? 1.584 -27.078 -29.406 1 95.81 83 TYR B N 1
ATOM 2806 C CA . TYR B 1 83 ? 1.771 -25.641 -29.219 1 95.81 83 TYR B CA 1
ATOM 2807 C C . TYR B 1 83 ? 2.973 -25.375 -28.312 1 95.81 83 TYR B C 1
ATOM 2809 O O . TYR B 1 83 ? 3.438 -24.234 -28.219 1 95.81 83 TYR B O 1
ATOM 2817 N N . ILE B 1 84 ? 3.564 -26.359 -27.703 1 96.44 84 ILE B N 1
ATOM 2818 C CA . ILE B 1 84 ? 4.676 -26.203 -26.781 1 96.44 84 ILE B CA 1
ATOM 2819 C C . ILE B 1 84 ? 5.848 -25.531 -27.5 1 96.44 84 ILE B C 1
ATOM 2821 O O . ILE B 1 84 ? 6.652 -24.828 -26.859 1 96.44 84 ILE B O 1
ATOM 2825 N N . THR B 1 85 ? 5.93 -25.578 -28.844 1 96.12 85 THR B N 1
ATOM 2826 C CA . THR B 1 85 ? 7.039 -25.016 -29.609 1 96.12 85 THR B CA 1
ATOM 2827 C C . THR B 1 85 ? 6.699 -23.609 -30.109 1 96.12 85 THR B C 1
ATOM 2829 O O . THR B 1 85 ? 7.508 -22.969 -30.781 1 96.12 85 THR B O 1
ATOM 2832 N N . THR B 1 86 ? 5.516 -23.078 -29.734 1 95 86 THR B N 1
ATOM 2833 C CA . THR B 1 86 ? 5.074 -21.828 -30.344 1 95 86 THR B CA 1
ATOM 2834 C C . THR B 1 86 ? 5.023 -20.703 -29.312 1 95 86 THR B C 1
ATOM 2836 O O . THR B 1 86 ? 4.586 -19.594 -29.625 1 95 86 THR B O 1
ATOM 2839 N N . PHE B 1 87 ? 5.426 -21.031 -28.172 1 93.56 87 PHE B N 1
ATOM 2840 C CA . PHE B 1 87 ? 5.445 -20.016 -27.125 1 93.56 87 PHE B CA 1
ATOM 2841 C C . PHE B 1 87 ? 6.203 -18.781 -27.578 1 93.56 87 PHE B C 1
ATOM 2843 O O . PHE B 1 87 ? 7.301 -18.875 -28.141 1 93.56 87 PHE B O 1
ATOM 2850 N N . ARG B 1 88 ? 5.586 -17.578 -27.422 1 92.75 88 ARG B N 1
ATOM 2851 C CA . ARG B 1 88 ? 6.109 -16.234 -27.703 1 92.75 88 ARG B CA 1
ATOM 2852 C C . ARG B 1 88 ? 6.371 -16.062 -29.203 1 92.75 88 ARG B C 1
ATOM 2854 O O . ARG B 1 88 ? 7.117 -15.172 -29.609 1 92.75 88 ARG B O 1
ATOM 2861 N N . ARG B 1 89 ? 5.809 -16.891 -29.906 1 90 89 ARG B N 1
ATOM 2862 C CA . ARG B 1 89 ? 5.879 -16.688 -31.359 1 90 89 ARG B CA 1
ATOM 2863 C C . ARG B 1 89 ? 4.777 -15.742 -31.828 1 90 89 ARG B C 1
ATOM 2865 O O . ARG B 1 89 ? 3.703 -15.68 -31.219 1 90 89 ARG B O 1
ATOM 2872 N N . VAL B 1 90 ? 4.891 -14.867 -32.781 1 85.5 90 VAL B N 1
ATOM 2873 C CA . VAL B 1 90 ? 4.051 -13.781 -33.25 1 85.5 90 VAL B CA 1
ATOM 2874 C C . VAL B 1 90 ? 2.629 -14.281 -33.5 1 85.5 90 VAL B C 1
ATOM 2876 O O . VAL B 1 90 ? 1.661 -13.633 -33.094 1 85.5 90 VAL B O 1
ATOM 2879 N N . ASN B 1 91 ? 2.316 -15.383 -33.938 1 85.44 91 ASN B N 1
ATOM 2880 C CA . ASN B 1 91 ? 0.978 -15.875 -34.25 1 85.44 91 ASN B CA 1
ATOM 2881 C C . ASN B 1 91 ? 0.556 -16.984 -33.281 1 85.44 91 ASN B C 1
ATOM 2883 O O . ASN B 1 91 ? -0.439 -17.672 -33.531 1 85.44 91 ASN B O 1
ATOM 2887 N N . SER B 1 92 ? 1.248 -16.953 -32.219 1 89.44 92 SER B N 1
ATOM 2888 C CA . SER B 1 92 ? 0.897 -17.984 -31.266 1 89.44 92 SER B CA 1
ATOM 2889 C C . SER B 1 92 ? -0.058 -17.453 -30.203 1 89.44 92 SER B C 1
ATOM 2891 O O . SER B 1 92 ? -0.032 -16.266 -29.875 1 89.44 92 SER B O 1
ATOM 2893 N N . LYS B 1 93 ? -0.878 -18.297 -29.641 1 91.62 93 LYS B N 1
ATOM 2894 C CA . LYS B 1 93 ? -1.761 -17.938 -28.547 1 91.62 93 LYS B CA 1
ATOM 2895 C C . LYS B 1 93 ? -1.005 -17.938 -27.219 1 91.62 93 LYS B C 1
ATOM 2897 O O . LYS B 1 93 ? -1.504 -17.422 -26.219 1 91.62 93 LYS B O 1
ATOM 2902 N N . LEU B 1 94 ? 0.158 -18.531 -27.234 1 93.88 94 LEU B N 1
ATOM 2903 C CA . LEU B 1 94 ? 0.966 -18.578 -26.031 1 93.88 94 LEU B CA 1
ATOM 2904 C C . LEU B 1 94 ? 1.857 -17.344 -25.922 1 93.88 94 LEU B C 1
ATOM 2906 O O . LEU B 1 94 ? 3.043 -17.391 -26.25 1 93.88 94 LEU B O 1
ATOM 2910 N N . GLN B 1 95 ? 1.259 -16.281 -25.344 1 90.19 95 GLN B N 1
ATOM 2911 C CA . GLN B 1 95 ? 1.946 -15.008 -25.203 1 90.19 95 GLN B CA 1
ATOM 2912 C C . GLN B 1 95 ? 2.74 -14.938 -23.906 1 90.19 95 GLN B C 1
ATOM 2914 O O . GLN B 1 95 ? 2.568 -15.781 -23.016 1 90.19 95 GLN B O 1
ATOM 2919 N N . GLY B 1 96 ? 3.555 -13.898 -23.812 1 90.5 96 GLY B N 1
ATOM 2920 C CA . GLY B 1 96 ? 4.438 -13.75 -22.656 1 90.5 96 GLY B CA 1
ATOM 2921 C C . GLY B 1 96 ? 3.705 -13.391 -21.391 1 90.5 96 GLY B C 1
ATOM 2922 O O . GLY B 1 96 ? 4.254 -13.523 -20.281 1 90.5 96 GLY B O 1
ATOM 2923 N N . HIS B 1 97 ? 2.549 -12.922 -21.547 1 89.5 97 HIS B N 1
ATOM 2924 C CA . HIS B 1 97 ? 1.631 -12.664 -20.438 1 89.5 97 HIS B CA 1
ATOM 2925 C C . HIS B 1 97 ? 0.254 -13.258 -20.719 1 89.5 97 HIS B C 1
ATOM 2927 O O . HIS B 1 97 ? -0.101 -13.492 -21.875 1 89.5 97 HIS B O 1
ATOM 2933 N N . PRO B 1 98 ? -0.51 -13.516 -19.641 1 90.06 98 PRO B N 1
ATOM 2934 C CA . PRO B 1 98 ? -1.848 -14.07 -19.844 1 90.06 98 PRO B CA 1
ATOM 2935 C C . PRO B 1 98 ? -2.725 -13.172 -20.719 1 90.06 98 PRO B C 1
ATOM 2937 O O . PRO B 1 98 ? -2.758 -11.961 -20.531 1 90.06 98 PRO B O 1
ATOM 2940 N N . ASP B 1 99 ? -3.387 -13.766 -21.688 1 90.75 99 ASP B N 1
ATOM 2941 C CA . ASP B 1 99 ? -4.297 -13.086 -22.609 1 90.75 99 ASP B CA 1
ATOM 2942 C C . ASP B 1 99 ? -5.605 -13.859 -22.75 1 90.75 99 ASP B C 1
ATOM 2944 O O . ASP B 1 99 ? -5.68 -14.836 -23.5 1 90.75 99 ASP B O 1
ATOM 2948 N N . LYS B 1 100 ? -6.598 -13.336 -22.125 1 91.88 100 LYS B N 1
ATOM 2949 C CA . LYS B 1 100 ? -7.883 -14.031 -22.094 1 91.88 100 LYS B CA 1
ATOM 2950 C C . LYS B 1 100 ? -8.555 -14 -23.469 1 91.88 100 LYS B C 1
ATOM 2952 O O . LYS B 1 100 ? -9.469 -14.781 -23.734 1 91.88 100 LYS B O 1
ATOM 2957 N N . LYS B 1 101 ? -8.125 -13.211 -24.406 1 90.19 101 LYS B N 1
ATOM 2958 C CA . LYS B 1 101 ? -8.68 -13.156 -25.75 1 90.19 101 LYS B CA 1
ATOM 2959 C C . LYS B 1 101 ? -8.148 -14.305 -26.609 1 90.19 101 LYS B C 1
ATOM 2961 O O . LYS B 1 101 ? -8.766 -14.672 -27.609 1 90.19 101 LYS B O 1
ATOM 2966 N N . LYS B 1 102 ? -7.062 -14.867 -26.188 1 91.44 102 LYS B N 1
ATOM 2967 C CA . LYS B 1 102 ? -6.43 -15.93 -26.969 1 91.44 102 LYS B CA 1
ATOM 2968 C C . LYS B 1 102 ? -6.773 -17.297 -26.391 1 91.44 102 LYS B C 1
ATOM 2970 O O . LYS B 1 102 ? -6.902 -18.281 -27.125 1 91.44 102 LYS B O 1
ATOM 2975 N N . ILE B 1 103 ? -6.766 -17.391 -25.109 1 93.44 103 ILE B N 1
ATOM 2976 C CA . ILE B 1 103 ? -7.117 -18.625 -24.422 1 93.44 103 ILE B CA 1
ATOM 2977 C C . ILE B 1 103 ? -8.281 -18.359 -23.469 1 93.44 103 ILE B C 1
ATOM 2979 O O . ILE B 1 103 ? -8.117 -17.703 -22.438 1 93.44 103 ILE B O 1
ATOM 2983 N N . ASN B 1 104 ? -9.414 -18.953 -23.641 1 92.31 104 ASN B N 1
ATOM 2984 C CA . ASN B 1 104 ? -10.664 -18.656 -22.953 1 92.31 104 ASN B CA 1
ATOM 2985 C C . ASN B 1 104 ? -10.602 -19.047 -21.484 1 92.31 104 ASN B C 1
ATOM 2987 O O . ASN B 1 104 ? -11.305 -18.469 -20.641 1 92.31 104 ASN B O 1
ATOM 2991 N N . GLN B 1 105 ? -9.742 -19.984 -21.203 1 94.25 105 GLN B N 1
ATOM 2992 C CA . GLN B 1 105 ? -9.664 -20.5 -19.844 1 94.25 105 GLN B CA 1
ATOM 2993 C C . GLN B 1 105 ? -8.859 -19.562 -18.953 1 94.25 105 GLN B C 1
ATOM 2995 O O . GLN B 1 105 ? -8.852 -19.703 -17.719 1 94.25 105 GLN B O 1
ATOM 3000 N N . ILE B 1 106 ? -8.195 -18.547 -19.562 1 94.56 106 ILE B N 1
ATOM 3001 C CA . ILE B 1 106 ? -7.512 -17.516 -18.781 1 94.56 106 ILE B CA 1
ATOM 3002 C C . ILE B 1 106 ? -8.531 -16.516 -18.234 1 94.56 106 ILE B C 1
ATOM 3004 O O . ILE B 1 106 ? -9.367 -16.016 -18.984 1 94.56 106 ILE B O 1
ATOM 3008 N N . ASP B 1 107 ? -8.422 -16.156 -17.016 1 94.38 107 ASP B N 1
ATOM 3009 C CA . ASP B 1 107 ? -9.477 -15.391 -16.344 1 94.38 107 ASP B CA 1
ATOM 3010 C C . ASP B 1 107 ? -9.18 -13.898 -16.406 1 94.38 107 ASP B C 1
ATOM 3012 O O . ASP B 1 107 ? -10.078 -13.07 -16.234 1 94.38 107 ASP B O 1
ATOM 3016 N N . ALA B 1 108 ? -7.941 -13.547 -16.578 1 94 108 ALA B N 1
ATOM 3017 C CA . ALA B 1 108 ? -7.598 -12.125 -16.594 1 94 108 ALA B CA 1
ATOM 3018 C C . ALA B 1 108 ? -6.324 -11.883 -17.406 1 94 108 ALA B C 1
ATOM 3020 O O . ALA B 1 108 ? -5.395 -12.695 -17.359 1 94 108 ALA B O 1
ATOM 3021 N N . ASN B 1 109 ? -6.312 -10.797 -18.094 1 89.88 109 ASN B N 1
ATOM 3022 C CA . ASN B 1 109 ? -5.062 -10.289 -18.656 1 89.88 109 ASN B CA 1
ATOM 3023 C C . ASN B 1 109 ? -4.203 -9.633 -17.578 1 89.88 109 ASN B C 1
ATOM 3025 O O . ASN B 1 109 ? -4.699 -8.836 -16.781 1 89.88 109 ASN B O 1
ATOM 3029 N N . THR B 1 110 ? -3.02 -10.086 -17.547 1 84.88 110 THR B N 1
ATOM 3030 C CA . THR B 1 110 ? -2.129 -9.438 -16.594 1 84.88 110 THR B CA 1
ATOM 3031 C C . THR B 1 110 ? -0.824 -9.023 -17.266 1 84.88 110 THR B C 1
ATOM 3033 O O . THR B 1 110 ? -0.389 -9.648 -18.234 1 84.88 110 THR B O 1
ATOM 3036 N N . GLY B 1 111 ? -0.325 -7.867 -16.984 1 75.12 111 GLY B N 1
ATOM 3037 C CA . GLY B 1 111 ? 0.909 -7.289 -17.5 1 75.12 111 GLY B CA 1
ATOM 3038 C C . GLY B 1 111 ? 1.69 -6.527 -16.438 1 75.12 111 GLY B C 1
ATOM 3039 O O . GLY B 1 111 ? 2.654 -7.051 -15.875 1 75.12 111 GLY B O 1
ATOM 3040 N N . LEU B 1 112 ? 1.079 -5.449 -16.078 1 72.44 112 LEU B N 1
ATOM 3041 C CA . LEU B 1 112 ? 1.719 -4.633 -15.047 1 72.44 112 LEU B CA 1
ATOM 3042 C C . LEU B 1 112 ? 1.598 -5.293 -13.68 1 72.44 112 LEU B C 1
ATOM 3044 O O . LEU B 1 112 ? 0.525 -5.777 -13.312 1 72.44 112 LEU B O 1
ATOM 3048 N N . LEU B 1 113 ? 2.688 -5.316 -13.117 1 78 113 LEU B N 1
ATOM 3049 C CA . LEU B 1 113 ? 2.725 -5.902 -11.789 1 78 113 LEU B CA 1
ATOM 3050 C C . LEU B 1 113 ? 1.858 -5.109 -10.812 1 78 113 LEU B C 1
ATOM 3052 O O . LEU B 1 113 ? 1.829 -3.877 -10.867 1 78 113 LEU B O 1
ATOM 3056 N N . GLY B 1 114 ? 1.025 -5.863 -10 1 84.06 114 GLY B N 1
ATOM 3057 C CA . GLY B 1 114 ? 0.265 -5.273 -8.914 1 84.06 114 GLY B CA 1
ATOM 3058 C C . GLY B 1 114 ? -1.217 -5.156 -9.219 1 84.06 114 GLY B C 1
ATOM 3059 O O . GLY B 1 114 ? -2.025 -4.949 -8.312 1 84.06 114 GLY B O 1
ATOM 3060 N N . GLN B 1 115 ? -1.58 -5.414 -10.375 1 89.44 115 GLN B N 1
ATOM 3061 C CA . GLN B 1 115 ? -2.967 -5.172 -10.758 1 89.44 115 GLN B CA 1
ATOM 3062 C C . GLN B 1 115 ? -3.832 -6.402 -10.492 1 89.44 115 GLN B C 1
ATOM 3064 O O . GLN B 1 115 ? -5.047 -6.289 -10.32 1 89.44 115 GLN B O 1
ATOM 3069 N N . GLY B 1 116 ? -3.26 -7.531 -10.508 1 95.81 116 GLY B N 1
ATOM 3070 C CA . GLY B 1 116 ? -4.004 -8.781 -10.461 1 95.81 116 GLY B CA 1
ATOM 3071 C C . GLY B 1 116 ? -4.867 -8.922 -9.219 1 95.81 116 GLY B C 1
ATOM 3072 O O . GLY B 1 116 ? -5.984 -9.43 -9.289 1 95.81 116 GLY B O 1
ATOM 3073 N N . LEU B 1 117 ? -4.324 -8.484 -8.094 1 97.44 117 LEU B N 1
ATOM 3074 C CA . LEU B 1 117 ? -5.094 -8.625 -6.867 1 97.44 117 LEU B CA 1
ATOM 3075 C C . LEU B 1 117 ? -6.336 -7.746 -6.895 1 97.44 117 LEU B C 1
ATOM 3077 O O . LEU B 1 117 ? -7.395 -8.141 -6.398 1 97.44 117 LEU B O 1
ATOM 3081 N N . SER B 1 118 ? -6.188 -6.547 -7.469 1 97.56 118 SER B N 1
ATOM 3082 C CA . SER B 1 118 ? -7.352 -5.68 -7.605 1 97.56 118 SER B CA 1
ATOM 3083 C C . SER B 1 118 ? -8.414 -6.312 -8.5 1 97.56 118 SER B C 1
ATOM 3085 O O . SER B 1 118 ? -9.609 -6.25 -8.195 1 97.56 118 SER B O 1
ATOM 3087 N N . ILE B 1 119 ? -7.98 -6.879 -9.609 1 97.56 119 ILE B N 1
ATOM 3088 C CA . ILE B 1 119 ? -8.891 -7.594 -10.492 1 97.56 119 ILE B CA 1
ATOM 3089 C C . ILE B 1 119 ? -9.586 -8.719 -9.719 1 97.56 119 ILE B C 1
ATOM 3091 O O . ILE B 1 119 ? -10.805 -8.883 -9.82 1 97.56 119 ILE B O 1
ATOM 3095 N N . SER B 1 120 ? -8.812 -9.461 -8.938 1 98.38 120 SER B N 1
ATOM 3096 C CA . SER B 1 120 ? -9.336 -10.578 -8.148 1 98.38 120 SER B CA 1
ATOM 3097 C C . SER B 1 120 ? -10.383 -10.102 -7.145 1 98.38 120 SER B C 1
ATOM 3099 O O . SER B 1 120 ? -11.375 -10.789 -6.91 1 98.38 120 SER B O 1
ATOM 3101 N N . VAL B 1 121 ? -10.156 -8.953 -6.559 1 98.56 121 VAL B N 1
ATOM 3102 C CA . VAL B 1 121 ? -11.117 -8.359 -5.633 1 98.56 121 VAL B CA 1
ATOM 3103 C C . VAL B 1 121 ? -12.438 -8.102 -6.348 1 98.56 121 VAL B C 1
ATOM 3105 O O . VAL B 1 121 ? -13.508 -8.445 -5.832 1 98.56 121 VAL B O 1
ATOM 3108 N N . GLY B 1 122 ? -12.328 -7.484 -7.543 1 98.38 122 GLY B N 1
ATOM 3109 C CA . GLY B 1 122 ? -13.531 -7.27 -8.32 1 98.38 122 GLY B CA 1
ATOM 3110 C C . GLY B 1 122 ? -14.273 -8.555 -8.641 1 98.38 122 GLY B C 1
ATOM 3111 O O . GLY B 1 122 ? -15.5 -8.617 -8.531 1 98.38 122 GLY B O 1
ATOM 3112 N N . MET B 1 123 ? -13.57 -9.594 -8.992 1 98.25 123 MET B N 1
ATOM 3113 C CA . MET B 1 123 ? -14.164 -10.883 -9.32 1 98.25 123 MET B CA 1
ATOM 3114 C C . MET B 1 123 ? -14.828 -11.5 -8.094 1 98.25 123 MET B C 1
ATOM 3116 O O . MET B 1 123 ? -15.938 -12.031 -8.188 1 98.25 123 MET B O 1
ATOM 3120 N N . ALA B 1 124 ? -14.117 -11.453 -6.984 1 98.56 124 ALA B N 1
ATOM 3121 C CA . ALA B 1 124 ? -14.656 -12.016 -5.75 1 98.56 124 ALA B CA 1
ATOM 3122 C C . ALA B 1 124 ? -15.938 -11.305 -5.336 1 98.56 124 ALA B C 1
ATOM 3124 O O . ALA B 1 124 ? -16.906 -11.938 -4.926 1 98.56 124 ALA B O 1
ATOM 3125 N N . LEU B 1 125 ? -15.938 -9.984 -5.445 1 98.38 125 LEU B N 1
ATOM 3126 C CA . LEU B 1 125 ? -17.125 -9.195 -5.137 1 98.38 125 LEU B CA 1
ATOM 3127 C C . LEU B 1 125 ? -18.297 -9.586 -6.035 1 98.38 125 LEU B C 1
ATOM 3129 O O . LEU B 1 125 ? -19.422 -9.75 -5.562 1 98.38 125 LEU B O 1
ATOM 3133 N N . ALA B 1 126 ? -18 -9.688 -7.324 1 98.06 126 ALA B N 1
ATOM 3134 C CA . ALA B 1 126 ? -19.031 -10.07 -8.289 1 98.06 126 ALA B CA 1
ATOM 3135 C C . ALA B 1 126 ? -19.641 -11.422 -7.945 1 98.06 126 ALA B C 1
ATOM 3137 O O . ALA B 1 126 ? -20.859 -11.609 -8.039 1 98.06 126 ALA B O 1
ATOM 3138 N N . LYS B 1 127 ? -18.828 -12.398 -7.574 1 98 127 LYS B N 1
ATOM 3139 C CA . LYS B 1 127 ? -19.328 -13.719 -7.215 1 98 127 LYS B CA 1
ATOM 3140 C C . LYS B 1 127 ? -20.234 -13.656 -5.988 1 98 127 LYS B C 1
ATOM 3142 O O . LYS B 1 127 ? -21.281 -14.305 -5.945 1 98 127 LYS B O 1
ATOM 3147 N N . LYS B 1 128 ? -19.844 -12.914 -5.027 1 96.69 128 LYS B N 1
ATOM 3148 C CA . LYS B 1 128 ? -20.688 -12.758 -3.842 1 96.69 128 LYS B CA 1
ATOM 3149 C C . LYS B 1 128 ? -22.031 -12.141 -4.203 1 96.69 128 LYS B C 1
ATOM 3151 O O . LYS B 1 128 ? -23.078 -12.617 -3.762 1 96.69 128 LYS B O 1
ATOM 3156 N N . LEU B 1 129 ? -22 -11.141 -4.969 1 97.12 129 LEU B N 1
ATOM 3157 C CA . LEU B 1 129 ? -23.203 -10.445 -5.371 1 97.12 129 LEU B CA 1
ATOM 3158 C C . LEU B 1 129 ? -24.141 -11.375 -6.145 1 97.12 129 LEU B C 1
ATOM 3160 O O . LEU B 1 129 ? -25.359 -11.266 -6.043 1 97.12 129 LEU B O 1
ATOM 3164 N N . ASN B 1 130 ? -23.547 -12.32 -6.848 1 97.44 130 ASN B N 1
ATOM 3165 C CA . ASN B 1 130 ? -24.312 -13.25 -7.672 1 97.44 130 ASN B CA 1
ATOM 3166 C C . ASN B 1 130 ? -24.594 -14.547 -6.922 1 97.44 130 ASN B C 1
ATOM 3168 O O . ASN B 1 130 ? -25.062 -15.523 -7.52 1 97.44 130 ASN B O 1
ATOM 3172 N N . LYS B 1 131 ? -24.25 -14.664 -5.676 1 96.69 131 LYS B N 1
ATOM 3173 C CA . LYS B 1 131 ? -24.453 -15.844 -4.832 1 96.69 131 LYS B CA 1
ATOM 3174 C C . LYS B 1 131 ? -23.766 -17.062 -5.43 1 96.69 131 LYS B C 1
ATOM 3176 O O . LYS B 1 131 ? -24.328 -18.156 -5.438 1 96.69 131 LYS B O 1
ATOM 3181 N N . ASP B 1 132 ? -22.688 -16.797 -6.145 1 96.38 132 ASP B N 1
ATOM 3182 C CA . ASP B 1 132 ? -21.781 -17.828 -6.641 1 96.38 132 ASP B CA 1
ATOM 3183 C C . ASP B 1 132 ? -20.781 -18.234 -5.562 1 96.38 132 ASP B C 1
ATOM 3185 O O . ASP B 1 132 ? -19.922 -17.438 -5.172 1 96.38 132 ASP B O 1
ATOM 3189 N N . ASP B 1 133 ? -20.781 -19.453 -5.113 1 95 133 ASP B N 1
ATOM 3190 C CA . ASP B 1 133 ? -20.016 -19.906 -3.955 1 95 133 ASP B CA 1
ATOM 3191 C C . ASP B 1 133 ? -18.609 -20.328 -4.355 1 95 133 ASP B C 1
ATOM 3193 O O . ASP B 1 133 ? -17.828 -20.781 -3.521 1 95 133 ASP B O 1
ATOM 3197 N N . ASN B 1 134 ? -18.266 -20.141 -5.621 1 97.25 134 ASN B N 1
ATOM 3198 C CA . ASN B 1 134 ? -16.922 -20.469 -6.074 1 97.25 134 ASN B CA 1
ATOM 3199 C C . ASN B 1 134 ? -15.891 -19.453 -5.598 1 97.25 134 ASN B C 1
ATOM 3201 O O . ASN B 1 134 ? -16.25 -18.359 -5.164 1 97.25 134 ASN B O 1
ATOM 3205 N N . TYR B 1 135 ? -14.68 -19.828 -5.695 1 98.44 135 TYR B N 1
ATOM 3206 C CA . TYR B 1 135 ? -13.594 -19.031 -5.141 1 98.44 135 TYR B CA 1
ATOM 3207 C C . TYR B 1 135 ? -12.828 -18.312 -6.246 1 98.44 135 TYR B C 1
ATOM 3209 O O . TYR B 1 135 ? -12.977 -18.625 -7.426 1 98.44 135 TYR B O 1
ATOM 3217 N N . VAL B 1 136 ? -12.125 -17.266 -5.828 1 98.69 136 VAL B N 1
ATOM 3218 C CA . VAL B 1 136 ? -11.141 -16.594 -6.668 1 98.69 136 VAL B CA 1
ATOM 3219 C C . VAL B 1 136 ? -9.75 -16.734 -6.055 1 98.69 136 VAL B C 1
ATOM 3221 O O . VAL B 1 136 ? -9.539 -16.391 -4.891 1 98.69 136 VAL B O 1
ATOM 3224 N N . TYR B 1 137 ? -8.852 -17.297 -6.805 1 98.81 137 TYR B N 1
ATOM 3225 C CA . TYR B 1 137 ? -7.449 -17.422 -6.422 1 98.81 137 TYR B CA 1
ATOM 3226 C C . TYR B 1 137 ? -6.594 -16.375 -7.141 1 98.81 137 TYR B C 1
ATOM 3228 O O . TYR B 1 137 ? -6.848 -16.062 -8.305 1 98.81 137 TYR B O 1
ATOM 3236 N N . CYS B 1 138 ? -5.637 -15.859 -6.469 1 98.56 138 CYS B N 1
ATOM 3237 C CA . CYS B 1 138 ? -4.691 -14.922 -7.066 1 98.56 138 CYS B CA 1
ATOM 3238 C C . CYS B 1 138 ? -3.258 -15.281 -6.699 1 98.56 138 CYS B C 1
ATOM 3240 O O . CYS B 1 138 ? -2.918 -15.375 -5.52 1 98.56 138 CYS B O 1
ATOM 3242 N N . ILE B 1 139 ? -2.434 -15.539 -7.664 1 98.44 139 ILE B N 1
ATOM 3243 C CA . ILE B 1 139 ? -1.012 -15.773 -7.434 1 98.44 139 ILE B CA 1
ATOM 3244 C C . ILE B 1 139 ? -0.238 -14.469 -7.598 1 98.44 139 ILE B C 1
ATOM 3246 O O . ILE B 1 139 ? -0.21 -13.891 -8.688 1 98.44 139 ILE B O 1
ATOM 3250 N N . ILE B 1 140 ? 0.428 -14.078 -6.504 1 97.19 140 ILE B N 1
ATOM 3251 C CA . ILE B 1 140 ? 1.163 -12.82 -6.469 1 97.19 140 ILE B CA 1
ATOM 3252 C C . ILE B 1 140 ? 2.66 -13.094 -6.352 1 97.19 140 ILE B C 1
ATOM 3254 O O . ILE B 1 140 ? 3.074 -14.008 -5.637 1 97.19 140 ILE B O 1
ATOM 3258 N N . GLY B 1 141 ? 3.455 -12.32 -7.074 1 96.06 141 GLY B N 1
ATOM 3259 C CA . GLY B 1 141 ? 4.895 -12.359 -6.879 1 96.06 141 GLY B CA 1
ATOM 3260 C C . GLY B 1 141 ? 5.367 -11.453 -5.754 1 96.06 141 GLY B C 1
ATOM 3261 O O . GLY B 1 141 ? 4.699 -10.477 -5.418 1 96.06 141 GLY B O 1
ATOM 3262 N N . ASP B 1 142 ? 6.5 -11.781 -5.188 1 94.69 142 ASP B N 1
ATOM 3263 C CA . ASP B 1 142 ? 6.996 -10.992 -4.066 1 94.69 142 ASP B CA 1
ATOM 3264 C C . ASP B 1 142 ? 7.363 -9.578 -4.512 1 94.69 142 ASP B C 1
ATOM 3266 O O . ASP B 1 142 ? 7.109 -8.609 -3.791 1 94.69 142 ASP B O 1
ATOM 3270 N N . GLY B 1 143 ? 7.934 -9.406 -5.695 1 92.75 143 GLY B N 1
ATOM 3271 C CA . GLY B 1 143 ? 8.211 -8.062 -6.188 1 92.75 143 GLY B CA 1
ATOM 3272 C C . GLY B 1 143 ? 6.961 -7.215 -6.34 1 92.75 143 GLY B C 1
ATOM 3273 O O . GLY B 1 143 ? 7.016 -5.988 -6.195 1 92.75 143 GLY B O 1
ATOM 3274 N N . GLU B 1 144 ? 5.855 -7.816 -6.602 1 91.88 144 GLU B N 1
ATOM 3275 C CA . GLU B 1 144 ? 4.582 -7.125 -6.77 1 91.88 144 GLU B CA 1
ATOM 3276 C C . GLU B 1 144 ? 4.148 -6.441 -5.473 1 91.88 144 GLU B C 1
ATOM 3278 O O . GLU B 1 144 ? 3.424 -5.445 -5.5 1 91.88 144 GLU B O 1
ATOM 3283 N N . MET B 1 145 ? 4.57 -6.98 -4.375 1 94.56 145 MET B N 1
ATOM 3284 C CA . MET B 1 145 ? 4.148 -6.453 -3.08 1 94.56 145 MET B CA 1
ATOM 3285 C C . MET B 1 145 ? 4.75 -5.074 -2.83 1 94.56 145 MET B C 1
ATOM 3287 O O . MET B 1 145 ? 4.32 -4.363 -1.921 1 94.56 145 MET B O 1
ATOM 3291 N N . HIS B 1 146 ? 5.758 -4.699 -3.662 1 94.5 146 HIS B N 1
ATOM 3292 C CA . HIS B 1 146 ? 6.324 -3.357 -3.549 1 94.5 146 HIS B CA 1
ATOM 3293 C C . HIS B 1 146 ? 5.367 -2.309 -4.105 1 94.5 146 HIS B C 1
ATOM 3295 O O . HIS B 1 146 ? 5.508 -1.118 -3.814 1 94.5 146 HIS B O 1
ATOM 3301 N N . GLU B 1 147 ? 4.434 -2.779 -4.914 1 94.19 147 GLU B N 1
ATOM 3302 C CA . GLU B 1 147 ? 3.498 -1.864 -5.559 1 94.19 147 GLU B CA 1
ATOM 3303 C C . GLU B 1 147 ? 2.361 -1.483 -4.613 1 94.19 147 GLU B C 1
ATOM 3305 O O . GLU B 1 147 ? 1.76 -2.35 -3.977 1 94.19 147 GLU B O 1
ATOM 3310 N N . GLY B 1 148 ? 1.98 -0.24 -4.629 1 95.5 148 GLY B N 1
ATOM 3311 C CA . GLY B 1 148 ? 0.952 0.283 -3.744 1 95.5 148 GLY B CA 1
ATOM 3312 C C . GLY B 1 148 ? -0.418 -0.314 -4.004 1 95.5 148 GLY B C 1
ATOM 3313 O O . GLY B 1 148 ? -1.23 -0.44 -3.086 1 95.5 148 GLY B O 1
ATOM 3314 N N . GLN B 1 149 ? -0.619 -0.653 -5.176 1 95.31 149 GLN B N 1
ATOM 3315 C CA . GLN B 1 149 ? -1.93 -1.175 -5.551 1 95.31 149 GLN B CA 1
ATOM 3316 C C . GLN B 1 149 ? -2.244 -2.463 -4.797 1 95.31 149 GLN B C 1
ATOM 3318 O O . GLN B 1 149 ? -3.408 -2.756 -4.516 1 95.31 149 GLN B O 1
ATOM 3323 N N . ILE B 1 150 ? -1.227 -3.25 -4.5 1 97.44 150 ILE B N 1
ATOM 3324 C CA . ILE B 1 150 ? -1.431 -4.469 -3.725 1 97.44 150 ILE B CA 1
ATOM 3325 C C . ILE B 1 150 ? -2.059 -4.125 -2.377 1 97.44 150 ILE B C 1
ATOM 3327 O O . ILE B 1 150 ? -3.033 -4.758 -1.959 1 97.44 150 ILE B O 1
ATOM 3331 N N . TRP B 1 151 ? -1.627 -3.1 -1.75 1 97.44 151 TRP B N 1
ATOM 3332 C CA . TRP B 1 151 ? -2.076 -2.717 -0.416 1 97.44 151 TRP B CA 1
ATOM 3333 C C . TRP B 1 151 ? -3.465 -2.09 -0.468 1 97.44 151 TRP B C 1
ATOM 3335 O O . TRP B 1 151 ? -4.262 -2.254 0.458 1 97.44 151 TRP B O 1
ATOM 3345 N N . GLU B 1 152 ? -3.73 -1.382 -1.546 1 97.12 152 GLU B N 1
ATOM 3346 C CA . GLU B 1 152 ? -5.098 -0.916 -1.773 1 97.12 152 GLU B CA 1
ATOM 3347 C C . GLU B 1 152 ? -6.066 -2.088 -1.893 1 97.12 152 GLU B C 1
ATOM 3349 O O . GLU B 1 152 ? -7.152 -2.062 -1.312 1 97.12 152 GLU B O 1
ATOM 3354 N N . ALA B 1 153 ? -5.629 -3.049 -2.627 1 98.06 153 ALA B N 1
ATOM 3355 C CA . ALA B 1 153 ? -6.477 -4.219 -2.852 1 98.06 153 ALA B CA 1
ATOM 3356 C C . ALA B 1 153 ? -6.703 -4.988 -1.555 1 98.06 153 ALA B C 1
ATOM 3358 O O . ALA B 1 153 ? -7.801 -5.492 -1.309 1 98.06 153 ALA B O 1
ATOM 3359 N N . LEU B 1 154 ? -5.66 -5.129 -0.766 1 98.5 154 LEU B N 1
ATOM 3360 C CA . LEU B 1 154 ? -5.793 -5.801 0.521 1 98.5 154 LEU B CA 1
ATOM 3361 C C . LEU B 1 154 ? -6.816 -5.094 1.401 1 98.5 154 LEU B C 1
ATOM 3363 O O . LEU B 1 154 ? -7.66 -5.742 2.023 1 98.5 154 LEU B O 1
ATOM 3367 N N . MET B 1 155 ? -6.723 -3.773 1.452 1 98 155 MET B N 1
ATOM 3368 C CA . MET B 1 155 ? -7.68 -2.988 2.225 1 98 155 MET B CA 1
ATOM 3369 C C . MET B 1 155 ? -9.102 -3.236 1.738 1 98 155 MET B C 1
ATOM 3371 O O . MET B 1 155 ? -10.016 -3.436 2.543 1 98 155 MET B O 1
ATOM 3375 N N . SER B 1 156 ? -9.289 -3.266 0.423 1 98.06 156 SER B N 1
ATOM 3376 C CA . SER B 1 156 ? -10.609 -3.447 -0.179 1 98.06 156 SER B CA 1
ATOM 3377 C C . 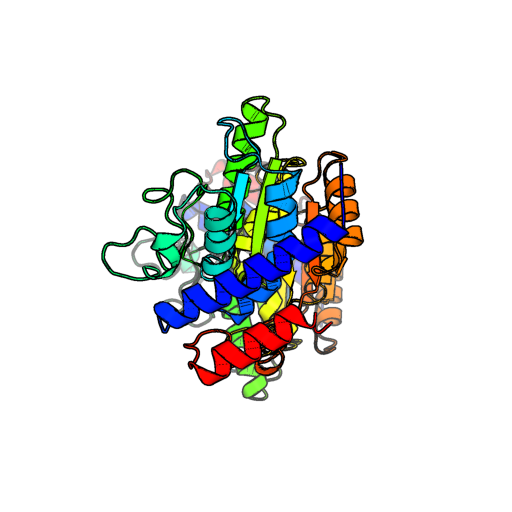SER B 1 156 ? -11.172 -4.832 0.124 1 98.06 156 SER B C 1
ATOM 3379 O O . SER B 1 156 ? -12.344 -4.969 0.476 1 98.06 156 SER B O 1
ATOM 3381 N N . ALA B 1 157 ? -10.344 -5.82 -0.019 1 98.69 157 ALA B N 1
ATOM 3382 C CA . ALA B 1 157 ? -10.781 -7.195 0.189 1 98.69 157 ALA B CA 1
ATOM 3383 C C . ALA B 1 157 ? -11.281 -7.402 1.616 1 98.69 157 ALA B C 1
ATOM 3385 O O . ALA B 1 157 ? -12.312 -8.039 1.834 1 98.69 157 ALA B O 1
ATOM 3386 N N . SER B 1 158 ? -10.484 -6.906 2.543 1 98.56 158 SER B N 1
ATOM 3387 C CA . SER B 1 158 ? -10.883 -7.016 3.943 1 98.56 158 SER B CA 1
ATOM 3388 C C . SER B 1 158 ? -12.148 -6.211 4.227 1 98.56 158 SER B C 1
ATOM 3390 O O . SER B 1 158 ? -13.039 -6.684 4.93 1 98.56 158 SER B O 1
ATOM 3392 N N . HIS B 1 159 ? -12.258 -4.996 3.725 1 98.25 159 HIS B N 1
ATOM 3393 C CA . HIS B 1 159 ? -13.406 -4.113 3.924 1 98.25 159 HIS B CA 1
ATOM 3394 C C . HIS B 1 159 ? -14.695 -4.785 3.48 1 98.25 159 HIS B C 1
ATOM 3396 O O . HIS B 1 159 ? -15.711 -4.715 4.18 1 98.25 159 HIS B O 1
ATOM 3402 N N . TYR B 1 160 ? -14.625 -5.508 2.367 1 98.12 160 TYR B N 1
ATOM 3403 C CA . TYR B 1 160 ? -15.82 -6.121 1.802 1 98.12 160 TYR B CA 1
ATOM 3404 C C . TYR B 1 160 ? -15.969 -7.566 2.271 1 98.12 160 TYR B C 1
ATOM 3406 O O . TYR B 1 160 ? -16.828 -8.305 1.774 1 98.12 160 TYR B O 1
ATOM 3414 N N . LYS B 1 161 ? -15.102 -8.008 3.189 1 98.19 161 LYS B N 1
ATOM 3415 C CA . LYS B 1 161 ? -15.188 -9.32 3.824 1 98.19 161 LYS B CA 1
ATOM 3416 C C . LYS B 1 161 ? -15.188 -10.438 2.783 1 98.19 161 LYS B C 1
ATOM 3418 O O . LYS B 1 161 ? -16.047 -11.32 2.811 1 98.19 161 LYS B O 1
ATOM 3423 N N . LEU B 1 162 ? -14.242 -10.414 1.87 1 98.38 162 LEU B N 1
ATOM 3424 C CA . LEU B 1 162 ? -14.219 -11.344 0.745 1 98.38 162 LEU B CA 1
ATOM 3425 C C . LEU B 1 162 ? -13.602 -12.672 1.155 1 98.38 162 LEU B C 1
ATOM 3427 O O . LEU B 1 162 ? -12.492 -13.016 0.722 1 98.38 162 LEU B O 1
ATOM 3431 N N . ASP B 1 163 ? -14.375 -13.461 1.864 1 98.44 163 ASP B N 1
ATOM 3432 C CA . ASP B 1 163 ? -13.898 -14.742 2.371 1 98.44 163 ASP B CA 1
ATOM 3433 C C . ASP B 1 163 ? -13.883 -15.797 1.268 1 98.44 163 ASP B C 1
ATOM 3435 O O . ASP B 1 163 ? -13.539 -16.953 1.515 1 98.44 163 ASP B O 1
ATOM 3439 N N . ASN B 1 164 ? -14.234 -15.359 -0.003 1 98.56 164 ASN B N 1
ATOM 3440 C CA . ASN B 1 164 ? -14.109 -16.219 -1.181 1 98.56 164 ASN B CA 1
ATOM 3441 C C . ASN B 1 164 ? -12.875 -15.867 -2.002 1 98.56 164 ASN B C 1
ATOM 3443 O O . ASN B 1 164 ? -12.719 -16.344 -3.131 1 98.56 164 ASN B O 1
ATOM 3447 N N . LEU B 1 165 ? -12 -14.969 -1.507 1 98.81 165 LEU B N 1
ATOM 3448 C CA . LEU B 1 165 ? -10.734 -14.602 -2.135 1 98.81 165 LEU B CA 1
ATOM 3449 C C . LEU B 1 165 ? -9.562 -15.234 -1.394 1 98.81 165 LEU B C 1
ATOM 3451 O O . LEU B 1 165 ? -9.414 -15.047 -0.182 1 98.81 165 LEU B O 1
ATOM 3455 N N . ILE B 1 166 ? -8.758 -15.977 -2.078 1 98.88 166 ILE B N 1
ATOM 3456 C CA . ILE B 1 166 ? -7.527 -16.562 -1.545 1 98.88 166 ILE B CA 1
ATOM 3457 C C . ILE B 1 166 ? -6.328 -16.062 -2.348 1 98.88 166 ILE B C 1
ATOM 3459 O O . ILE B 1 166 ? -6.113 -16.484 -3.486 1 98.88 166 ILE B O 1
ATOM 3463 N N . ALA B 1 167 ? -5.621 -15.141 -1.796 1 98.81 167 ALA B N 1
ATOM 3464 C CA . ALA B 1 167 ? -4.383 -14.656 -2.395 1 98.81 167 ALA B CA 1
ATOM 3465 C C . ALA B 1 167 ? -3.191 -15.508 -1.959 1 98.81 167 ALA B C 1
ATOM 3467 O O . ALA B 1 167 ? -3.066 -15.852 -0.783 1 98.81 167 ALA B O 1
ATOM 3468 N N . ILE B 1 168 ? -2.35 -15.875 -2.867 1 98.88 168 ILE B N 1
ATOM 3469 C CA . ILE B 1 168 ? -1.176 -16.688 -2.594 1 98.88 168 ILE B CA 1
ATOM 3470 C C . ILE B 1 168 ? 0.081 -15.977 -3.082 1 98.88 168 ILE B C 1
ATOM 3472 O O . ILE B 1 168 ? 0.231 -15.719 -4.281 1 98.88 168 ILE B O 1
ATOM 3476 N N . LEU B 1 169 ? 0.931 -15.68 -2.176 1 98.62 169 LEU B N 1
ATOM 3477 C CA . LEU B 1 169 ? 2.217 -15.062 -2.484 1 98.62 169 LEU B CA 1
ATOM 3478 C C . LEU B 1 169 ? 3.262 -16.125 -2.812 1 98.62 169 LEU B C 1
ATOM 3480 O O . LEU B 1 169 ? 3.6 -16.953 -1.965 1 98.62 169 LEU B O 1
ATOM 3484 N N . ASP B 1 170 ? 3.68 -16.156 -4.055 1 98.31 170 ASP B N 1
ATOM 3485 C CA . ASP B 1 170 ? 4.887 -16.906 -4.383 1 98.31 170 ASP B CA 1
ATOM 3486 C C . ASP B 1 170 ? 6.133 -16.203 -3.857 1 98.31 170 ASP B C 1
ATOM 3488 O O . ASP B 1 170 ? 6.734 -15.383 -4.559 1 98.31 170 ASP B O 1
ATOM 3492 N N . TYR B 1 171 ? 6.543 -16.578 -2.668 1 98.38 171 TYR B N 1
ATOM 3493 C CA . TYR B 1 171 ? 7.594 -15.852 -1.959 1 98.38 171 TYR B CA 1
ATOM 3494 C C . TYR B 1 171 ? 8.93 -16.578 -2.092 1 98.38 171 TYR B C 1
ATOM 3496 O O . TYR B 1 171 ? 9.391 -17.219 -1.15 1 98.38 171 TYR B O 1
ATOM 3504 N N . ASN B 1 172 ? 9.539 -16.375 -3.248 1 97.12 172 ASN B N 1
ATOM 3505 C CA . ASN B 1 172 ? 10.852 -16.984 -3.467 1 97.12 172 ASN B CA 1
ATOM 3506 C C . ASN B 1 172 ? 11.977 -16 -3.135 1 97.12 172 ASN B C 1
ATOM 3508 O O . ASN B 1 172 ? 13.156 -16.359 -3.189 1 97.12 172 ASN B O 1
ATOM 3512 N N . LYS B 1 173 ? 11.672 -14.711 -2.82 1 96.31 173 LYS B N 1
ATOM 3513 C CA . LYS B 1 173 ? 12.516 -13.68 -2.219 1 96.31 173 LYS B CA 1
ATOM 3514 C C . LYS B 1 173 ? 13.523 -13.141 -3.223 1 96.31 173 LYS B C 1
ATOM 3516 O O . LYS B 1 173 ? 14.414 -12.367 -2.861 1 96.31 173 LYS B O 1
ATOM 3521 N N . LEU B 1 174 ? 13.336 -13.516 -4.516 1 93.88 174 LEU B N 1
ATOM 3522 C CA . LEU B 1 174 ? 14.312 -13.078 -5.512 1 93.88 174 LEU B CA 1
ATOM 3523 C C . LEU B 1 174 ? 13.625 -12.344 -6.66 1 93.88 174 LEU B C 1
ATOM 3525 O O . LEU B 1 174 ? 12.617 -12.82 -7.188 1 93.88 174 LEU B O 1
ATOM 3529 N N . SER B 1 175 ? 14.078 -11.203 -6.938 1 88.06 175 SER B N 1
ATOM 3530 C CA . SER B 1 175 ? 13.727 -10.469 -8.148 1 88.06 175 SER B CA 1
ATOM 3531 C C . SER B 1 175 ? 14.766 -10.672 -9.242 1 88.06 175 SER B C 1
ATOM 3533 O O . SER B 1 175 ? 15.57 -11.609 -9.172 1 88.06 175 SER B O 1
ATOM 3535 N N . SER B 1 176 ? 14.688 -9.867 -10.32 1 81.56 176 SER B N 1
ATOM 3536 C CA . SER B 1 176 ? 15.688 -9.938 -11.383 1 81.56 176 SER B CA 1
ATOM 3537 C C . SER B 1 176 ? 17.031 -9.414 -10.914 1 81.56 176 SER B C 1
ATOM 3539 O O . SER B 1 176 ? 18.078 -9.734 -11.508 1 81.56 176 SER B O 1
ATOM 3541 N N . LYS B 1 177 ? 17.078 -8.625 -9.875 1 79.5 177 LYS B N 1
ATOM 3542 C CA . LYS B 1 177 ? 18.312 -7.953 -9.469 1 79.5 177 LYS B CA 1
ATOM 3543 C C . LYS B 1 177 ? 18.844 -8.539 -8.172 1 79.5 177 LYS B C 1
ATOM 3545 O O . LYS B 1 177 ? 19.969 -8.219 -7.758 1 79.5 177 LYS B O 1
ATOM 3550 N N . GLY B 1 178 ? 18.016 -9.391 -7.66 1 86.69 178 GLY B N 1
ATOM 3551 C CA . GLY B 1 178 ? 18.484 -9.945 -6.402 1 86.69 178 GLY B CA 1
ATOM 3552 C C . GLY B 1 178 ? 17.375 -10.109 -5.367 1 86.69 178 GLY B C 1
ATOM 3553 O O . GLY B 1 178 ? 16.219 -10.352 -5.719 1 86.69 178 GLY B O 1
ATOM 3554 N N . ASP B 1 179 ? 17.891 -10.094 -4.141 1 92.69 179 ASP B N 1
ATOM 3555 C CA . ASP B 1 179 ? 16.984 -10.297 -3.018 1 92.69 179 ASP B CA 1
ATOM 3556 C C . ASP B 1 179 ? 15.984 -9.148 -2.902 1 92.69 179 ASP B C 1
ATOM 3558 O O . ASP B 1 179 ? 16.375 -7.988 -2.754 1 92.69 179 ASP B O 1
ATOM 3562 N N . VAL B 1 180 ? 14.672 -9.492 -2.906 1 92.81 180 VAL B N 1
ATOM 3563 C CA . VAL B 1 180 ? 13.633 -8.469 -2.926 1 92.81 180 VAL B CA 1
ATOM 3564 C C . VAL B 1 180 ? 13.703 -7.637 -1.648 1 92.81 180 VAL B C 1
ATOM 3566 O O . VAL B 1 180 ? 13.359 -6.453 -1.654 1 92.81 180 VAL B O 1
ATOM 3569 N N . ASN B 1 181 ? 14.117 -8.234 -0.554 1 95 181 ASN B N 1
ATOM 3570 C CA . ASN B 1 181 ? 14.133 -7.539 0.729 1 95 181 ASN B CA 1
ATOM 3571 C C . ASN B 1 181 ? 15.32 -6.586 0.833 1 95 181 ASN B C 1
ATOM 3573 O O . ASN B 1 181 ? 15.344 -5.719 1.707 1 95 181 ASN B O 1
ATOM 3577 N N . LYS B 1 182 ? 16.328 -6.77 -0.026 1 93.56 182 LYS B N 1
ATOM 3578 C CA . LYS B 1 182 ? 17.438 -5.82 -0.105 1 93.56 182 LYS B CA 1
ATOM 3579 C C . LYS B 1 182 ? 17.062 -4.613 -0.962 1 93.56 182 LYS B C 1
ATOM 3581 O O . LYS B 1 182 ? 17.594 -3.518 -0.76 1 93.56 182 LYS B O 1
ATOM 3586 N N . VAL B 1 183 ? 16.203 -4.848 -1.894 1 91.19 183 VAL B N 1
ATOM 3587 C CA . VAL B 1 183 ? 15.695 -3.748 -2.707 1 91.19 183 VAL B CA 1
ATOM 3588 C C . VAL B 1 183 ? 14.758 -2.875 -1.873 1 91.19 183 VAL B C 1
ATOM 3590 O O . VAL B 1 183 ? 14.953 -1.661 -1.783 1 91.19 183 VAL B O 1
ATOM 3593 N N . MET B 1 184 ? 13.797 -3.422 -1.319 1 95.06 184 MET B N 1
ATOM 3594 C CA . MET B 1 184 ? 12.828 -2.848 -0.389 1 95.06 184 MET B CA 1
ATOM 3595 C C . MET B 1 184 ? 12.281 -3.916 0.549 1 95.06 184 MET B C 1
ATOM 3597 O O . MET B 1 184 ? 11.602 -4.848 0.108 1 95.06 184 MET B O 1
ATOM 3601 N N . ASN B 1 185 ? 12.508 -3.725 1.737 1 96.44 185 ASN B N 1
ATOM 3602 C CA . ASN B 1 185 ? 12.211 -4.789 2.689 1 96.44 185 ASN B CA 1
ATOM 3603 C C . ASN B 1 185 ? 10.703 -5.004 2.842 1 96.44 185 ASN B C 1
ATOM 3605 O O . ASN B 1 185 ? 9.984 -4.086 3.236 1 96.44 185 ASN B O 1
ATOM 3609 N N . LEU B 1 186 ? 10.234 -6.215 2.586 1 96.81 186 LEU B N 1
ATOM 3610 C CA . LEU B 1 186 ? 8.82 -6.578 2.676 1 96.81 186 LEU B CA 1
ATOM 3611 C C . LEU B 1 186 ? 8.477 -7.09 4.07 1 96.81 186 LEU B C 1
ATOM 3613 O O . LEU B 1 186 ? 7.309 -7.113 4.457 1 96.81 186 LEU B O 1
ATOM 3617 N N . GLU B 1 187 ? 9.445 -7.504 4.801 1 97.31 187 GLU B N 1
ATOM 3618 C CA . GLU B 1 187 ? 9.219 -8.133 6.098 1 97.31 187 GLU B CA 1
ATOM 3619 C C . GLU B 1 187 ? 8.883 -7.094 7.164 1 97.31 187 GLU B C 1
ATOM 3621 O O . GLU B 1 187 ? 9.328 -5.945 7.078 1 97.31 187 GLU B O 1
ATOM 3626 N N . PRO B 1 188 ? 8.102 -7.602 8.148 1 98.25 188 PRO B N 1
ATOM 3627 C CA . PRO B 1 188 ? 7.395 -8.875 8.312 1 98.25 188 PRO B CA 1
ATOM 3628 C C . PRO B 1 188 ? 6.086 -8.93 7.531 1 98.25 188 PRO B C 1
ATOM 3630 O O . PRO B 1 188 ? 5.117 -8.258 7.887 1 98.25 188 PRO B O 1
ATOM 3633 N N . ILE B 1 189 ? 6.004 -9.781 6.551 1 98.38 189 ILE B N 1
ATOM 3634 C CA . ILE B 1 189 ? 4.852 -9.875 5.664 1 98.38 189 ILE B CA 1
ATOM 3635 C C . ILE B 1 189 ? 3.637 -10.367 6.445 1 98.38 189 ILE B C 1
ATOM 3637 O O . ILE B 1 189 ? 2.537 -9.828 6.309 1 98.38 189 ILE B O 1
ATOM 3641 N N . TYR B 1 190 ? 3.867 -11.375 7.293 1 98.62 190 TYR B N 1
ATOM 3642 C CA . TYR B 1 190 ? 2.781 -11.977 8.062 1 98.62 190 TYR B CA 1
ATOM 3643 C C . TYR B 1 190 ? 2.033 -10.922 8.867 1 98.62 190 TYR B C 1
ATOM 3645 O O . TYR B 1 190 ? 0.808 -10.82 8.781 1 98.62 190 TYR B O 1
ATOM 3653 N N . ASP B 1 191 ? 2.77 -10.102 9.648 1 98.56 191 ASP B N 1
ATOM 3654 C CA . ASP B 1 191 ? 2.174 -9.086 10.516 1 98.56 191 ASP B CA 1
ATOM 3655 C C . ASP B 1 191 ? 1.463 -8.016 9.695 1 98.56 191 ASP B C 1
ATOM 3657 O O . ASP B 1 191 ? 0.407 -7.516 10.094 1 98.56 191 ASP B O 1
ATOM 3661 N N . LYS B 1 192 ? 2.068 -7.594 8.586 1 98.56 192 LYS B N 1
ATOM 3662 C CA . LYS B 1 192 ? 1.447 -6.602 7.711 1 98.56 192 LYS B CA 1
ATOM 3663 C C . LYS B 1 192 ? 0.091 -7.086 7.207 1 98.56 192 LYS B C 1
ATOM 3665 O O . LYS B 1 192 ? -0.919 -6.398 7.367 1 98.56 192 LYS B O 1
ATOM 3670 N N . ILE B 1 193 ? 0.103 -8.328 6.637 1 98.75 193 ILE B N 1
ATOM 3671 C CA . ILE B 1 193 ? -1.11 -8.875 6.035 1 98.75 193 ILE B CA 1
ATOM 3672 C C . ILE B 1 193 ? -2.174 -9.078 7.113 1 98.75 193 ILE B C 1
ATOM 3674 O O . ILE B 1 193 ? -3.354 -8.805 6.887 1 98.75 193 ILE B O 1
ATOM 3678 N N . LYS B 1 194 ? -1.753 -9.562 8.227 1 98.62 194 LYS B N 1
ATOM 3679 C CA . LYS B 1 194 ? -2.68 -9.742 9.344 1 98.62 194 LYS B CA 1
ATOM 3680 C C . LYS B 1 194 ? -3.324 -8.414 9.734 1 98.62 194 LYS B C 1
ATOM 3682 O O . LYS B 1 194 ? -4.531 -8.359 9.984 1 98.62 194 LYS B O 1
ATOM 3687 N N . ALA B 1 195 ? -2.551 -7.379 9.82 1 98.56 195 ALA B N 1
ATOM 3688 C CA . ALA B 1 195 ? -3.053 -6.062 10.203 1 98.56 195 ALA B CA 1
ATOM 3689 C C . ALA B 1 195 ? -4.035 -5.531 9.164 1 98.56 195 ALA B C 1
ATOM 3691 O O . ALA B 1 195 ? -4.898 -4.707 9.477 1 98.56 195 ALA B O 1
ATOM 3692 N N . PHE B 1 196 ? -3.932 -5.969 7.934 1 98.56 196 PHE B N 1
ATOM 3693 C CA . PHE B 1 196 ? -4.848 -5.547 6.883 1 98.56 196 PHE B CA 1
ATOM 3694 C C . PHE B 1 196 ? -6.125 -6.375 6.914 1 98.56 196 PHE B C 1
ATOM 3696 O O . PHE B 1 196 ? -7.004 -6.207 6.062 1 98.56 196 PHE B O 1
ATOM 3703 N N . GLY B 1 197 ? -6.215 -7.363 7.844 1 98.25 197 GLY B N 1
ATOM 3704 C CA . GLY B 1 197 ? -7.496 -7.992 8.125 1 98.25 197 GLY B CA 1
ATOM 3705 C C . GLY B 1 197 ? -7.664 -9.336 7.438 1 98.25 197 GLY B C 1
ATOM 3706 O O . GLY B 1 197 ? -8.789 -9.828 7.297 1 98.25 197 GLY B O 1
ATOM 3707 N N . PHE B 1 198 ? -6.562 -9.961 7.012 1 98.62 198 PHE B N 1
ATOM 3708 C CA . PHE B 1 198 ? -6.629 -11.25 6.34 1 98.62 198 PHE B CA 1
ATOM 3709 C C . PHE B 1 198 ? -6.363 -12.391 7.324 1 98.62 198 PHE B C 1
ATOM 3711 O O . PHE B 1 198 ? -5.699 -12.188 8.344 1 98.62 198 PHE B O 1
ATOM 3718 N N . ASN B 1 199 ? -6.973 -13.547 7.008 1 98.56 199 ASN B N 1
ATOM 3719 C CA . ASN B 1 199 ? -6.352 -14.773 7.5 1 98.56 199 ASN B CA 1
ATOM 3720 C C . ASN B 1 199 ? -5.012 -15.039 6.82 1 98.56 199 ASN B C 1
ATOM 3722 O O . ASN B 1 199 ? -4.914 -15.016 5.594 1 98.56 199 ASN B O 1
ATOM 3726 N N . VAL B 1 200 ? -4.02 -15.195 7.633 1 98.69 200 VAL B N 1
ATOM 3727 C CA . VAL B 1 200 ? -2.695 -15.344 7.035 1 98.69 200 VAL B CA 1
ATOM 3728 C C . VAL B 1 200 ? -2.137 -16.734 7.359 1 98.69 200 VAL B C 1
ATOM 3730 O O . VAL B 1 200 ? -2.168 -17.172 8.508 1 98.69 200 VAL B O 1
ATOM 3733 N N . LEU B 1 201 ? -1.718 -17.438 6.379 1 98.81 201 LEU B N 1
ATOM 3734 C CA . LEU B 1 201 ? -1.082 -18.734 6.516 1 98.81 201 LEU B CA 1
ATOM 3735 C C . LEU B 1 201 ? 0.327 -18.719 5.934 1 98.81 201 LEU B C 1
ATOM 3737 O O . LEU B 1 201 ? 0.574 -18.062 4.91 1 98.81 201 LEU B O 1
ATOM 3741 N N . ASN B 1 202 ? 1.268 -19.297 6.594 1 98.75 202 ASN B N 1
ATOM 3742 C CA . ASN B 1 202 ? 2.645 -19.469 6.141 1 98.75 202 ASN B CA 1
ATOM 3743 C C . ASN B 1 202 ? 2.961 -20.938 5.867 1 98.75 202 ASN B C 1
ATOM 3745 O O . ASN B 1 202 ? 2.838 -21.781 6.758 1 98.75 202 ASN B O 1
ATOM 3749 N N . ILE B 1 203 ? 3.363 -21.25 4.637 1 98.88 203 ILE B N 1
ATOM 3750 C CA . ILE B 1 203 ? 3.545 -22.656 4.293 1 98.88 203 ILE B CA 1
ATOM 3751 C C . ILE B 1 203 ? 4.797 -22.828 3.436 1 98.88 203 ILE B C 1
ATOM 3753 O O . ILE B 1 203 ? 5.336 -21.844 2.92 1 98.88 203 ILE B O 1
ATOM 3757 N N . ASN B 1 204 ? 5.273 -24.094 3.357 1 98.81 204 ASN B N 1
ATOM 3758 C CA . ASN B 1 204 ? 6.176 -24.5 2.283 1 98.81 204 ASN B CA 1
ATOM 3759 C C . ASN B 1 204 ? 5.434 -24.672 0.961 1 98.81 204 ASN B C 1
ATOM 3761 O O . ASN B 1 204 ? 4.648 -25.609 0.806 1 98.81 204 ASN B O 1
ATOM 3765 N N . GLY B 1 205 ? 5.688 -23.797 0.004 1 98.62 205 GLY B N 1
ATOM 3766 C CA . GLY B 1 205 ? 4.945 -23.766 -1.246 1 98.62 205 GLY B CA 1
ATOM 3767 C C . GLY B 1 205 ? 5.238 -24.938 -2.154 1 98.62 205 GLY B C 1
ATOM 3768 O O . GLY B 1 205 ? 4.641 -25.062 -3.227 1 98.62 205 GLY B O 1
ATOM 3769 N N . HIS B 1 206 ? 6.172 -25.828 -1.699 1 98.38 206 HIS B N 1
ATOM 3770 C CA . HIS B 1 206 ? 6.492 -27.031 -2.479 1 98.38 206 HIS B CA 1
ATOM 3771 C C . HIS B 1 206 ? 6.027 -28.297 -1.767 1 98.38 206 HIS B C 1
ATOM 3773 O O . HIS B 1 206 ? 6.285 -29.406 -2.234 1 98.38 206 HIS B O 1
ATOM 3779 N N . ASN B 1 207 ? 5.375 -28.141 -0.645 1 98.56 207 ASN B N 1
ATOM 3780 C CA . ASN B 1 207 ? 4.824 -29.25 0.124 1 98.56 207 ASN B CA 1
ATOM 3781 C C . ASN B 1 207 ? 3.316 -29.375 -0.081 1 98.56 207 ASN B C 1
ATOM 3783 O O . ASN B 1 207 ? 2.541 -28.594 0.476 1 98.56 207 ASN B O 1
ATOM 3787 N N . PHE B 1 208 ? 2.93 -30.422 -0.818 1 98.62 208 PHE B N 1
ATOM 3788 C CA . PHE B 1 208 ? 1.534 -30.562 -1.221 1 98.62 208 PHE B CA 1
ATOM 3789 C C . PHE B 1 208 ? 0.638 -30.766 -0.005 1 98.62 208 PHE B C 1
ATOM 3791 O O . PHE B 1 208 ? -0.511 -30.328 0.006 1 98.62 208 PHE B O 1
ATOM 3798 N N . ASP B 1 209 ? 1.158 -31.453 1.042 1 98.69 209 ASP B N 1
ATOM 3799 C CA . ASP B 1 209 ? 0.365 -31.594 2.26 1 98.69 209 ASP B CA 1
ATOM 3800 C C . ASP B 1 209 ? 0.073 -30.234 2.883 1 98.69 209 ASP B C 1
ATOM 3802 O O . ASP B 1 209 ? -1.049 -29.969 3.322 1 98.69 209 ASP B O 1
ATOM 3806 N N . GLU B 1 210 ? 1.019 -29.328 2.912 1 98.81 210 GLU B N 1
ATOM 3807 C CA . GLU B 1 210 ? 0.834 -28 3.465 1 98.81 210 GLU B CA 1
ATOM 3808 C C . GLU B 1 210 ? -0.067 -27.156 2.572 1 98.81 210 GLU B C 1
ATOM 3810 O O . GLU B 1 210 ? -0.897 -26.391 3.066 1 98.81 210 GLU B O 1
ATOM 3815 N N . ILE B 1 211 ? 0.116 -27.281 1.283 1 98.81 211 ILE B N 1
ATOM 3816 C CA . ILE B 1 211 ? -0.75 -26.562 0.346 1 98.81 211 ILE B CA 1
ATOM 3817 C C . ILE B 1 211 ? -2.199 -27 0.553 1 98.81 211 ILE B C 1
ATOM 3819 O O . ILE B 1 211 ? -3.096 -26.156 0.663 1 98.81 211 ILE B O 1
ATOM 3823 N N . ASN B 1 212 ? -2.393 -28.344 0.599 1 98.69 212 ASN B N 1
ATOM 3824 C CA . ASN B 1 212 ? -3.73 -28.875 0.805 1 98.69 212 ASN B CA 1
ATOM 3825 C C . ASN B 1 212 ? -4.355 -28.359 2.098 1 98.69 212 ASN B C 1
ATOM 3827 O O . ASN B 1 212 ? -5.5 -27.906 2.102 1 98.69 212 ASN B O 1
ATOM 3831 N N . GLU B 1 213 ? -3.623 -28.438 3.135 1 98.62 213 GLU B N 1
ATOM 3832 C CA . GLU B 1 213 ? -4.125 -27.984 4.43 1 98.62 213 GLU B CA 1
ATOM 3833 C C . GLU B 1 213 ? -4.438 -26.5 4.414 1 98.62 213 GLU B C 1
ATOM 3835 O O . GLU B 1 213 ? -5.422 -26.047 5.012 1 98.62 213 GLU B O 1
ATOM 3840 N N . ALA B 1 214 ? -3.588 -25.719 3.791 1 98.69 214 ALA B N 1
ATOM 3841 C CA . ALA B 1 214 ? -3.789 -24.266 3.719 1 98.69 214 ALA B CA 1
ATOM 3842 C C . ALA B 1 214 ? -5.066 -23.922 2.957 1 98.69 214 ALA B C 1
ATOM 3844 O O . ALA B 1 214 ? -5.836 -23.062 3.377 1 98.69 214 ALA B O 1
ATOM 3845 N N . ILE B 1 215 ? -5.281 -24.609 1.85 1 98.62 215 ILE B N 1
ATOM 3846 C CA . ILE B 1 215 ? -6.465 -24.359 1.033 1 98.62 215 ILE B CA 1
ATOM 3847 C C . ILE B 1 215 ? -7.719 -24.781 1.794 1 98.62 215 ILE B C 1
ATOM 3849 O O . ILE B 1 215 ? -8.719 -24.062 1.805 1 98.62 215 ILE B O 1
ATOM 3853 N N . LEU B 1 216 ? -7.684 -25.953 2.445 1 98.19 216 LEU B N 1
ATOM 3854 C CA . LEU B 1 216 ? -8.82 -26.406 3.244 1 98.19 216 LEU B CA 1
ATOM 3855 C C . LEU B 1 216 ? -9.125 -25.406 4.355 1 98.19 216 LEU B C 1
ATOM 3857 O O . LEU B 1 216 ? -10.297 -25.109 4.621 1 98.19 216 LEU B O 1
ATOM 3861 N N . THR B 1 217 ? -8.086 -24.922 4.969 1 98.12 217 THR B N 1
ATOM 3862 C CA . THR B 1 217 ? -8.25 -23.938 6.031 1 98.12 217 THR B CA 1
ATOM 3863 C C . THR B 1 217 ? -8.852 -22.641 5.48 1 98.12 217 THR B C 1
ATOM 3865 O O . THR B 1 217 ? -9.758 -22.062 6.082 1 98.12 217 THR B O 1
ATOM 3868 N N . ALA B 1 218 ? -8.352 -22.172 4.352 1 97.88 218 ALA B N 1
ATOM 3869 C CA . ALA B 1 218 ? -8.812 -20.938 3.725 1 97.88 218 ALA B CA 1
ATOM 3870 C C . ALA B 1 218 ? -10.289 -21.031 3.346 1 97.88 218 ALA B C 1
ATOM 3872 O O . ALA B 1 218 ? -11.008 -20.031 3.354 1 97.88 218 ALA B O 1
ATOM 3873 N N . LYS B 1 219 ? -10.727 -22.188 3.066 1 97.12 219 LYS B N 1
ATOM 3874 C CA . LYS B 1 219 ? -12.086 -22.375 2.561 1 97.12 219 LYS B CA 1
ATOM 3875 C C . LYS B 1 219 ? -13.086 -22.484 3.707 1 97.12 219 LYS B C 1
ATOM 3877 O O . LYS B 1 219 ? -14.297 -22.594 3.475 1 97.12 219 LYS B O 1
ATOM 3882 N N . LYS B 1 220 ? -12.523 -22.484 4.977 1 93.62 220 LYS B N 1
ATOM 3883 C CA . LYS B 1 220 ? -13.422 -22.312 6.117 1 93.62 220 LYS B CA 1
ATOM 3884 C C . LYS B 1 220 ? -13.852 -20.859 6.262 1 93.62 220 LYS B C 1
ATOM 3886 O O . LYS B 1 220 ? -13.219 -20.078 6.973 1 93.62 220 LYS B O 1
ATOM 3891 N N . LYS B 1 221 ? -14.719 -20.422 5.551 1 85.69 221 LYS B N 1
ATOM 3892 C CA . LYS B 1 221 ? -15.156 -19.031 5.434 1 85.69 221 LYS B CA 1
ATOM 3893 C C . LYS B 1 221 ? -15.461 -18.438 6.805 1 85.69 221 LYS B C 1
ATOM 3895 O O . LYS B 1 221 ? -16.172 -19.031 7.605 1 85.69 221 LYS B O 1
ATOM 3900 N N . ASN B 1 222 ? -14.812 -17.281 7.105 1 91.56 222 ASN B N 1
ATOM 3901 C CA . ASN B 1 222 ? -15.023 -16.562 8.352 1 91.56 222 ASN B CA 1
ATOM 3902 C C . ASN B 1 222 ? -15.07 -15.047 8.133 1 91.56 222 ASN B C 1
ATOM 3904 O O . ASN B 1 222 ? -14.516 -14.281 8.914 1 91.56 222 ASN B O 1
ATOM 3908 N N . SER B 1 223 ? -15.578 -14.656 6.945 1 95.75 223 SER B N 1
ATOM 3909 C CA . SER B 1 223 ? -15.828 -13.266 6.574 1 95.75 223 SER B CA 1
ATOM 3910 C C . SER B 1 223 ? -14.516 -12.508 6.367 1 95.75 223 SER B C 1
ATOM 3912 O O . SER B 1 223 ? -14.5 -11.273 6.375 1 95.75 223 SER B O 1
ATOM 3914 N N . LYS B 1 224 ? -13.398 -13.203 6.305 1 97.94 224 LYS B N 1
ATOM 3915 C CA . LYS B 1 224 ? -12.102 -12.609 5.992 1 97.94 224 LYS B CA 1
ATOM 3916 C C . LYS B 1 224 ? -11.484 -13.266 4.758 1 97.94 224 LYS B C 1
ATOM 3918 O O . LYS B 1 224 ? -11.586 -14.477 4.57 1 97.94 224 LYS B O 1
ATOM 3923 N N . PRO B 1 225 ? -10.938 -12.438 3.881 1 98.75 225 PRO B N 1
ATOM 3924 C CA . PRO B 1 225 ? -10.109 -13.055 2.84 1 98.75 225 PRO B CA 1
ATOM 3925 C C . PRO B 1 225 ? -8.883 -13.766 3.406 1 98.75 225 PRO B C 1
ATOM 3927 O O . PRO B 1 225 ? -8.531 -13.562 4.57 1 98.75 225 PRO B O 1
ATOM 3930 N N . THR B 1 226 ? -8.32 -14.625 2.654 1 98.88 226 THR B N 1
ATOM 3931 C CA . THR B 1 226 ? -7.148 -15.375 3.104 1 98.88 226 THR B CA 1
ATOM 3932 C C . THR B 1 226 ? -5.934 -15.047 2.238 1 98.88 226 THR B C 1
ATOM 3934 O O . THR B 1 226 ? -6.055 -14.891 1.021 1 98.88 226 THR B O 1
ATOM 3937 N N . PHE B 1 227 ? -4.848 -14.852 2.887 1 98.88 227 PHE B N 1
ATOM 3938 C CA . PHE B 1 227 ? -3.545 -14.641 2.262 1 98.88 227 PHE B CA 1
ATOM 3939 C C . PHE B 1 227 ? -2.574 -15.75 2.654 1 98.88 227 PHE B C 1
ATOM 3941 O O . PHE B 1 227 ? -2.293 -15.945 3.838 1 98.88 227 PHE B O 1
ATOM 3948 N N . ILE B 1 228 ? -2.127 -16.5 1.729 1 98.94 228 ILE B N 1
ATOM 3949 C CA . ILE B 1 228 ? -1.178 -17.578 1.977 1 98.94 228 ILE B CA 1
ATOM 3950 C C . ILE B 1 228 ? 0.224 -17.141 1.558 1 98.94 228 ILE B C 1
ATOM 3952 O O . ILE B 1 228 ? 0.466 -16.859 0.384 1 98.94 228 ILE B O 1
ATOM 3956 N N . ILE B 1 229 ? 1.12 -17.031 2.51 1 98.88 229 ILE B N 1
ATOM 3957 C CA . ILE B 1 229 ? 2.537 -16.844 2.221 1 98.88 229 ILE B CA 1
ATOM 3958 C C . ILE B 1 229 ? 3.18 -18.203 1.903 1 98.88 229 ILE B C 1
ATOM 3960 O O . ILE B 1 229 ? 3.451 -19 2.807 1 98.88 229 ILE B O 1
ATOM 3964 N N . ALA B 1 230 ? 3.383 -18.438 0.638 1 98.88 230 ALA B N 1
ATOM 3965 C CA . ALA B 1 230 ? 4.023 -19.672 0.201 1 98.88 230 ALA B CA 1
ATOM 3966 C C . ALA B 1 230 ? 5.52 -19.484 -0.009 1 98.88 230 ALA B C 1
ATOM 3968 O O . ALA B 1 230 ? 5.938 -18.875 -1.002 1 98.88 230 ALA B O 1
ATOM 3969 N N . ASN B 1 231 ? 6.277 -19.969 0.947 1 98.75 231 ASN B N 1
ATOM 3970 C CA . ASN B 1 231 ? 7.727 -19.938 0.776 1 98.75 231 ASN B CA 1
ATOM 3971 C C . ASN B 1 231 ? 8.18 -20.938 -0.289 1 98.75 231 ASN B C 1
ATOM 3973 O O . ASN B 1 231 ? 7.988 -22.141 -0.141 1 98.75 231 ASN B O 1
ATOM 3977 N N . THR B 1 232 ? 8.758 -20.375 -1.377 1 98.38 232 THR B N 1
ATOM 3978 C CA . THR B 1 232 ? 9.164 -21.203 -2.512 1 98.38 232 THR B CA 1
ATOM 3979 C C . THR B 1 232 ? 10.633 -20.969 -2.857 1 98.38 232 THR B C 1
ATOM 3981 O O . THR B 1 232 ? 11.328 -20.219 -2.166 1 98.38 232 THR B O 1
ATOM 3984 N N . ILE B 1 233 ? 11.078 -21.734 -3.834 1 97.88 233 ILE B N 1
ATOM 3985 C CA . ILE B 1 233 ? 12.438 -21.625 -4.359 1 97.88 233 ILE B CA 1
ATOM 3986 C C . ILE B 1 233 ? 12.391 -21.25 -5.836 1 97.88 233 ILE B C 1
ATOM 3988 O O . ILE B 1 233 ? 11.789 -21.953 -6.648 1 97.88 233 ILE B O 1
ATOM 3992 N N . LYS B 1 234 ? 12.977 -20.109 -6.156 1 97.25 234 LYS B N 1
ATOM 3993 C CA . LYS B 1 234 ? 13.109 -19.766 -7.57 1 97.25 234 LYS B CA 1
ATOM 3994 C C . LYS B 1 234 ? 13.867 -20.844 -8.336 1 97.25 234 LYS B C 1
ATOM 3996 O O . LYS B 1 234 ? 14.953 -21.266 -7.918 1 97.25 234 LYS B O 1
ATOM 4001 N N . GLY B 1 235 ? 13.203 -21.297 -9.383 1 97.56 235 GLY B N 1
ATOM 4002 C CA . GLY B 1 235 ? 13.875 -22.312 -10.18 1 97.56 235 GLY B CA 1
ATOM 4003 C C . GLY B 1 235 ? 13.773 -23.703 -9.594 1 97.56 235 GLY B C 1
ATOM 4004 O O . GLY B 1 235 ? 14.539 -24.594 -9.969 1 97.56 235 GLY B O 1
ATOM 4005 N N . LYS B 1 236 ? 12.883 -23.906 -8.711 1 97.81 236 LYS B N 1
ATOM 4006 C CA . LYS B 1 236 ? 12.758 -25.172 -7.996 1 97.81 236 LYS B CA 1
ATOM 4007 C C . LYS B 1 236 ? 12.781 -26.359 -8.961 1 97.81 236 LYS B C 1
ATOM 4009 O O . LYS B 1 236 ? 12.047 -26.375 -9.953 1 97.81 236 LYS B O 1
ATOM 4014 N N . GLY B 1 237 ? 13.617 -27.391 -8.633 1 97.31 237 GLY B N 1
ATOM 4015 C CA . GLY B 1 237 ? 13.656 -28.641 -9.375 1 97.31 237 GLY B CA 1
ATOM 4016 C C . GLY B 1 237 ? 14.773 -28.688 -10.406 1 97.31 237 GLY B C 1
ATOM 4017 O O . GLY B 1 237 ? 15.047 -29.75 -10.977 1 97.31 237 GLY B O 1
ATOM 4018 N N . VAL B 1 238 ? 15.422 -27.547 -10.688 1 97.75 238 VAL B N 1
ATOM 4019 C CA . VAL B 1 238 ? 16.531 -27.469 -11.625 1 97.75 238 VAL B CA 1
ATOM 4020 C C . VAL B 1 238 ? 17.781 -26.938 -10.914 1 97.75 238 VAL B C 1
ATOM 4022 O O . VAL B 1 238 ? 17.812 -25.781 -10.5 1 97.75 238 VAL B O 1
ATOM 4025 N N . SER B 1 239 ? 18.766 -27.75 -10.812 1 96.81 239 SER B N 1
ATOM 4026 C CA . SER B 1 239 ? 19.922 -27.531 -9.938 1 96.81 239 SER B CA 1
ATOM 4027 C C . SER B 1 239 ? 20.562 -26.172 -10.211 1 96.81 239 SER B C 1
ATOM 4029 O O . SER B 1 239 ? 20.844 -25.406 -9.281 1 96.81 239 SER B O 1
ATOM 4031 N N . PHE B 1 240 ? 20.781 -25.781 -11.445 1 96.06 240 PHE B N 1
ATOM 4032 C CA . PHE B 1 240 ? 21.531 -24.578 -11.758 1 96.06 240 PHE B CA 1
ATOM 4033 C C . PHE B 1 240 ? 20.641 -23.344 -11.734 1 96.06 240 PHE B C 1
ATOM 4035 O O . PHE B 1 240 ? 21.125 -22.203 -11.797 1 96.06 240 PHE B O 1
ATOM 4042 N N . MET B 1 241 ? 19.312 -23.516 -11.547 1 96.5 241 MET B N 1
ATOM 4043 C CA . MET B 1 241 ? 18.406 -22.375 -11.539 1 96.5 241 MET B CA 1
ATOM 4044 C C . MET B 1 241 ? 18 -22.016 -10.109 1 96.5 241 MET B C 1
ATOM 4046 O O . MET B 1 241 ? 17.578 -20.891 -9.844 1 96.5 241 MET B O 1
ATOM 4050 N N . GLU B 1 242 ? 18.016 -23 -9.203 1 96.81 242 GLU B N 1
ATOM 4051 C CA . GLU B 1 242 ? 17.484 -22.781 -7.859 1 96.81 242 GLU B CA 1
ATOM 4052 C C . GLU B 1 242 ? 18.219 -21.641 -7.152 1 96.81 242 GLU B C 1
ATOM 4054 O O . GLU B 1 242 ? 19.453 -21.656 -7.07 1 96.81 242 GLU B O 1
ATOM 4059 N N . ASN B 1 243 ? 17.391 -20.672 -6.727 1 95.56 243 ASN B N 1
ATOM 4060 C CA . ASN B 1 243 ? 17.844 -19.516 -5.965 1 95.56 243 ASN B CA 1
ATOM 4061 C C . ASN B 1 243 ? 18.891 -18.703 -6.73 1 95.56 243 ASN B C 1
ATOM 4063 O O . ASN B 1 243 ? 19.828 -18.172 -6.137 1 95.56 243 ASN B O 1
ATOM 4067 N N . ASN B 1 244 ? 18.844 -18.766 -8.062 1 94.5 244 ASN B N 1
ATOM 4068 C CA . ASN B 1 244 ? 19.734 -18.016 -8.938 1 94.5 244 ASN B CA 1
ATOM 4069 C C . ASN B 1 244 ? 19 -16.922 -9.695 1 94.5 244 ASN B C 1
ATOM 4071 O O . ASN B 1 244 ? 18.266 -17.188 -10.641 1 94.5 244 ASN B O 1
ATOM 4075 N N . PRO B 1 245 ? 19.234 -15.648 -9.297 1 92.81 245 PRO B N 1
ATOM 4076 C CA . PRO B 1 245 ? 18.5 -14.531 -9.914 1 92.81 245 PRO B CA 1
ATOM 4077 C C . PRO B 1 245 ? 18.719 -14.453 -11.422 1 92.81 245 PRO B C 1
ATOM 4079 O O . PRO B 1 245 ? 17.906 -13.875 -12.133 1 92.81 245 PRO B O 1
ATOM 4082 N N . LYS B 1 246 ? 19.781 -15.055 -11.906 1 92.19 246 LYS B N 1
ATOM 4083 C CA . LYS B 1 246 ? 20.094 -15.047 -13.328 1 92.19 246 LYS B CA 1
ATOM 4084 C C . LYS B 1 246 ? 18.969 -15.688 -14.141 1 92.19 246 LYS B C 1
ATOM 4086 O O . LYS B 1 246 ? 18.75 -15.336 -15.297 1 92.19 246 LYS B O 1
ATOM 4091 N N . TRP B 1 247 ? 18.25 -16.516 -13.516 1 94 247 TRP B N 1
ATOM 4092 C CA . TRP B 1 247 ? 17.234 -17.281 -14.242 1 94 247 TRP B CA 1
ATOM 4093 C C . TRP B 1 247 ? 15.852 -16.672 -14.039 1 94 247 TRP B C 1
ATOM 4095 O O . TRP B 1 247 ? 14.836 -17.344 -14.234 1 94 247 TRP B O 1
ATOM 4105 N N . HIS B 1 248 ? 15.859 -15.406 -13.539 1 93.44 248 HIS B N 1
ATOM 4106 C CA . HIS B 1 248 ? 14.609 -14.656 -13.609 1 93.44 248 HIS B CA 1
ATOM 4107 C C . HIS B 1 248 ? 14.055 -14.633 -15.023 1 93.44 248 HIS B C 1
ATOM 4109 O O . HIS B 1 248 ? 12.844 -14.773 -15.227 1 93.44 248 HIS B O 1
ATOM 4115 N N . SER B 1 249 ? 14.969 -14.406 -15.945 1 92.94 249 SER B N 1
ATOM 4116 C CA . SER B 1 249 ? 14.648 -14.461 -17.375 1 92.94 249 SER B CA 1
ATOM 4117 C C . SER B 1 249 ? 15.828 -14.969 -18.188 1 92.94 249 SER B C 1
ATOM 4119 O O . SER B 1 249 ? 16.984 -14.656 -17.891 1 92.94 249 SER B O 1
ATOM 4121 N N . GLY B 1 250 ? 15.438 -15.844 -19.156 1 90.38 250 GLY B N 1
ATOM 4122 C CA . GLY B 1 250 ? 16.531 -16.281 -20 1 90.38 250 GLY B CA 1
ATOM 4123 C C . GLY B 1 250 ? 16.188 -17.484 -20.859 1 90.38 250 GLY B C 1
ATOM 4124 O O . GLY B 1 250 ? 15.172 -18.141 -20.625 1 90.38 250 GLY B O 1
ATOM 4125 N N . ALA B 1 251 ? 17.094 -17.734 -21.828 1 94.62 251 ALA B N 1
ATOM 4126 C CA . ALA B 1 251 ? 17.016 -18.906 -22.688 1 94.62 251 ALA B CA 1
ATOM 4127 C C . ALA B 1 251 ? 17.828 -20.062 -22.109 1 94.62 251 ALA B C 1
ATOM 4129 O O . ALA B 1 251 ? 18.719 -19.844 -21.281 1 94.62 251 ALA B O 1
ATOM 4130 N N . ILE B 1 252 ? 17.406 -21.219 -22.484 1 95.75 252 ILE B N 1
ATOM 4131 C CA . ILE B 1 252 ? 18.141 -22.406 -22.031 1 95.75 252 ILE B CA 1
ATOM 4132 C C . ILE B 1 252 ? 18.766 -23.109 -23.234 1 95.75 252 ILE B C 1
ATOM 4134 O O . ILE B 1 252 ? 18.156 -23.188 -24.297 1 95.75 252 ILE B O 1
ATOM 4138 N N . THR B 1 253 ? 20.047 -23.547 -23.078 1 96.75 253 THR B N 1
ATOM 4139 C CA . THR B 1 253 ? 20.734 -24.312 -24.109 1 96.75 253 THR B CA 1
ATOM 4140 C C . THR B 1 253 ? 20.281 -25.766 -24.094 1 96.75 253 THR B C 1
ATOM 4142 O O . THR B 1 253 ? 19.594 -26.203 -23.156 1 96.75 253 THR B O 1
ATOM 4145 N N . GLU B 1 254 ? 20.672 -26.438 -25.203 1 97.69 254 GLU B N 1
ATOM 4146 C CA . GLU B 1 254 ? 20.344 -27.859 -25.25 1 97.69 254 GLU B CA 1
ATOM 4147 C C . GLU B 1 254 ? 20.984 -28.625 -24.094 1 97.69 254 GLU B C 1
ATOM 4149 O O . GLU B 1 254 ? 20.359 -29.484 -23.5 1 97.69 254 GLU B O 1
ATOM 4154 N N . GLU B 1 255 ? 22.188 -28.297 -23.781 1 97.88 255 GLU B N 1
ATOM 4155 C CA . GLU B 1 255 ? 22.875 -28.922 -22.656 1 97.88 255 GLU B CA 1
ATOM 4156 C C . GLU B 1 255 ? 22.156 -28.641 -21.344 1 97.88 255 GLU B C 1
ATOM 4158 O O . GLU B 1 255 ? 21.984 -29.547 -20.516 1 97.88 255 GLU B O 1
ATOM 4163 N N . GLN B 1 256 ? 21.781 -27.469 -21.156 1 97.25 256 GLN B N 1
ATOM 4164 C CA . GLN B 1 256 ? 21.062 -27.062 -19.938 1 97.25 256 GLN B CA 1
ATOM 4165 C C . GLN B 1 256 ? 19.703 -27.781 -19.844 1 97.25 256 GLN B C 1
ATOM 4167 O O . GLN B 1 256 ? 19.281 -28.156 -18.766 1 97.25 256 GLN B O 1
ATOM 4172 N N . ARG B 1 257 ? 19.078 -27.891 -21.031 1 98 257 ARG B N 1
ATOM 4173 C CA . ARG B 1 257 ? 17.812 -28.609 -21.062 1 98 257 ARG B CA 1
ATOM 4174 C C . ARG B 1 257 ? 17.969 -30.047 -20.578 1 98 257 ARG B C 1
ATOM 4176 O O . ARG B 1 257 ? 17.156 -30.547 -19.812 1 98 257 ARG B O 1
ATOM 4183 N N . GLU B 1 258 ? 19.016 -30.641 -21 1 97.75 258 GLU B N 1
ATOM 4184 C CA . GLU B 1 258 ? 19.281 -32.031 -20.609 1 97.75 258 GLU B CA 1
ATOM 4185 C C . GLU B 1 258 ? 19.547 -32.125 -19.109 1 97.75 258 GLU B C 1
ATOM 4187 O O . GLU B 1 258 ? 19.047 -33.031 -18.438 1 97.75 258 GLU B O 1
ATOM 4192 N N . ILE B 1 259 ? 20.312 -31.25 -18.641 1 97.56 259 ILE B N 1
ATOM 4193 C CA . ILE B 1 259 ? 20.609 -31.234 -17.203 1 97.56 259 ILE B CA 1
ATOM 4194 C C . ILE B 1 259 ? 19.312 -31.016 -16.422 1 97.56 259 ILE B C 1
ATOM 4196 O O . ILE B 1 259 ? 19.062 -31.688 -15.422 1 97.56 259 ILE B O 1
ATOM 4200 N N . ALA B 1 260 ? 18.469 -30.094 -16.875 1 97.88 260 ALA B N 1
ATOM 4201 C CA . ALA B 1 260 ? 17.203 -29.797 -16.219 1 97.88 260 ALA B CA 1
ATOM 4202 C C . ALA B 1 260 ? 16.312 -31.047 -16.156 1 97.88 260 ALA B C 1
ATOM 4204 O O . ALA B 1 260 ? 15.711 -31.344 -15.125 1 97.88 260 ALA B O 1
ATOM 4205 N N . TYR B 1 261 ? 16.25 -31.75 -17.266 1 97.69 261 TYR B N 1
ATOM 4206 C CA . TYR B 1 261 ? 15.438 -32.969 -17.312 1 97.69 261 TYR B CA 1
ATOM 4207 C C . TYR B 1 261 ? 15.93 -34 -16.312 1 97.69 261 TYR B C 1
ATOM 4209 O O . TYR B 1 261 ? 15.133 -34.625 -15.602 1 97.69 261 TYR B O 1
ATOM 4217 N N . LYS B 1 262 ? 17.203 -34.125 -16.234 1 97.56 262 LYS B N 1
ATOM 4218 C CA . LYS B 1 262 ? 17.781 -35.062 -15.297 1 97.56 262 LYS B CA 1
ATOM 4219 C C . LYS B 1 262 ? 17.484 -34.656 -13.859 1 97.56 262 LYS B C 1
ATOM 4221 O O . LYS B 1 262 ? 17.172 -35.5 -13.016 1 97.56 262 LYS B O 1
ATOM 4226 N N . ASP B 1 263 ? 17.688 -33.406 -13.609 1 97.56 263 ASP B N 1
ATOM 4227 C CA . ASP B 1 263 ? 17.391 -32.875 -12.281 1 97.56 263 ASP B CA 1
ATOM 4228 C C . ASP B 1 263 ? 15.945 -33.156 -11.883 1 97.56 263 ASP B C 1
ATOM 4230 O O . ASP B 1 263 ? 15.68 -33.625 -10.773 1 97.56 263 ASP B O 1
ATOM 4234 N N . ILE B 1 264 ? 14.992 -32.875 -12.773 1 97.56 264 ILE B N 1
ATOM 4235 C CA . ILE B 1 264 ? 13.562 -33.031 -12.516 1 97.56 264 ILE B CA 1
ATOM 4236 C C . ILE B 1 264 ? 13.219 -34.469 -12.273 1 97.56 264 ILE B C 1
ATOM 4238 O O . ILE B 1 264 ? 12.469 -34.812 -11.344 1 97.56 264 ILE B O 1
ATOM 4242 N N . GLU B 1 265 ? 13.766 -35.344 -13.055 1 94.75 265 GLU B N 1
ATOM 4243 C CA . GLU B 1 265 ? 13.508 -36.781 -12.93 1 94.75 265 GLU B CA 1
ATOM 4244 C C . GLU B 1 265 ? 14.023 -37.312 -11.602 1 94.75 265 GLU B C 1
ATOM 4246 O O . GLU B 1 265 ? 13.406 -38.188 -10.992 1 94.75 265 GLU B O 1
ATOM 4251 N N . ARG B 1 266 ? 15.133 -36.75 -11.164 1 91.5 266 ARG B N 1
ATOM 4252 C CA . ARG B 1 266 ? 15.742 -37.219 -9.914 1 91.5 266 ARG B CA 1
ATOM 4253 C C . ARG B 1 266 ? 14.969 -36.688 -8.711 1 91.5 266 ARG B C 1
ATOM 4255 O O . ARG B 1 266 ? 15.008 -37.312 -7.633 1 91.5 266 ARG B O 1
ATOM 4262 N N . GLY B 1 267 ? 14.125 -35.75 -8.977 1 82.25 267 GLY B N 1
ATOM 4263 C CA . GLY B 1 267 ? 13.391 -35.156 -7.875 1 82.25 267 GLY B CA 1
ATOM 4264 C C . GLY B 1 267 ? 14.266 -34.375 -6.922 1 82.25 267 GLY B C 1
ATOM 4265 O O . GLY B 1 267 ? 14.203 -34.562 -5.707 1 82.25 267 GLY B O 1
ATOM 4266 N N . ILE B 1 268 ? 15.117 -33.562 -7.531 1 60.78 268 ILE B N 1
ATOM 4267 C CA . ILE B 1 268 ? 16.031 -32.781 -6.703 1 60.78 268 ILE B CA 1
ATOM 4268 C C . ILE B 1 268 ? 15.227 -31.906 -5.742 1 60.78 268 ILE B C 1
ATOM 4270 O O . ILE B 1 268 ? 14.258 -31.25 -6.145 1 60.78 268 ILE B O 1
ATOM 4274 N N . GLN B 1 269 ? 15.125 -32.375 -4.414 1 53.19 269 GLN B N 1
ATOM 4275 C CA . GLN B 1 269 ? 14.5 -31.625 -3.322 1 53.19 269 GLN B CA 1
ATOM 4276 C C . GLN B 1 269 ? 15.305 -30.391 -2.967 1 53.19 269 GLN B C 1
ATOM 4278 O O . GLN B 1 269 ? 16.531 -30.391 -3.068 1 53.19 269 GLN B O 1
#

pLDDT: mean 95.43, std 5.34, range [52.84, 98.94]

Sequence (538 aa):
MYNKNTLIEQSKILRKDIIDLIFYAKAGHPGGSLSCIDILNYLYTYEIDLNKDKRSRLVLSKGHVTPALYSIFLEKGVIPREYITTFRRVNSKLQGHPDKKKINQIDANTGLLGQGLSISVGMALAKKLNKDDNYVYCIIGDGEMHEGQIWEALMSASHYKLDNLIAILDYNKLSSKGDVNKVMNLEPIYDKIKAFGFNVLNINGHNFDEINEAILTAKKKNSKPTFIIANTIKGKGVSFMENNPKWHSGAITEEQREIAYKDIERGIQMYNKNTLIEQSKILRKDIIDLIFYAKAGHPGGSLSCIDILNYLYTYEIDLNKDKRSRLVLSKGHVTPALYSIFLEKGVIPREYITTFRRVNSKLQGHPDKKKINQIDANTGLLGQGLSISVGMALAKKLNKDDNYVYCIIGDGEMHEGQIWEALMSASHYKLDNLIAILDYNKLSSKGDVNKVMNLEPIYDKIKAFGFNVLNINGHNFDEINEAILTAKKKNSKPTFIIANTIKGKGVSFMENNPKWHSGAITEEQREIAYKDIERGIQ

InterPro domains:
  IPR005474 Transketolase, N-terminal [PF00456] (14-256)
  IPR005474 Transketolase, N-terminal [cd02012] (14-260)
  IPR029061 Thiamin diphosphate-binding fold [SSF52518] (10-262)

Radius of gyration: 27.45 Å; Cα contacts (8 Å, |Δi|>4): 1155; chains: 2; bounding box: 49×81×62 Å

Foldseek 3Di:
DDDPVVLLVLLLQLLLLLQLLQALVQKAFSQLLNWQLSLVSLCPVPAFDLPDPLGAAEFALVFQSCSSVVSVCCVVVLDPVVLSNCACPPPHLRHSGDDCVSRVSHDDTYDDQQCRLQVQLVVLVVCVVVVRLGAYEYEHEPLSLVDVSNLVSLLSQQVQLSLRYEYEYSPQQAALVGGSCVVPNCPPVQVSSVVSRAAEAEDASNRVVRSVVQVVVSSPRDSHHHYYYHHTWGNPQQVVGTRDSNSSMGHDDPVSSVSSSVSSVVRPD/DDDPVVLLVLLLQLLLLLQLLQALVQKAFSQLLNWQLSLVSLCPVPAFDLPDPLGAAEFALVFQSCSSVVSVCCVVVLDPVVLSNCACPPPHLNHSGDDCVSRVSHDDTYDDQQCRLQVQLVVLVVCVVVVRLGAYEYEHEPLSLVDPSNLVSLLSQQVQLSLRYEYEYSPQQAALVGGSCVVPNCPPVQVSSVVSRAAEAEDASNRVVRSVVQVVVSSPRDSHHHYYYHHTWGNPQQVVGTRNSNSSMGHDDPVSSVSSSVSSVVVPD